Protein AF-A0A8H7XF11-F1 (afdb_monomer_lite)

Radius of gyration: 57.38 Å; chains: 1; bounding box: 82×53×162 Å

Secondary structure (DSSP, 8-state):
--HHHHHHHHHHHHHHHTTEEEPPSS-EEETTT-PEES--TT-EEE-HHHHSEEETT---SS-GGGTTSSSEEE--HHHHHHHHHHHHTT--B--STT--PBEEE-HHHHHHHTTT-HHHHHHHHHHHHHT-EEE-TTT--EEE--S-HHHHT--SSTT-SS---S-HHHHHHHHHHHHHHT-GGG-B--STTT-PBPPHHHHHHHS-HHHHHHHHHHHHHHHHHTSTTEEE-TTS-EEE-TTGGGS-EEE-TTT--EEESS-SSS-TTT-HHHHHHHHHHHHHHHHHHHHHHHHHHHHHHHHHHHHHHHHHHHHHHEEE--BTTT--EEEPPSSBSEEE-TTT--EEETTT--B-BTTB--EETT-SS--SSEE-TTTS--TTBPTTTT--TT--GGGGTT-B--TT--

pLDDT: mean 87.3, std 7.87, range [56.88, 96.12]

Structure (mmCIF, N/CA/C/O backbone):
data_AF-A0A8H7XF11-F1
#
_entry.id   AF-A0A8H7XF11-F1
#
loop_
_atom_site.group_PDB
_atom_site.id
_atom_site.type_symbol
_atom_site.label_atom_id
_atom_site.label_alt_id
_atom_site.label_comp_id
_atom_site.label_asym_id
_atom_site.label_entity_id
_atom_site.label_seq_id
_atom_site.pdbx_PDB_ins_code
_atom_site.Cartn_x
_atom_site.Cartn_y
_atom_site.Cartn_z
_atom_site.occupancy
_atom_site.B_iso_or_equiv
_atom_site.auth_seq_id
_atom_site.auth_comp_id
_atom_site.auth_asym_id
_atom_site.auth_atom_id
_atom_site.pdbx_PDB_model_num
ATOM 1 N N . MET A 1 1 ? 25.075 14.982 -43.788 1.00 59.91 1 MET A N 1
ATOM 2 C CA . MET A 1 1 ? 25.814 14.431 -42.641 1.00 59.91 1 MET A CA 1
ATOM 3 C C . MET A 1 1 ? 26.632 15.592 -42.147 1.00 59.91 1 MET A C 1
ATOM 5 O O . MET A 1 1 ? 27.357 16.147 -42.963 1.00 59.91 1 MET A O 1
ATOM 9 N N . ASP A 1 2 ? 26.379 16.054 -40.932 1.00 78.00 2 ASP A N 1
ATOM 10 C CA . ASP A 1 2 ? 27.223 17.075 -40.313 1.00 78.00 2 ASP A CA 1
ATOM 11 C C . ASP A 1 2 ? 28.585 16.467 -39.920 1.00 78.00 2 ASP A C 1
ATOM 13 O O . ASP A 1 2 ? 28.801 15.253 -40.040 1.00 78.00 2 ASP A O 1
ATOM 17 N N . ASP A 1 3 ? 29.528 17.321 -39.519 1.00 78.38 3 ASP A N 1
ATOM 18 C CA . ASP A 1 3 ? 30.896 16.906 -39.188 1.00 78.38 3 ASP A CA 1
ATOM 19 C C . ASP A 1 3 ? 30.937 15.933 -37.997 1.00 78.38 3 ASP A C 1
ATOM 21 O O . ASP A 1 3 ? 31.768 15.017 -37.963 1.00 78.38 3 ASP A O 1
ATOM 25 N N . GLU A 1 4 ? 30.005 16.072 -37.050 1.00 78.62 4 GLU A N 1
ATOM 26 C CA . GLU A 1 4 ? 29.874 15.171 -35.904 1.00 78.62 4 GLU A CA 1
ATOM 27 C C . GLU A 1 4 ? 29.391 13.781 -36.321 1.00 78.62 4 GLU A C 1
ATOM 29 O O . GLU A 1 4 ? 30.005 12.777 -35.946 1.00 78.62 4 GLU A O 1
ATOM 34 N N . ASP A 1 5 ? 28.355 13.699 -37.158 1.00 82.88 5 ASP A N 1
ATOM 35 C CA . ASP A 1 5 ? 27.864 12.438 -37.699 1.00 82.88 5 ASP A CA 1
ATOM 36 C C . ASP A 1 5 ? 28.935 11.746 -38.546 1.00 82.88 5 ASP A C 1
ATOM 38 O O . ASP A 1 5 ? 29.057 10.519 -38.503 1.00 82.88 5 ASP A O 1
ATOM 42 N N . PHE A 1 6 ? 29.738 12.499 -39.302 1.00 89.38 6 PHE A N 1
ATOM 43 C CA . PHE A 1 6 ? 30.825 11.920 -40.088 1.00 89.38 6 PHE A CA 1
ATOM 44 C C . PHE A 1 6 ? 31.952 11.366 -39.204 1.00 89.38 6 PHE A C 1
ATOM 46 O O . PHE A 1 6 ? 32.498 10.300 -39.499 1.00 89.38 6 PHE A O 1
ATOM 53 N N . SER A 1 7 ? 32.275 12.039 -38.098 1.00 91.44 7 SER A N 1
ATOM 54 C CA . SER A 1 7 ? 33.222 11.532 -37.097 1.00 91.44 7 SER A CA 1
ATOM 55 C C . SER A 1 7 ? 32.709 10.247 -36.433 1.00 91.44 7 SER A C 1
ATOM 57 O O . SER A 1 7 ? 33.403 9.227 -36.426 1.00 91.44 7 SER A O 1
ATOM 59 N N . ALA A 1 8 ? 31.447 10.246 -35.988 1.00 92.75 8 ALA A N 1
ATOM 60 C CA . ALA A 1 8 ? 30.767 9.071 -35.442 1.00 92.75 8 ALA A CA 1
ATOM 61 C C . ALA A 1 8 ? 30.764 7.895 -36.431 1.00 92.75 8 ALA A C 1
ATOM 63 O O . ALA A 1 8 ? 31.011 6.742 -36.069 1.00 92.75 8 ALA A O 1
ATOM 64 N N . TRP A 1 9 ? 30.515 8.192 -37.706 1.00 95.00 9 TRP A N 1
ATOM 65 C CA . TRP A 1 9 ? 30.547 7.210 -38.778 1.00 95.00 9 TRP A CA 1
ATOM 66 C C . TRP A 1 9 ? 31.926 6.581 -38.960 1.00 95.00 9 TRP A C 1
ATOM 68 O O . TRP A 1 9 ? 32.001 5.363 -39.094 1.00 95.00 9 TRP A O 1
ATOM 78 N N . LYS A 1 10 ? 33.011 7.368 -38.929 1.00 94.75 10 LYS A N 1
ATOM 79 C CA . LYS A 1 10 ? 34.382 6.842 -39.056 1.00 94.75 10 LYS A CA 1
ATOM 80 C C . LYS A 1 10 ? 34.708 5.840 -37.955 1.00 94.75 10 LYS A C 1
ATOM 82 O O . LYS A 1 10 ? 35.207 4.761 -38.266 1.00 94.75 10 LYS A O 1
ATOM 87 N N . ILE A 1 11 ? 34.376 6.175 -36.707 1.00 94.75 11 ILE A N 1
ATOM 88 C CA . ILE A 1 11 ? 34.598 5.302 -35.547 1.00 94.75 11 ILE A CA 1
ATOM 89 C C . ILE A 1 11 ? 33.829 3.987 -35.741 1.00 94.75 11 ILE A C 1
ATOM 91 O O . ILE A 1 11 ? 34.419 2.908 -35.711 1.00 94.75 11 ILE A O 1
ATOM 95 N N . CYS A 1 12 ? 32.525 4.063 -36.037 1.00 95.62 12 CYS A N 1
ATOM 96 C CA . CYS A 1 12 ? 31.708 2.884 -36.335 1.00 95.62 12 CYS A CA 1
ATOM 97 C C . CYS A 1 12 ? 32.270 2.070 -37.511 1.00 95.62 12 CYS A C 1
ATOM 99 O O . CYS A 1 12 ? 32.316 0.845 -37.466 1.00 95.62 12 CYS A O 1
ATOM 101 N N . TRP A 1 13 ? 32.724 2.722 -38.579 1.00 95.06 13 TRP A N 1
ATOM 102 C CA . TRP A 1 13 ? 33.257 2.027 -39.745 1.00 95.06 13 TRP A CA 1
ATOM 103 C C . TRP A 1 13 ? 34.540 1.253 -39.419 1.00 95.06 13 TRP A C 1
ATOM 105 O O . TRP A 1 13 ? 34.647 0.086 -39.791 1.00 95.06 13 TRP A O 1
ATOM 115 N N . GLN A 1 14 ? 35.473 1.855 -38.673 1.00 94.31 14 GLN A N 1
ATOM 116 C CA . GLN A 1 14 ? 36.705 1.192 -38.229 1.00 94.31 14 GLN A CA 1
ATOM 117 C C . GLN A 1 14 ? 36.411 -0.064 -37.402 1.00 94.31 14 GLN A C 1
ATOM 119 O O . GLN A 1 14 ? 36.996 -1.116 -37.657 1.00 94.31 14 GLN A O 1
ATOM 124 N N . VAL A 1 15 ? 35.454 0.015 -36.474 1.00 95.19 15 VAL A N 1
ATOM 125 C CA . VAL A 1 15 ? 35.037 -1.142 -35.669 1.00 95.19 15 VAL A CA 1
ATOM 126 C C . VAL A 1 15 ? 34.329 -2.194 -36.529 1.00 95.19 15 VAL A C 1
ATOM 128 O O . VAL A 1 15 ? 34.581 -3.388 -36.375 1.00 95.19 15 VAL A O 1
ATOM 131 N N . ASN A 1 16 ? 33.482 -1.786 -37.481 1.00 95.12 16 ASN A N 1
ATOM 132 C CA . ASN A 1 16 ? 32.748 -2.709 -38.355 1.00 95.12 16 ASN A CA 1
ATOM 133 C C . ASN A 1 16 ? 33.679 -3.586 -39.207 1.00 95.12 16 ASN A C 1
ATOM 135 O O . ASN A 1 16 ? 33.367 -4.754 -39.445 1.00 95.12 16 ASN A O 1
ATOM 139 N N . LEU A 1 17 ? 34.841 -3.067 -39.620 1.00 93.25 17 LEU A N 1
ATOM 140 C CA . LEU A 1 17 ? 35.835 -3.822 -40.394 1.00 93.25 17 LEU A CA 1
ATOM 141 C C . LEU A 1 17 ? 36.351 -5.071 -39.658 1.00 93.25 17 LEU A C 1
ATOM 143 O O . LEU A 1 17 ? 36.653 -6.071 -40.307 1.00 93.25 17 LEU A O 1
ATOM 147 N N . LEU A 1 18 ? 36.369 -5.071 -38.321 1.00 93.19 18 LEU A N 1
ATOM 148 C CA . LEU A 1 18 ? 36.795 -6.221 -37.506 1.00 93.19 18 LEU A CA 1
ATOM 149 C C . LEU A 1 18 ? 35.831 -7.417 -37.584 1.00 93.19 18 LEU A C 1
ATOM 151 O O . LEU A 1 18 ? 36.174 -8.534 -37.188 1.00 93.19 18 LEU A O 1
ATOM 155 N N . PHE A 1 19 ? 34.625 -7.191 -38.103 1.00 93.38 19 PHE A N 1
ATOM 156 C CA . PHE A 1 19 ? 33.592 -8.207 -38.273 1.00 93.38 19 PHE A CA 1
ATOM 157 C C . PHE A 1 19 ? 33.499 -8.733 -39.709 1.00 93.38 19 PHE A C 1
ATOM 159 O O . PHE A 1 19 ? 32.627 -9.548 -40.004 1.00 93.38 19 PHE A O 1
ATOM 166 N N . TYR A 1 20 ? 34.367 -8.303 -40.628 1.00 92.31 20 TYR A N 1
ATOM 167 C CA . TYR A 1 20 ? 34.318 -8.773 -42.012 1.00 92.31 20 TYR A CA 1
ATOM 168 C C . TYR A 1 20 ? 34.750 -10.241 -42.119 1.00 92.31 20 TYR A C 1
ATOM 170 O O . TYR A 1 20 ? 35.881 -10.608 -41.804 1.00 92.31 20 TYR A O 1
ATOM 178 N N . LYS A 1 21 ? 33.842 -11.090 -42.608 1.00 88.94 21 LYS A N 1
ATOM 179 C CA . LYS A 1 21 ? 34.066 -12.524 -42.844 1.00 88.94 21 LYS A CA 1
ATOM 180 C C . LYS A 1 21 ? 33.620 -12.914 -44.251 1.00 88.94 21 LYS A C 1
ATOM 182 O O . LYS A 1 21 ? 32.825 -12.215 -44.880 1.00 88.94 21 LYS A O 1
ATOM 187 N N . ARG A 1 22 ? 34.140 -14.034 -44.762 1.00 84.88 22 ARG A N 1
ATOM 188 C CA . ARG A 1 22 ? 33.701 -14.604 -46.047 1.00 84.88 22 ARG A CA 1
ATOM 189 C C . ARG A 1 22 ? 32.299 -15.200 -45.900 1.00 84.88 22 ARG A C 1
ATOM 191 O O . ARG A 1 22 ? 32.048 -15.931 -44.945 1.00 84.88 22 ARG A O 1
ATOM 198 N N . VAL A 1 23 ? 31.407 -14.892 -46.839 1.00 78.56 23 VAL A N 1
ATOM 199 C CA . VAL A 1 23 ? 30.020 -15.390 -46.843 1.00 78.56 23 VAL A CA 1
ATOM 200 C C . VAL A 1 23 ? 29.909 -16.723 -47.595 1.00 78.56 23 VAL A C 1
ATOM 202 O O . VAL A 1 23 ? 30.644 -16.961 -48.552 1.00 78.56 23 VAL A O 1
ATOM 205 N N . SER A 1 24 ? 28.991 -17.587 -47.142 1.00 68.44 24 SER A N 1
ATOM 206 C CA . SER A 1 24 ? 28.663 -18.893 -47.739 1.00 68.44 24 SER A CA 1
ATOM 207 C C . SER A 1 24 ? 28.108 -18.799 -49.167 1.00 68.44 24 SER A C 1
ATOM 209 O O . SER A 1 24 ? 27.542 -17.773 -49.531 1.00 68.44 24 SER A O 1
ATOM 211 N N . GLU A 1 25 ? 28.122 -19.917 -49.896 1.00 66.62 25 GLU A N 1
ATOM 212 C CA . GLU A 1 25 ? 27.686 -20.080 -51.302 1.00 66.62 25 GLU A CA 1
ATOM 213 C C . GLU A 1 25 ? 26.171 -19.920 -51.568 1.00 66.62 25 GLU A C 1
ATOM 215 O O . GLU A 1 25 ? 25.670 -20.226 -52.646 1.00 66.62 25 GLU A O 1
ATOM 220 N N . LYS A 1 26 ? 25.394 -19.458 -50.581 1.00 75.38 26 LYS A N 1
ATOM 221 C CA . LYS A 1 26 ? 23.954 -19.216 -50.743 1.00 75.38 26 LYS A CA 1
ATOM 222 C C . LYS A 1 26 ? 23.693 -17.765 -51.157 1.00 75.38 26 LYS A C 1
ATOM 224 O O . LYS A 1 26 ? 24.337 -16.867 -50.608 1.00 75.38 26 LYS A O 1
ATOM 229 N N . PRO A 1 27 ? 22.681 -17.498 -52.006 1.00 81.12 27 PRO A N 1
ATOM 230 C CA . PRO A 1 27 ? 22.220 -16.133 -52.261 1.00 81.12 27 PRO A CA 1
ATOM 231 C C . PRO A 1 27 ? 21.881 -15.434 -50.938 1.00 81.12 27 PRO A C 1
ATOM 233 O O . PRO A 1 27 ? 21.339 -16.064 -50.029 1.00 81.12 27 PRO A O 1
ATOM 236 N N . GLN A 1 28 ? 22.216 -14.148 -50.809 1.00 86.38 28 GLN A N 1
ATOM 237 C CA . GLN A 1 28 ? 22.034 -13.397 -49.562 1.00 86.38 28 GLN A CA 1
ATOM 238 C C . GLN A 1 28 ? 20.834 -12.448 -49.666 1.00 86.38 28 GLN A C 1
ATOM 240 O O . GLN A 1 28 ? 20.766 -11.611 -50.572 1.00 86.38 28 GLN A O 1
ATOM 245 N N . LYS A 1 29 ? 19.922 -12.512 -48.693 1.00 89.75 29 LYS A N 1
ATOM 246 C CA . LYS A 1 29 ? 18.825 -11.552 -48.517 1.00 89.75 29 LYS A CA 1
ATOM 247 C C . LYS A 1 29 ? 19.193 -10.514 -47.462 1.00 89.75 29 LYS A C 1
ATOM 249 O O . LYS A 1 29 ? 19.582 -10.853 -46.343 1.00 89.75 29 LYS A O 1
ATOM 254 N N . CYS A 1 30 ? 19.084 -9.236 -47.823 1.00 90.62 30 CYS A N 1
ATOM 255 C CA . CYS A 1 30 ? 19.426 -8.148 -46.919 1.00 90.62 30 CYS A CA 1
ATOM 256 C C . CYS A 1 30 ? 18.367 -7.960 -45.826 1.00 90.62 30 CYS A C 1
ATOM 258 O O . CYS A 1 30 ? 17.203 -7.747 -46.145 1.00 90.62 30 CYS A O 1
ATOM 260 N N . ILE A 1 31 ? 18.768 -7.937 -44.554 1.00 90.50 31 ILE A N 1
ATOM 261 C CA . ILE A 1 31 ? 17.850 -7.704 -43.424 1.00 90.50 31 ILE A CA 1
ATOM 262 C C . ILE A 1 31 ? 17.374 -6.248 -43.302 1.00 90.50 31 ILE A C 1
ATOM 264 O O . ILE A 1 31 ? 16.436 -5.977 -42.563 1.00 90.50 31 ILE A O 1
ATOM 268 N N . VAL A 1 32 ? 18.031 -5.314 -43.998 1.00 91.12 32 VAL A N 1
ATOM 269 C CA . VAL A 1 32 ? 17.736 -3.873 -43.927 1.00 91.12 32 VAL A CA 1
ATOM 270 C C . VAL A 1 32 ? 16.826 -3.451 -45.077 1.00 91.12 32 VAL A C 1
ATOM 272 O O . VAL A 1 32 ? 15.742 -2.932 -44.845 1.00 91.12 32 VAL A O 1
ATOM 275 N N . CYS A 1 33 ? 17.239 -3.694 -46.326 1.00 92.62 33 CYS A N 1
ATOM 276 C CA . CYS A 1 33 ? 16.475 -3.284 -47.509 1.00 92.62 33 CYS A CA 1
ATOM 277 C C . CYS A 1 33 ? 15.629 -4.403 -48.132 1.00 92.62 33 CYS A C 1
ATOM 279 O O . CYS A 1 33 ? 14.986 -4.177 -49.152 1.00 92.62 33 CYS A O 1
ATOM 281 N N . SER A 1 34 ? 15.653 -5.620 -47.575 1.00 90.88 34 SER A N 1
ATOM 282 C CA . SER A 1 34 ? 14.948 -6.811 -48.088 1.00 90.88 34 SER A CA 1
ATOM 283 C C . SER A 1 34 ? 15.339 -7.280 -49.498 1.00 90.88 34 SER A C 1
ATOM 285 O O . SER A 1 34 ? 14.829 -8.301 -49.964 1.00 90.88 34 SER A O 1
ATOM 287 N N . GLN A 1 35 ? 16.271 -6.597 -50.171 1.00 90.31 35 GLN A N 1
ATOM 288 C CA . GLN A 1 35 ? 16.757 -6.979 -51.494 1.00 90.31 35 GLN A CA 1
ATOM 289 C C . GLN A 1 35 ? 17.580 -8.268 -51.418 1.00 90.31 35 GLN A C 1
ATOM 291 O O . GLN A 1 35 ? 18.420 -8.436 -50.527 1.00 90.31 35 GLN A O 1
ATOM 296 N N . SER A 1 36 ? 17.354 -9.162 -52.379 1.00 84.69 36 SER A N 1
ATOM 297 C CA . SER A 1 36 ? 18.162 -10.370 -52.561 1.00 84.69 36 SER A CA 1
ATOM 298 C C . SER A 1 36 ? 19.269 -10.076 -53.564 1.00 84.69 36 SER A C 1
ATOM 300 O O . SER A 1 36 ? 19.000 -9.520 -54.628 1.00 84.69 36 SER A O 1
ATOM 302 N N . LYS A 1 37 ? 20.511 -10.426 -53.230 1.00 75.31 37 LYS A N 1
ATOM 303 C CA . LYS A 1 37 ? 21.623 -10.393 -54.184 1.00 75.31 37 LYS A CA 1
ATOM 304 C C . LYS A 1 37 ? 21.927 -11.812 -54.652 1.00 75.31 37 LYS A C 1
ATOM 306 O O . LYS A 1 37 ? 21.896 -12.746 -53.849 1.00 75.31 37 LYS A O 1
ATOM 311 N N . ALA A 1 38 ? 22.190 -11.942 -55.954 1.00 69.56 38 ALA A N 1
ATOM 312 C CA . ALA A 1 38 ? 22.685 -13.176 -56.554 1.00 69.56 38 ALA A CA 1
ATOM 313 C C . ALA A 1 38 ? 24.001 -13.606 -55.890 1.00 69.56 38 ALA A C 1
ATOM 315 O O . ALA A 1 38 ? 24.620 -12.804 -55.189 1.00 69.56 38 ALA A O 1
ATOM 316 N N . ASP A 1 39 ? 24.368 -14.869 -56.106 1.00 60.06 39 ASP A N 1
ATOM 317 C CA . ASP A 1 39 ? 25.489 -15.575 -55.487 1.00 60.06 39 ASP A CA 1
ATOM 318 C C . ASP A 1 39 ? 26.652 -14.656 -55.057 1.00 60.06 39 ASP A C 1
ATOM 320 O O . ASP A 1 39 ? 27.333 -14.028 -55.870 1.00 60.06 39 ASP A O 1
ATOM 324 N N . THR A 1 40 ? 26.829 -14.533 -53.739 1.00 63.88 40 THR A N 1
ATOM 325 C CA . THR A 1 40 ? 27.836 -13.673 -53.104 1.00 63.88 40 THR A CA 1
ATOM 326 C C . THR A 1 40 ? 29.098 -14.442 -52.707 1.00 63.88 40 THR A C 1
ATOM 328 O O . THR A 1 40 ? 29.860 -13.949 -51.864 1.00 63.88 40 THR A O 1
ATOM 331 N N . THR A 1 41 ? 29.310 -15.636 -53.276 1.00 62.16 41 THR A N 1
ATOM 332 C CA . THR A 1 41 ? 30.426 -16.534 -52.951 1.00 62.16 41 THR A CA 1
ATOM 333 C C . THR A 1 41 ? 31.761 -15.790 -52.909 1.00 62.16 41 THR A C 1
ATOM 335 O O . THR A 1 41 ? 32.142 -15.073 -53.832 1.00 62.16 41 THR A O 1
ATOM 338 N N . GLY A 1 42 ? 32.469 -15.924 -51.784 1.00 65.75 42 GLY A N 1
ATOM 339 C CA . GLY A 1 42 ? 33.802 -15.349 -51.588 1.00 65.75 42 GLY A CA 1
ATOM 340 C C . GLY A 1 42 ? 33.842 -13.851 -51.262 1.00 65.75 42 GLY A C 1
ATOM 341 O O . GLY A 1 42 ? 34.912 -13.344 -50.924 1.00 65.75 42 GLY A O 1
ATOM 342 N N . THR A 1 43 ? 32.713 -13.134 -51.287 1.00 82.00 43 THR A N 1
ATOM 343 C CA . THR A 1 43 ? 32.688 -11.721 -50.875 1.00 82.00 43 THR A CA 1
ATOM 344 C C . THR A 1 43 ? 32.794 -11.575 -49.355 1.00 82.00 43 THR A C 1
ATOM 346 O O . THR A 1 43 ? 32.236 -12.370 -48.594 1.00 82.00 43 THR A O 1
ATOM 349 N N . LEU A 1 44 ? 33.517 -10.546 -48.901 1.00 86.06 44 LEU A N 1
ATOM 350 C CA . LEU A 1 44 ? 33.567 -10.186 -47.486 1.00 86.06 44 LEU A CA 1
ATOM 351 C C . LEU A 1 44 ? 32.332 -9.361 -47.107 1.00 86.06 44 LEU A C 1
ATOM 353 O O . LEU A 1 44 ? 31.981 -8.391 -47.793 1.00 86.06 44 LEU A O 1
ATOM 357 N N . ARG A 1 45 ? 31.680 -9.737 -46.007 1.00 88.31 45 ARG A N 1
ATOM 358 C CA . ARG A 1 45 ? 30.584 -8.982 -45.389 1.00 88.31 45 ARG A CA 1
ATOM 359 C C . ARG A 1 45 ? 30.763 -8.949 -43.883 1.00 88.31 45 ARG A C 1
ATOM 361 O O . ARG A 1 45 ? 31.286 -9.897 -43.300 1.00 88.31 45 ARG A O 1
ATOM 368 N N . SER A 1 46 ? 30.296 -7.870 -43.266 1.00 91.94 46 SER A N 1
ATOM 369 C CA . SER A 1 46 ? 30.297 -7.750 -41.816 1.00 91.94 46 SER A CA 1
ATOM 370 C C . SER A 1 46 ? 29.320 -8.737 -41.172 1.00 91.94 46 SER A C 1
ATOM 372 O O . SER A 1 46 ? 28.132 -8.776 -41.510 1.00 91.94 46 SER A O 1
ATOM 374 N N . SER A 1 47 ? 29.808 -9.510 -40.204 1.00 91.88 47 SER A N 1
ATOM 375 C CA . SER A 1 47 ? 28.996 -10.322 -39.298 1.00 91.88 47 SER A CA 1
ATOM 376 C C . SER A 1 47 ? 28.581 -9.572 -38.026 1.00 91.88 47 SER A C 1
ATOM 378 O O . SER A 1 47 ? 27.944 -10.168 -37.155 1.00 91.88 47 SER A O 1
ATOM 380 N N . PHE A 1 48 ? 28.870 -8.264 -37.936 1.00 93.88 48 PHE A N 1
ATOM 381 C CA . PHE A 1 48 ? 28.555 -7.406 -36.787 1.00 93.88 48 PHE A CA 1
ATOM 382 C C . PHE A 1 48 ? 27.101 -7.563 -36.343 1.00 93.88 48 PHE A C 1
ATOM 384 O O . PHE A 1 48 ? 26.823 -7.746 -35.161 1.00 93.88 48 PHE A O 1
ATOM 391 N N . TRP A 1 49 ? 26.177 -7.566 -37.307 1.00 91.88 49 TRP A N 1
ATOM 392 C CA . TRP A 1 49 ? 24.749 -7.672 -37.038 1.00 91.88 49 TRP A CA 1
ATOM 393 C C . TRP A 1 49 ? 24.354 -8.950 -36.284 1.00 91.88 49 TRP A C 1
ATOM 395 O O . TRP A 1 49 ? 23.368 -8.912 -35.563 1.00 91.88 49 TRP A O 1
ATOM 405 N N . VAL A 1 50 ? 25.093 -10.059 -36.404 1.00 90.19 50 VAL A N 1
ATOM 406 C CA . VAL A 1 50 ? 24.815 -11.305 -35.659 1.00 90.19 50 VAL A CA 1
ATOM 407 C C . VAL A 1 50 ? 25.658 -11.405 -34.396 1.00 90.19 50 VAL A C 1
ATOM 409 O O . VAL A 1 50 ? 25.152 -11.829 -33.362 1.00 90.19 50 VAL A O 1
ATOM 412 N N . GLU A 1 51 ? 26.943 -11.065 -34.489 1.00 90.94 51 GLU A N 1
ATOM 413 C CA . GLU A 1 51 ? 27.925 -11.343 -33.434 1.00 90.94 51 GLU A CA 1
ATOM 414 C C . GLU A 1 51 ? 27.924 -10.293 -32.330 1.00 90.94 51 GLU A C 1
ATOM 416 O O . GLU A 1 51 ? 28.081 -10.631 -31.161 1.00 90.94 51 GLU A O 1
ATOM 421 N N . ALA A 1 52 ? 27.724 -9.029 -32.693 1.00 91.50 52 ALA A N 1
ATOM 422 C CA . ALA A 1 52 ? 27.911 -7.895 -31.799 1.00 91.50 52 ALA A CA 1
ATOM 423 C C . ALA A 1 52 ? 26.657 -7.023 -31.680 1.00 91.50 52 ALA A C 1
ATOM 425 O O . ALA A 1 52 ? 26.743 -5.860 -31.284 1.00 91.50 52 ALA A O 1
ATOM 426 N N . THR A 1 53 ? 25.479 -7.583 -31.970 1.00 91.31 53 THR A N 1
ATOM 427 C CA . THR A 1 53 ? 24.212 -6.933 -31.631 1.00 91.31 53 THR A CA 1
ATOM 428 C C . THR A 1 53 ? 23.323 -7.818 -30.774 1.00 91.31 53 THR A C 1
ATOM 430 O O . THR A 1 53 ? 23.283 -9.038 -30.916 1.00 91.31 53 THR A O 1
ATOM 433 N N . THR A 1 54 ? 22.593 -7.188 -29.863 1.00 88.50 54 THR A N 1
ATOM 434 C CA . THR A 1 54 ? 21.724 -7.857 -28.902 1.00 88.50 54 THR A CA 1
ATOM 435 C C . THR A 1 54 ? 20.424 -7.085 -28.716 1.00 88.50 54 THR A C 1
ATOM 437 O O . THR A 1 54 ? 20.319 -5.897 -29.014 1.00 88.50 54 THR A O 1
ATOM 440 N N . CYS A 1 55 ? 19.407 -7.784 -28.235 1.00 88.12 55 CYS A N 1
ATOM 441 C CA . CYS A 1 55 ? 18.140 -7.212 -27.816 1.00 88.12 55 CYS A CA 1
ATOM 442 C C . CYS A 1 55 ? 18.016 -7.387 -26.298 1.00 88.12 55 CYS A C 1
ATOM 444 O O . CYS A 1 55 ? 18.359 -8.451 -25.785 1.00 88.12 55 CYS A O 1
ATOM 446 N N . SER A 1 56 ? 17.461 -6.402 -25.582 1.00 84.19 56 SER A N 1
ATOM 447 C CA . SER A 1 56 ? 17.264 -6.470 -24.119 1.00 84.19 56 SER A CA 1
ATOM 448 C C . SER A 1 56 ? 16.402 -7.667 -23.667 1.00 84.19 56 SER A C 1
ATOM 450 O O . SER A 1 56 ? 16.476 -8.093 -22.519 1.00 84.19 56 SER A O 1
ATOM 452 N N . GLY A 1 57 ? 15.622 -8.261 -24.580 1.00 82.69 57 GLY A N 1
ATOM 453 C CA . GLY A 1 57 ? 14.879 -9.508 -24.362 1.00 82.69 57 GLY A CA 1
ATOM 454 C C . GLY A 1 57 ? 15.696 -10.798 -24.530 1.00 82.69 57 GLY A C 1
ATOM 455 O O . GLY A 1 57 ? 15.118 -11.878 -24.484 1.00 82.69 57 GLY A O 1
ATOM 456 N N . GLY A 1 58 ? 17.007 -10.719 -24.786 1.00 84.25 58 GLY A N 1
ATOM 457 C CA . GLY A 1 58 ? 17.877 -11.884 -24.998 1.00 84.25 58 GLY A CA 1
ATOM 458 C C . GLY A 1 58 ? 17.672 -12.592 -26.343 1.00 84.25 58 GLY A C 1
ATOM 459 O O . GLY A 1 58 ? 18.073 -13.742 -26.518 1.00 84.25 58 GLY A O 1
ATOM 460 N N . HIS A 1 59 ? 17.018 -11.934 -27.303 1.00 85.75 59 HIS A N 1
ATOM 461 C CA . HIS A 1 59 ? 16.758 -12.512 -28.619 1.00 85.75 59 HIS A CA 1
ATOM 462 C C . HIS A 1 59 ? 18.009 -12.516 -29.495 1.00 85.75 59 HIS A C 1
ATOM 464 O O . HIS A 1 59 ? 18.678 -11.493 -29.648 1.00 85.75 59 HIS A O 1
ATOM 470 N N . ARG A 1 60 ? 18.271 -13.661 -30.133 1.00 78.81 60 ARG A N 1
ATOM 471 C CA . ARG A 1 60 ? 19.246 -13.762 -31.223 1.00 78.81 60 ARG A CA 1
ATOM 472 C C . ARG A 1 60 ? 18.667 -13.126 -32.485 1.00 78.81 60 ARG A C 1
ATOM 474 O O . ARG A 1 60 ? 17.474 -13.254 -32.747 1.00 78.81 60 ARG A O 1
ATOM 481 N N . GLN A 1 61 ? 19.519 -12.481 -33.280 1.00 78.56 61 GLN A N 1
ATOM 482 C CA . GLN A 1 61 ? 19.103 -11.843 -34.538 1.00 78.56 61 GLN A CA 1
ATOM 483 C C . GLN A 1 61 ? 18.783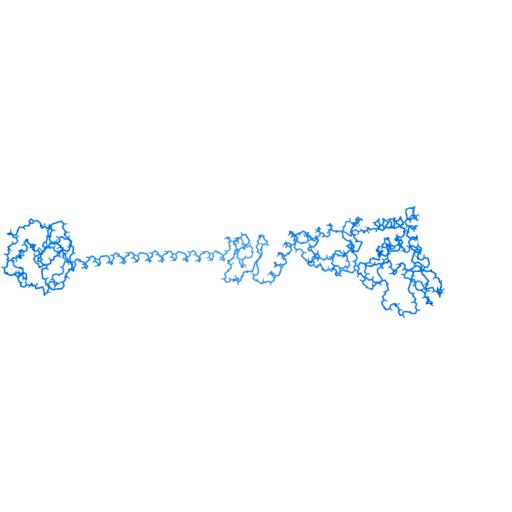 -12.839 -35.660 1.00 78.56 61 GLN A C 1
ATOM 485 O O . GLN A 1 61 ? 18.135 -12.468 -36.639 1.00 78.56 61 GLN A O 1
ATOM 490 N N . VAL A 1 62 ? 19.251 -14.082 -35.522 1.00 79.94 62 VAL A N 1
ATOM 491 C CA . VAL A 1 62 ? 18.922 -15.212 -36.396 1.00 79.94 62 VAL A CA 1
ATOM 492 C C . VAL A 1 62 ? 18.034 -16.170 -35.614 1.00 79.94 62 VAL A C 1
ATOM 494 O O . VAL A 1 62 ? 18.416 -16.622 -34.529 1.00 79.94 62 VAL A O 1
ATOM 497 N N . ILE A 1 63 ? 16.864 -16.486 -36.161 1.00 75.81 63 ILE A N 1
ATOM 498 C CA . ILE A 1 63 ? 15.915 -17.429 -35.562 1.00 75.81 63 ILE A CA 1
ATOM 499 C C . ILE A 1 63 ? 16.183 -18.830 -36.132 1.00 75.81 63 ILE A C 1
ATOM 501 O O . ILE A 1 63 ? 16.585 -18.974 -37.283 1.00 75.81 63 ILE A O 1
ATOM 505 N N . SER A 1 64 ? 15.970 -19.891 -35.345 1.00 69.19 64 SER A N 1
ATOM 506 C CA . SER A 1 64 ? 16.260 -21.278 -35.754 1.00 69.19 64 SER A CA 1
ATOM 507 C C . SER A 1 64 ? 15.549 -21.718 -37.039 1.00 69.19 64 SER A C 1
ATOM 509 O O . SER A 1 64 ? 16.072 -22.561 -37.755 1.00 69.19 64 SER A O 1
ATOM 511 N N . SER A 1 65 ? 14.383 -21.148 -37.352 1.00 69.06 65 SER A N 1
ATOM 512 C CA . SER A 1 65 ? 13.658 -21.394 -38.607 1.00 69.06 65 SER A CA 1
ATOM 513 C C . SER A 1 65 ? 14.343 -20.770 -39.829 1.00 69.06 65 SER A C 1
ATOM 515 O O . SER A 1 65 ? 14.154 -21.236 -40.948 1.00 69.06 65 SER A O 1
ATOM 517 N N . GLU A 1 66 ? 15.167 -19.740 -39.632 1.00 74.12 66 GLU A N 1
ATOM 518 C CA . GLU A 1 66 ? 15.839 -19.011 -40.708 1.00 74.12 66 GLU A CA 1
ATOM 519 C C . GLU A 1 66 ? 17.156 -19.665 -41.153 1.00 74.12 66 GLU A C 1
ATOM 521 O O . GLU A 1 66 ? 17.686 -19.331 -42.211 1.00 74.12 66 GLU A O 1
ATOM 526 N N . THR A 1 67 ? 17.689 -20.622 -40.387 1.00 68.50 67 THR A N 1
ATOM 527 C CA . THR A 1 67 ? 18.940 -21.324 -40.731 1.00 68.50 67 THR A CA 1
ATOM 528 C C . THR A 1 67 ? 18.757 -22.354 -41.850 1.00 68.50 67 THR A C 1
ATOM 530 O O . THR A 1 67 ? 19.724 -22.708 -42.528 1.00 68.50 67 THR A O 1
ATOM 533 N N . GLN A 1 68 ? 17.519 -22.801 -42.087 1.00 72.50 68 GLN A N 1
ATOM 534 C CA . GLN A 1 68 ? 17.162 -23.793 -43.109 1.00 72.50 68 GLN A CA 1
ATOM 535 C C . GLN A 1 68 ? 16.710 -23.169 -44.440 1.00 72.50 68 GLN A C 1
ATOM 537 O O . GLN A 1 68 ? 16.355 -23.889 -45.372 1.00 72.50 68 GLN A O 1
ATOM 542 N N . LEU A 1 69 ? 16.731 -21.838 -44.562 1.00 77.81 69 LEU A N 1
ATOM 543 C CA . LEU A 1 69 ? 16.288 -21.149 -45.771 1.00 77.81 69 LEU A CA 1
ATOM 544 C C . LEU A 1 69 ? 17.220 -21.421 -46.970 1.00 77.81 69 LEU A C 1
ATOM 546 O O . LEU A 1 69 ? 18.425 -21.682 -46.836 1.00 77.81 69 LEU A O 1
ATOM 550 N N . ALA A 1 70 ? 16.641 -21.322 -48.172 1.00 81.38 70 ALA A N 1
ATOM 551 C CA . ALA A 1 70 ? 17.359 -21.436 -49.447 1.00 81.38 70 ALA A CA 1
ATOM 552 C C . ALA A 1 70 ? 18.364 -20.287 -49.678 1.00 81.38 70 ALA A C 1
ATOM 554 O O . ALA A 1 70 ? 19.229 -20.378 -50.544 1.00 81.38 70 ALA A O 1
ATOM 555 N N . TYR A 1 71 ? 18.268 -19.220 -48.883 1.00 81.38 71 TYR A N 1
ATOM 556 C CA . TYR A 1 71 ? 19.146 -18.055 -48.894 1.00 81.38 71 TYR A CA 1
ATOM 557 C C . TYR A 1 71 ? 19.745 -17.815 -47.503 1.00 81.38 71 TYR A C 1
ATOM 559 O O . TYR A 1 71 ? 19.180 -18.224 -46.489 1.00 81.38 71 TYR A O 1
ATOM 567 N N . SER A 1 72 ? 20.883 -17.125 -47.452 1.00 84.88 72 SER A N 1
ATOM 568 C CA . SER A 1 72 ? 21.478 -16.625 -46.212 1.00 84.88 72 SER A CA 1
ATOM 569 C C . SER A 1 72 ? 20.935 -15.231 -45.874 1.00 84.88 72 SER A C 1
ATOM 571 O O . SER A 1 72 ? 20.556 -14.459 -46.758 1.00 84.88 72 SER A O 1
ATOM 573 N N . LEU A 1 73 ? 20.868 -14.891 -44.588 1.00 87.75 73 LEU A N 1
ATOM 574 C CA . LEU A 1 73 ? 20.527 -13.541 -44.134 1.00 87.75 73 LEU A CA 1
ATOM 575 C C . LEU A 1 73 ? 21.809 -12.746 -43.893 1.00 87.75 73 LEU A C 1
ATOM 577 O O . LEU A 1 73 ? 22.808 -13.296 -43.437 1.00 87.75 73 LEU A O 1
ATOM 581 N N . GLY A 1 74 ? 21.781 -11.448 -44.182 1.00 88.50 74 GLY A N 1
ATOM 582 C CA . GLY A 1 74 ? 22.912 -10.569 -43.899 1.00 88.50 74 GLY A CA 1
ATOM 583 C C . GLY A 1 74 ? 22.630 -9.105 -44.194 1.00 88.50 74 GLY A C 1
ATOM 584 O O . GLY A 1 74 ? 21.516 -8.730 -44.557 1.00 88.50 74 GLY A O 1
ATOM 585 N N . VAL A 1 75 ? 23.649 -8.258 -44.089 1.00 90.75 75 VAL A N 1
ATOM 586 C CA . VAL A 1 75 ? 23.574 -6.852 -44.507 1.00 90.75 75 VAL A CA 1
ATOM 587 C C . VAL A 1 75 ? 24.250 -6.715 -45.875 1.00 90.75 75 VAL A C 1
ATOM 589 O O . VAL A 1 75 ? 25.316 -7.283 -46.114 1.00 90.75 75 VAL A O 1
ATOM 592 N N . CYS A 1 76 ? 23.603 -6.042 -46.833 1.00 89.69 76 CYS A N 1
ATOM 593 C CA . CYS A 1 76 ? 24.201 -5.827 -48.151 1.00 89.69 76 CYS A CA 1
ATOM 594 C C . CYS A 1 76 ? 25.251 -4.708 -48.080 1.00 89.69 76 CYS A C 1
ATOM 596 O O . CYS A 1 76 ? 25.158 -3.838 -47.222 1.00 89.69 76 CYS A O 1
ATOM 598 N N . ALA A 1 77 ? 26.203 -4.682 -49.017 1.00 87.94 77 ALA A N 1
ATOM 599 C CA . ALA A 1 77 ? 27.294 -3.698 -49.019 1.00 87.94 77 ALA A CA 1
ATOM 600 C C . ALA A 1 77 ? 26.828 -2.230 -48.929 1.00 87.94 77 ALA A C 1
ATOM 602 O O . ALA A 1 77 ? 27.502 -1.411 -48.320 1.00 87.94 77 ALA A O 1
ATOM 603 N N . THR A 1 78 ? 25.672 -1.894 -49.510 1.00 90.88 78 THR A N 1
ATOM 604 C CA . THR A 1 78 ? 25.121 -0.531 -49.466 1.00 90.88 78 THR A CA 1
ATOM 605 C C . THR A 1 78 ? 24.552 -0.193 -48.088 1.00 90.88 78 THR A C 1
ATOM 607 O O . THR A 1 78 ? 24.812 0.885 -47.566 1.00 90.88 78 THR A O 1
ATOM 610 N N . CYS A 1 79 ? 23.797 -1.109 -47.475 1.00 93.12 79 CYS A N 1
ATOM 611 C CA . CYS A 1 79 ? 23.241 -0.903 -46.136 1.00 93.12 79 CYS A CA 1
ATOM 612 C C . CYS A 1 79 ? 24.323 -0.959 -45.049 1.00 93.12 79 CYS A C 1
ATOM 614 O O . CYS A 1 79 ? 24.223 -0.245 -44.056 1.00 93.12 79 CYS A O 1
ATOM 616 N N . ASP A 1 80 ? 25.368 -1.764 -45.249 1.00 92.88 80 ASP A N 1
ATOM 617 C CA . ASP A 1 80 ? 26.452 -1.956 -44.279 1.00 92.88 80 ASP A CA 1
ATOM 618 C C . ASP A 1 80 ? 27.226 -0.664 -44.002 1.00 92.88 80 ASP A C 1
ATOM 620 O O . ASP A 1 80 ? 27.660 -0.436 -42.877 1.00 92.88 80 ASP A O 1
ATOM 624 N N . GLN A 1 81 ? 27.298 0.240 -44.986 1.00 91.62 81 GLN A N 1
ATOM 625 C CA . GLN A 1 81 ? 27.919 1.556 -44.817 1.00 91.62 81 GLN A CA 1
ATOM 626 C C . GLN A 1 81 ? 27.326 2.344 -43.648 1.00 91.62 81 GLN A C 1
ATOM 628 O O . GLN A 1 81 ? 28.037 3.132 -43.045 1.00 91.62 81 GLN A O 1
ATOM 633 N N . LYS A 1 82 ? 26.043 2.168 -43.315 1.00 93.25 82 LYS A N 1
ATOM 634 C CA . LYS A 1 82 ? 25.381 2.920 -42.232 1.00 93.25 82 LYS A CA 1
ATOM 635 C C . LYS A 1 82 ? 24.929 2.046 -41.071 1.00 93.25 82 LYS A C 1
ATOM 637 O O . LYS A 1 82 ? 24.643 2.573 -40.002 1.00 93.25 82 LYS A O 1
ATOM 642 N N . TYR A 1 83 ? 24.917 0.728 -41.258 1.00 94.50 83 TYR A N 1
ATOM 643 C CA . TYR A 1 83 ? 24.271 -0.205 -40.345 1.00 94.50 83 TYR A CA 1
ATOM 644 C C . TYR A 1 83 ? 24.758 -0.085 -38.898 1.00 94.50 83 TYR A C 1
ATOM 646 O O . TYR A 1 83 ? 23.940 0.058 -37.996 1.00 94.50 83 TYR A O 1
ATOM 654 N N . MET A 1 84 ? 26.074 -0.093 -38.653 1.00 95.19 84 MET A N 1
ATOM 655 C CA . MET A 1 84 ? 26.586 0.001 -37.279 1.00 95.19 84 MET A CA 1
ATOM 656 C C . MET A 1 84 ? 26.204 1.328 -36.612 1.00 95.19 84 MET A C 1
ATOM 658 O O . MET A 1 84 ? 25.728 1.319 -35.479 1.00 95.19 84 MET A O 1
ATOM 662 N N . LEU A 1 85 ? 26.338 2.455 -37.318 1.00 94.06 85 LEU A N 1
ATOM 663 C CA . LEU A 1 85 ? 25.941 3.760 -36.787 1.00 94.06 85 LEU A CA 1
ATOM 664 C C . LEU A 1 85 ? 24.429 3.826 -36.529 1.00 94.06 85 LEU A C 1
ATOM 666 O O . LEU A 1 85 ? 24.001 4.367 -35.514 1.00 94.06 85 LEU A O 1
ATOM 670 N N . ASP A 1 86 ? 23.614 3.249 -37.410 1.00 94.00 86 ASP A N 1
ATOM 671 C CA . ASP A 1 86 ? 22.165 3.180 -37.228 1.00 94.00 86 ASP A CA 1
ATOM 672 C C . ASP A 1 86 ? 21.774 2.278 -36.040 1.00 94.00 86 ASP A C 1
ATOM 674 O O . ASP A 1 86 ? 20.813 2.591 -35.336 1.00 94.00 86 ASP A O 1
ATOM 678 N N . VAL A 1 87 ? 22.532 1.211 -35.752 1.00 92.69 87 VAL A N 1
ATOM 679 C CA . VAL A 1 87 ? 22.378 0.396 -34.528 1.00 92.69 87 VAL A CA 1
ATOM 680 C C . VAL A 1 87 ? 22.757 1.199 -33.280 1.00 92.69 87 VAL A C 1
ATOM 682 O O . VAL A 1 87 ? 22.006 1.185 -32.306 1.00 92.69 87 VAL A O 1
ATOM 685 N N . VAL A 1 88 ? 23.874 1.935 -33.306 1.00 91.75 88 VAL A N 1
ATOM 686 C CA . VAL A 1 88 ? 24.291 2.821 -32.201 1.00 91.75 88 VAL A CA 1
ATOM 687 C C . VAL A 1 88 ? 23.214 3.873 -31.915 1.00 91.75 88 VAL A C 1
ATOM 689 O O . VAL A 1 88 ? 22.802 4.037 -30.770 1.00 91.75 88 VAL A O 1
ATOM 692 N N . LYS A 1 89 ? 22.662 4.489 -32.968 1.00 89.94 89 LYS A N 1
ATOM 693 C CA . LYS A 1 89 ? 21.542 5.443 -32.897 1.00 89.94 89 LYS A CA 1
ATOM 694 C C . LYS A 1 89 ? 20.183 4.795 -32.578 1.00 89.94 89 LYS A C 1
ATOM 696 O O . LYS A 1 89 ? 19.179 5.496 -32.522 1.00 89.94 89 LYS A O 1
ATOM 701 N N . GLY A 1 90 ? 20.113 3.474 -32.403 1.00 89.06 90 GLY A N 1
ATOM 702 C CA . GLY A 1 90 ? 18.891 2.765 -32.017 1.00 89.06 90 GLY A CA 1
ATOM 703 C C . GLY A 1 90 ? 17.794 2.701 -33.090 1.00 89.06 90 GLY A C 1
ATOM 704 O O . GLY A 1 90 ? 16.619 2.575 -32.759 1.00 89.06 90 GLY A O 1
ATOM 705 N N . LYS A 1 91 ? 18.142 2.773 -34.379 1.00 90.81 91 LYS A N 1
ATOM 706 C CA . LYS A 1 91 ? 17.166 2.803 -35.487 1.00 90.81 91 LYS A CA 1
ATOM 707 C C . LYS A 1 91 ? 16.665 1.430 -35.935 1.00 90.81 91 LYS A C 1
ATOM 709 O O . LYS A 1 91 ? 15.739 1.344 -36.740 1.00 90.81 91 LYS A O 1
ATOM 714 N N . HIS A 1 92 ? 17.270 0.351 -35.446 1.00 90.56 92 HIS A N 1
ATOM 715 C CA . HIS A 1 92 ? 16.908 -1.011 -35.831 1.00 90.56 92 HIS A CA 1
ATOM 716 C C . HIS A 1 92 ? 16.106 -1.703 -34.732 1.00 90.56 92 HIS A C 1
ATOM 718 O O . HIS A 1 92 ? 16.529 -1.754 -33.580 1.00 90.56 92 HIS A O 1
ATOM 724 N N . ARG A 1 93 ? 14.952 -2.272 -35.096 1.00 90.31 93 ARG A N 1
ATOM 725 C CA . ARG A 1 93 ? 14.117 -3.080 -34.197 1.00 90.31 93 ARG A CA 1
ATOM 726 C C . ARG A 1 93 ? 14.507 -4.552 -34.258 1.00 90.31 93 ARG A C 1
ATOM 728 O O . ARG A 1 93 ? 15.049 -5.029 -35.254 1.00 90.31 93 ARG A O 1
ATOM 735 N N . CYS A 1 94 ? 14.223 -5.268 -33.176 1.00 90.50 94 CYS A N 1
ATOM 736 C CA . CYS A 1 94 ? 14.385 -6.711 -33.098 1.00 90.50 94 CYS A CA 1
ATOM 737 C C . CYS A 1 94 ? 13.549 -7.388 -34.189 1.00 90.50 94 CYS A C 1
ATOM 739 O O . CYS A 1 94 ? 12.416 -6.995 -34.448 1.00 90.50 94 CYS A O 1
ATOM 741 N N . ARG A 1 95 ? 14.112 -8.423 -34.815 1.00 88.25 95 ARG A N 1
ATOM 742 C CA . ARG A 1 95 ? 13.473 -9.143 -35.926 1.00 88.25 95 ARG A CA 1
ATOM 743 C C . ARG A 1 95 ? 12.502 -10.240 -35.485 1.00 88.25 95 ARG A C 1
ATOM 745 O O . ARG A 1 95 ? 11.893 -10.872 -36.337 1.00 88.25 95 ARG A O 1
ATOM 752 N N . ARG A 1 96 ? 12.392 -10.508 -34.179 1.00 86.38 96 ARG A N 1
ATOM 753 C CA . ARG A 1 96 ? 11.465 -11.514 -33.652 1.00 86.38 96 ARG A CA 1
ATOM 754 C C . ARG A 1 96 ? 10.041 -10.971 -33.673 1.00 86.38 96 ARG A C 1
ATOM 756 O O . ARG A 1 96 ? 9.819 -9.842 -33.231 1.00 86.38 96 ARG A O 1
ATOM 763 N N . ASP A 1 97 ? 9.107 -11.812 -34.101 1.00 82.44 97 ASP A N 1
ATOM 764 C CA . ASP A 1 97 ? 7.679 -11.516 -34.036 1.00 82.44 97 ASP A CA 1
ATOM 765 C C . ASP A 1 97 ? 7.281 -11.094 -32.614 1.00 82.44 97 ASP A C 1
ATOM 767 O O . ASP A 1 97 ? 7.824 -11.586 -31.617 1.00 82.44 97 ASP A O 1
ATOM 771 N N . ASP A 1 98 ? 6.391 -10.108 -32.536 1.00 85.38 98 ASP A N 1
ATOM 772 C CA . ASP A 1 98 ? 5.923 -9.474 -31.303 1.00 85.38 98 ASP A CA 1
ATOM 773 C C . ASP A 1 98 ? 6.999 -8.789 -30.441 1.00 85.38 98 ASP A C 1
ATOM 775 O O . ASP A 1 98 ? 6.701 -8.380 -29.322 1.00 85.38 98 ASP A O 1
ATOM 779 N N . CYS A 1 99 ? 8.239 -8.599 -30.908 1.00 89.75 99 CYS A N 1
ATOM 780 C CA . CYS A 1 99 ? 9.273 -7.877 -30.160 1.00 89.75 99 CYS A CA 1
ATOM 781 C C . CYS A 1 99 ? 9.472 -6.452 -30.699 1.00 89.75 99 CYS A C 1
ATOM 783 O O . CYS A 1 99 ? 10.108 -6.240 -31.726 1.00 89.75 99 CYS A O 1
ATOM 785 N N . ARG A 1 100 ? 9.002 -5.444 -29.957 1.00 90.38 100 ARG A N 1
ATOM 786 C CA . ARG A 1 100 ? 9.130 -4.012 -30.299 1.00 90.38 100 ARG A CA 1
ATOM 787 C C . ARG A 1 100 ? 10.415 -3.357 -29.768 1.00 90.38 100 ARG A C 1
ATOM 789 O O . ARG A 1 100 ? 10.549 -2.140 -29.818 1.00 90.38 100 ARG A O 1
ATOM 796 N N . ARG A 1 101 ? 11.348 -4.148 -29.235 1.00 89.88 101 ARG A N 1
ATOM 797 C CA . ARG A 1 101 ? 12.635 -3.671 -28.699 1.00 89.88 101 ARG A CA 1
ATOM 798 C C . ARG A 1 101 ? 13.603 -3.257 -29.801 1.00 89.88 101 ARG A C 1
ATOM 800 O O . ARG A 1 101 ? 13.572 -3.805 -30.901 1.00 89.88 101 ARG A O 1
ATOM 807 N N . ILE A 1 102 ? 14.507 -2.354 -29.465 1.00 89.25 102 ILE A N 1
ATOM 808 C CA . ILE A 1 102 ? 15.609 -1.880 -30.289 1.00 89.25 102 ILE A CA 1
ATOM 809 C C . ILE A 1 102 ? 16.786 -2.854 -30.166 1.00 89.25 102 ILE A C 1
ATOM 811 O O . ILE A 1 102 ? 17.070 -3.420 -29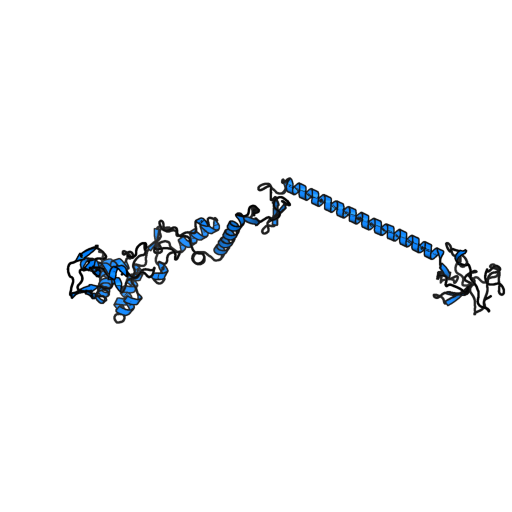.108 1.00 89.25 102 ILE A O 1
ATOM 815 N N . VAL A 1 103 ? 17.467 -3.073 -31.284 1.00 90.25 103 VAL A N 1
ATOM 816 C CA . VAL A 1 103 ? 18.726 -3.811 -31.347 1.00 90.25 103 VAL A CA 1
ATOM 817 C C . VAL A 1 103 ? 19.857 -2.861 -30.983 1.00 90.25 103 VAL A C 1
ATOM 819 O O . VAL A 1 103 ? 19.993 -1.794 -31.577 1.00 90.25 103 VAL A O 1
ATOM 822 N N . ARG A 1 104 ? 20.665 -3.252 -30.001 1.00 89.31 104 ARG A N 1
ATOM 823 C CA . ARG A 1 104 ? 21.778 -2.468 -29.461 1.00 89.31 104 ARG A CA 1
ATOM 824 C C . ARG A 1 104 ? 23.093 -3.209 -29.654 1.00 89.31 104 ARG A C 1
ATOM 826 O O . ARG A 1 104 ? 23.111 -4.411 -29.918 1.00 89.31 104 ARG A O 1
ATOM 833 N N . VAL A 1 105 ? 24.194 -2.484 -29.518 1.00 90.69 105 VAL A N 1
ATOM 834 C CA . VAL A 1 105 ? 25.538 -3.058 -29.590 1.00 90.69 105 VAL A CA 1
ATOM 835 C C . VAL A 1 105 ? 25.794 -3.945 -28.369 1.00 90.69 105 VAL A C 1
ATOM 837 O O . VAL A 1 105 ? 25.474 -3.569 -27.246 1.00 90.69 105 VAL A O 1
ATOM 840 N N . HIS A 1 106 ? 26.374 -5.126 -28.579 1.00 90.00 106 HIS A N 1
ATOM 841 C CA . HIS A 1 106 ? 26.849 -5.988 -27.501 1.00 90.00 106 HIS A CA 1
ATOM 842 C C . HIS A 1 106 ? 28.262 -5.553 -27.090 1.00 90.00 106 HIS A C 1
ATOM 844 O O . HIS A 1 106 ? 29.260 -6.017 -27.644 1.00 90.00 106 HIS A O 1
ATOM 850 N N . GLU A 1 107 ? 28.345 -4.653 -26.114 1.00 88.94 107 GLU A N 1
ATOM 851 C CA . GLU A 1 107 ? 29.595 -4.003 -25.686 1.00 88.94 107 GLU A CA 1
ATOM 852 C C . GLU A 1 107 ? 30.696 -4.998 -25.308 1.00 88.94 107 GLU A C 1
ATOM 854 O O . GLU A 1 107 ? 31.835 -4.832 -25.731 1.00 88.94 107 GLU A O 1
ATOM 859 N N . GLY A 1 108 ? 30.353 -6.102 -24.636 1.00 88.94 108 GLY A N 1
ATOM 860 C CA . GLY A 1 108 ? 31.330 -7.140 -24.292 1.00 88.94 108 GLY A CA 1
ATOM 861 C C . GLY A 1 108 ? 31.941 -7.864 -25.501 1.00 88.94 108 GLY A C 1
ATOM 862 O O . GLY A 1 108 ? 33.042 -8.390 -25.402 1.00 88.94 108 GLY A O 1
ATOM 863 N N . GLU A 1 109 ? 31.266 -7.887 -26.658 1.00 90.75 109 GLU A N 1
ATOM 864 C CA . GLU A 1 109 ? 31.850 -8.468 -27.882 1.00 90.75 109 GLU A CA 1
ATOM 865 C C . GLU A 1 109 ? 32.779 -7.461 -28.556 1.00 90.75 109 GLU A C 1
ATOM 867 O O . GLU A 1 109 ? 33.850 -7.829 -29.031 1.00 90.75 109 GLU A O 1
ATOM 872 N N . ILE A 1 110 ? 32.404 -6.180 -28.538 1.00 91.69 110 ILE A N 1
ATOM 873 C CA . ILE A 1 110 ? 33.259 -5.096 -29.021 1.00 91.69 110 ILE A CA 1
ATOM 874 C C . ILE A 1 110 ? 34.556 -5.022 -28.210 1.00 91.69 110 ILE A C 1
ATOM 876 O O . ILE A 1 110 ? 35.631 -4.987 -28.800 1.00 91.69 110 ILE A O 1
ATOM 880 N N . GLN A 1 111 ? 34.465 -5.086 -26.879 1.00 92.62 111 GLN A N 1
ATOM 881 C CA . GLN A 1 111 ? 35.624 -5.111 -25.982 1.00 92.62 111 GLN A CA 1
ATOM 882 C C . GLN A 1 111 ? 36.574 -6.269 -26.308 1.00 92.62 111 GLN A C 1
ATOM 884 O O . GLN A 1 111 ? 37.773 -6.050 -26.442 1.00 92.62 111 GLN A O 1
ATOM 889 N N . ARG A 1 112 ? 36.046 -7.484 -26.524 1.00 91.75 112 ARG A N 1
ATOM 890 C CA . ARG A 1 112 ? 36.858 -8.644 -26.936 1.00 91.75 112 ARG A CA 1
ATOM 891 C C . ARG A 1 112 ? 37.559 -8.437 -28.279 1.00 91.75 112 ARG A C 1
ATOM 893 O O . ARG A 1 112 ? 38.685 -8.881 -28.459 1.00 91.75 112 ARG A O 1
ATOM 900 N N . LYS A 1 113 ? 36.891 -7.806 -29.248 1.00 91.44 113 LYS A N 1
ATOM 901 C CA . LYS A 1 113 ? 37.441 -7.585 -30.596 1.00 91.44 113 LYS A CA 1
ATOM 902 C C . LYS A 1 113 ? 38.477 -6.465 -30.654 1.00 91.44 113 LYS A C 1
ATOM 904 O O . LYS A 1 113 ? 39.351 -6.515 -31.513 1.00 91.44 113 LYS A O 1
ATOM 909 N N . LEU A 1 114 ? 38.367 -5.480 -29.767 1.00 92.56 114 LEU A N 1
ATOM 910 C CA . LEU A 1 114 ? 39.224 -4.293 -29.705 1.00 92.56 114 LEU A CA 1
ATOM 911 C C . LEU A 1 114 ? 40.238 -4.336 -28.553 1.00 92.56 114 LEU A C 1
ATOM 913 O O . LEU A 1 114 ? 40.815 -3.308 -28.223 1.00 92.56 114 LEU A O 1
ATOM 917 N N . GLU A 1 115 ? 40.498 -5.502 -27.955 1.00 87.94 115 GLU A N 1
ATOM 918 C CA . GLU A 1 115 ? 41.437 -5.638 -26.827 1.00 87.94 115 GLU A CA 1
ATOM 919 C C . GLU A 1 115 ? 42.832 -5.053 -27.134 1.00 87.94 115 GLU A C 1
ATOM 921 O O . GLU A 1 115 ? 43.485 -4.498 -26.254 1.00 87.94 115 GLU A O 1
ATOM 926 N N . ALA A 1 116 ? 43.265 -5.115 -28.398 1.00 88.12 116 ALA A N 1
ATOM 927 C CA . ALA A 1 116 ? 44.550 -4.583 -28.854 1.00 88.12 116 ALA A CA 1
ATOM 928 C C . ALA A 1 116 ? 44.547 -3.076 -29.200 1.00 88.12 116 ALA A C 1
ATOM 930 O O . ALA A 1 116 ? 45.621 -2.506 -29.376 1.00 88.12 116 ALA A O 1
ATOM 931 N N . ASP A 1 117 ? 43.380 -2.429 -29.316 1.00 92.38 117 ASP A N 1
ATOM 932 C CA . ASP A 1 117 ? 43.240 -1.013 -29.692 1.00 92.38 117 ASP A CA 1
ATOM 933 C C . ASP A 1 117 ? 42.360 -0.268 -28.678 1.00 92.38 117 ASP A C 1
ATOM 935 O O . ASP A 1 117 ? 41.162 -0.033 -28.875 1.00 92.38 117 ASP A O 1
ATOM 939 N N . ALA A 1 118 ? 42.986 0.095 -27.557 1.00 92.12 118 ALA A N 1
ATOM 940 C CA . ALA A 1 118 ? 42.323 0.752 -26.435 1.00 92.12 118 ALA A CA 1
ATOM 941 C C . ALA A 1 118 ? 41.729 2.122 -26.804 1.00 92.12 118 ALA A C 1
ATOM 943 O O . ALA A 1 118 ? 40.666 2.481 -26.301 1.00 92.12 118 ALA A O 1
ATOM 944 N N . ILE A 1 119 ? 42.377 2.869 -27.706 1.00 94.12 119 ILE A N 1
ATOM 945 C CA . ILE A 1 119 ? 41.930 4.210 -28.109 1.00 94.12 119 ILE A CA 1
ATOM 946 C C . ILE A 1 119 ? 40.649 4.103 -28.937 1.00 94.12 119 ILE A C 1
ATOM 948 O O . ILE A 1 119 ? 39.685 4.835 -28.701 1.00 94.12 119 ILE A O 1
ATOM 952 N N . LEU A 1 120 ? 40.609 3.187 -29.911 1.00 93.75 120 LEU A N 1
ATOM 953 C CA . LEU A 1 120 ? 39.403 2.970 -30.707 1.00 93.75 120 LEU A CA 1
ATOM 954 C C . LEU A 1 120 ? 38.254 2.428 -29.846 1.00 93.75 120 LEU A C 1
ATOM 956 O O . LEU A 1 120 ? 37.109 2.844 -30.035 1.00 93.75 120 LEU A O 1
ATOM 960 N N . LEU A 1 121 ? 38.554 1.551 -28.882 1.00 93.44 121 LEU A N 1
ATOM 961 C CA . LEU A 1 121 ? 37.571 1.040 -27.928 1.00 93.44 121 LEU A CA 1
ATOM 962 C C . LEU A 1 121 ? 36.951 2.160 -27.084 1.00 93.44 121 LEU A C 1
ATOM 964 O O . LEU A 1 121 ? 35.727 2.249 -27.010 1.00 93.44 121 LEU A O 1
ATOM 968 N N . GLU A 1 122 ? 37.768 3.023 -26.480 1.00 93.69 122 GLU A N 1
ATOM 969 C CA . GLU A 1 122 ? 37.300 4.140 -25.650 1.00 93.69 122 GLU A CA 1
ATOM 970 C C . GLU A 1 122 ? 36.423 5.109 -26.455 1.00 93.69 122 GLU A C 1
ATOM 972 O O . GLU A 1 122 ? 35.295 5.415 -26.057 1.00 93.69 122 GLU A O 1
ATOM 977 N N . ASN A 1 123 ? 36.886 5.510 -27.643 1.00 94.31 123 ASN A N 1
ATOM 978 C CA . ASN A 1 123 ? 36.128 6.379 -28.542 1.00 94.31 123 ASN A CA 1
ATOM 979 C C . ASN A 1 123 ? 34.782 5.763 -28.943 1.00 94.31 123 ASN A C 1
ATOM 981 O O . ASN A 1 123 ? 33.765 6.458 -28.994 1.00 94.31 123 ASN A O 1
ATOM 985 N N . PHE A 1 124 ? 34.756 4.457 -29.226 1.00 93.56 124 PHE A N 1
ATOM 986 C CA . PHE A 1 124 ? 33.527 3.764 -29.595 1.00 93.56 124 PHE A CA 1
ATOM 987 C C . PHE A 1 124 ? 32.558 3.631 -28.415 1.00 93.56 124 PHE A C 1
ATOM 989 O O . PHE A 1 124 ? 31.364 3.865 -28.590 1.00 93.56 124 PHE A O 1
ATOM 996 N N . LEU A 1 125 ? 33.033 3.293 -27.213 1.00 90.94 125 LEU A N 1
ATOM 997 C CA . LEU A 1 125 ? 32.173 3.196 -26.030 1.00 90.94 125 LEU A CA 1
ATOM 998 C C . LEU A 1 125 ? 31.590 4.563 -25.643 1.00 90.94 125 LEU A C 1
ATOM 1000 O O . LEU A 1 125 ? 30.388 4.647 -25.392 1.00 90.94 125 LEU A O 1
ATOM 1004 N N . SER A 1 126 ? 32.386 5.636 -25.713 1.00 90.75 126 SER A N 1
ATOM 1005 C CA . SER A 1 126 ? 31.899 7.011 -25.519 1.00 90.75 126 SER A CA 1
ATOM 1006 C C . SER A 1 126 ? 30.850 7.403 -26.567 1.00 90.75 126 SER A C 1
ATOM 1008 O O . SER A 1 126 ? 29.855 8.064 -26.261 1.00 90.75 126 SER A O 1
ATOM 1010 N N . LEU A 1 127 ? 31.018 6.949 -27.815 1.00 91.75 127 LEU A N 1
ATOM 1011 C CA . LEU A 1 127 ? 30.023 7.153 -28.864 1.00 91.75 127 LEU A CA 1
ATOM 1012 C C . LEU A 1 127 ? 28.715 6.411 -28.566 1.00 91.75 127 LEU A C 1
ATOM 1014 O O . LEU A 1 127 ? 27.637 6.983 -28.725 1.00 91.75 127 LEU A O 1
ATOM 1018 N N . VAL A 1 128 ? 28.798 5.149 -28.132 1.00 89.25 128 VAL A N 1
ATOM 1019 C CA . VAL A 1 128 ? 27.626 4.364 -27.720 1.00 89.25 128 VAL A CA 1
ATOM 1020 C C . VAL A 1 128 ? 26.897 5.070 -26.584 1.00 89.25 128 VAL A C 1
ATOM 1022 O O . VAL A 1 128 ? 25.683 5.232 -26.669 1.00 89.25 128 VAL A O 1
ATOM 1025 N N . GLU A 1 129 ? 27.625 5.530 -25.568 1.00 86.38 129 GLU A N 1
ATOM 1026 C CA . GLU A 1 129 ? 27.088 6.260 -24.419 1.00 86.38 129 GLU A CA 1
ATOM 1027 C C . GLU A 1 129 ? 26.383 7.560 -24.825 1.00 86.38 129 GLU A C 1
ATOM 1029 O O . GLU A 1 129 ? 25.261 7.808 -24.393 1.00 86.38 129 GLU A O 1
ATOM 1034 N N . ARG A 1 130 ? 26.956 8.341 -25.746 1.00 87.38 130 ARG A N 1
ATOM 1035 C CA . ARG A 1 130 ? 26.327 9.570 -26.259 1.00 87.38 130 ARG A CA 1
ATOM 1036 C C . ARG A 1 130 ? 24.951 9.332 -26.885 1.00 87.38 130 ARG A C 1
ATOM 1038 O O . ARG A 1 130 ? 24.065 10.169 -26.756 1.00 87.38 130 ARG A O 1
ATOM 1045 N N . TYR A 1 131 ? 24.767 8.203 -27.569 1.00 86.25 131 TYR A N 1
ATOM 1046 C CA . TYR A 1 131 ? 23.493 7.835 -28.200 1.00 86.25 131 TYR A CA 1
ATOM 1047 C C . TYR A 1 131 ? 22.607 6.940 -27.313 1.00 86.25 131 TYR A C 1
ATOM 1049 O O . TYR A 1 131 ? 21.583 6.420 -27.775 1.00 86.25 131 TYR A O 1
ATOM 1057 N N . ARG A 1 132 ? 22.943 6.786 -26.023 1.00 81.31 132 ARG A N 1
ATOM 1058 C CA . ARG A 1 132 ? 22.056 6.215 -24.997 1.00 81.31 132 ARG A CA 1
ATOM 1059 C C . ARG A 1 132 ? 21.034 7.253 -24.532 1.00 81.31 132 ARG A C 1
ATOM 1061 O O . ARG A 1 132 ? 20.972 7.620 -23.363 1.00 81.31 132 ARG A O 1
ATOM 1068 N N . LEU A 1 133 ? 20.180 7.672 -25.461 1.00 83.88 133 LEU A N 1
ATOM 1069 C CA . LEU A 1 133 ? 19.039 8.543 -25.197 1.00 83.88 133 LEU A CA 1
ATOM 1070 C C . LEU A 1 133 ? 17.740 7.851 -25.630 1.00 83.88 133 LEU A C 1
ATOM 1072 O O . LEU A 1 133 ? 17.729 7.044 -26.566 1.00 83.88 133 LEU A O 1
ATOM 1076 N N . TYR A 1 134 ? 16.650 8.113 -24.917 1.00 85.81 134 TYR A N 1
ATOM 1077 C CA . TYR A 1 134 ? 15.294 7.903 -25.429 1.00 85.81 134 TYR A CA 1
ATOM 1078 C C . TYR A 1 134 ? 14.407 9.075 -25.027 1.00 85.81 134 TYR A C 1
ATOM 1080 O O . TYR A 1 134 ? 14.576 9.644 -23.951 1.00 85.81 134 TYR A O 1
ATOM 1088 N N . GLU A 1 135 ? 13.426 9.379 -25.865 1.00 88.69 135 GLU A N 1
ATOM 1089 C CA . GLU A 1 135 ? 12.409 10.380 -25.568 1.00 88.69 135 GLU A CA 1
ATOM 1090 C C . GLU A 1 135 ? 11.362 9.792 -24.615 1.00 88.69 135 GLU A C 1
ATOM 1092 O O . GLU A 1 135 ? 10.761 8.741 -24.879 1.00 88.69 135 GLU A O 1
ATOM 1097 N N . CYS A 1 136 ? 11.143 10.448 -23.479 1.00 90.81 136 CYS A N 1
ATOM 1098 C CA . CYS A 1 136 ? 10.117 10.021 -22.540 1.00 90.81 136 CYS A CA 1
ATOM 1099 C C . CYS A 1 136 ? 8.729 10.432 -23.029 1.00 90.81 136 CYS A C 1
ATOM 1101 O O . CYS A 1 136 ? 8.410 11.615 -23.070 1.00 90.81 136 CYS A O 1
ATOM 1103 N N . VAL A 1 137 ? 7.833 9.471 -23.259 1.00 90.94 137 VAL A N 1
ATOM 1104 C CA . VAL A 1 137 ? 6.478 9.753 -23.785 1.00 90.94 137 VAL A CA 1
ATOM 1105 C C . VAL A 1 137 ? 5.568 10.538 -22.826 1.00 90.94 137 VAL A C 1
ATOM 1107 O O . VAL A 1 137 ? 4.448 10.882 -23.189 1.00 90.94 137 VAL A O 1
ATOM 1110 N N . VAL A 1 138 ? 6.000 10.771 -21.580 1.00 90.62 138 VAL A N 1
ATOM 1111 C CA . VAL A 1 138 ? 5.216 11.507 -20.573 1.00 90.62 138 VAL A CA 1
ATOM 1112 C C . VAL A 1 138 ? 5.587 12.988 -20.529 1.00 90.62 138 VAL A C 1
ATOM 1114 O O . VAL A 1 138 ? 4.688 13.818 -20.441 1.00 90.62 138 VAL A O 1
ATOM 1117 N N . HIS A 1 139 ? 6.880 13.323 -20.567 1.00 91.94 139 HIS A N 1
ATOM 1118 C CA . HIS A 1 139 ? 7.350 14.716 -20.494 1.00 91.94 139 HIS A CA 1
ATOM 1119 C C . HIS A 1 139 ? 7.980 15.231 -21.796 1.00 91.94 139 HIS A C 1
ATOM 1121 O O . HIS A 1 139 ? 8.205 16.426 -21.904 1.00 91.94 139 HIS A O 1
ATOM 1127 N N . CYS A 1 140 ? 8.171 14.364 -22.796 1.00 91.75 140 CYS A N 1
ATOM 1128 C CA . CYS A 1 140 ? 8.688 14.678 -24.134 1.00 91.75 140 CYS A CA 1
ATOM 1129 C C . CYS A 1 140 ? 10.127 15.222 -24.171 1.00 91.75 140 CYS A C 1
ATOM 1131 O O . CYS A 1 140 ? 10.503 15.861 -25.149 1.00 91.75 140 CYS A O 1
ATOM 1133 N N . ASP A 1 141 ? 10.938 14.955 -23.141 1.00 92.06 141 ASP A N 1
ATOM 1134 C CA . ASP A 1 141 ? 12.375 15.257 -23.177 1.00 92.06 141 ASP A CA 1
ATOM 1135 C C . ASP A 1 141 ? 13.205 13.983 -23.353 1.00 92.06 141 ASP A C 1
ATOM 1137 O O . ASP A 1 141 ? 12.785 12.880 -22.971 1.00 92.06 141 ASP A O 1
ATOM 1141 N N . ASP A 1 142 ? 14.415 14.168 -23.879 1.00 88.62 142 ASP A N 1
ATOM 1142 C CA . ASP A 1 142 ? 15.436 13.133 -23.969 1.00 88.62 142 ASP A CA 1
ATOM 1143 C C . ASP A 1 142 ? 15.973 12.762 -22.586 1.00 88.62 142 ASP A C 1
ATOM 1145 O O . ASP A 1 142 ? 16.327 13.609 -21.762 1.00 88.62 142 ASP A O 1
ATOM 1149 N N . VAL A 1 143 ? 16.057 11.460 -22.339 1.00 87.31 143 VAL A N 1
ATOM 1150 C CA . VAL A 1 143 ? 16.508 10.885 -21.075 1.00 87.31 143 VAL A CA 1
ATOM 1151 C C . VAL A 1 143 ? 17.751 10.050 -21.332 1.00 87.31 143 VAL A C 1
ATOM 1153 O O . VAL A 1 143 ? 17.699 9.090 -22.104 1.00 87.31 143 VAL A O 1
ATOM 1156 N N . SER A 1 144 ? 18.849 10.398 -20.660 1.00 83.19 144 SER A N 1
ATOM 1157 C CA . SER A 1 144 ? 20.062 9.582 -20.580 1.00 83.19 144 SER A CA 1
ATOM 1158 C C . SER A 1 144 ? 20.006 8.604 -19.405 1.00 83.19 144 SER A C 1
ATOM 1160 O O . SER A 1 144 ? 19.180 8.729 -18.495 1.00 83.19 144 SER A O 1
ATOM 1162 N N . TYR A 1 145 ? 20.864 7.587 -19.432 1.00 74.38 145 TYR A N 1
ATOM 1163 C CA . TYR A 1 145 ? 20.961 6.580 -18.374 1.00 74.38 145 TYR A CA 1
ATOM 1164 C C . TYR A 1 145 ? 22.382 6.028 -18.277 1.00 74.38 145 TYR A C 1
ATOM 1166 O O . TYR A 1 145 ? 22.940 5.551 -19.263 1.00 74.38 145 TYR A O 1
ATOM 1174 N N . ASP A 1 146 ? 22.900 6.025 -17.049 1.00 63.34 146 ASP A N 1
ATOM 1175 C CA . ASP A 1 146 ? 24.266 5.595 -16.714 1.00 63.34 146 ASP A CA 1
ATOM 1176 C C . ASP A 1 146 ? 24.401 4.072 -16.539 1.00 63.34 146 ASP A C 1
ATOM 1178 O O . ASP A 1 146 ? 25.504 3.535 -16.474 1.00 63.34 146 ASP A O 1
ATOM 1182 N N . ALA A 1 147 ? 23.281 3.351 -16.419 1.00 60.53 147 ALA A N 1
ATOM 1183 C CA . ALA A 1 147 ? 23.289 1.906 -16.199 1.00 60.53 147 ALA A CA 1
ATOM 1184 C C . ALA A 1 147 ? 23.664 1.136 -17.476 1.00 60.53 147 ALA A C 1
ATOM 1186 O O . ALA A 1 147 ? 23.421 1.619 -18.585 1.00 60.53 147 ALA A O 1
ATOM 1187 N N . ASP A 1 148 ? 24.170 -0.097 -17.311 1.00 63.53 148 ASP A N 1
ATOM 1188 C CA . ASP A 1 148 ? 24.362 -1.054 -18.410 1.00 63.53 148 ASP A CA 1
ATOM 1189 C C . ASP A 1 148 ? 23.191 -0.969 -19.391 1.00 63.53 148 ASP A C 1
ATOM 1191 O O . ASP A 1 148 ? 22.023 -1.023 -18.985 1.00 63.53 148 ASP A O 1
ATOM 1195 N N . SER A 1 149 ? 23.497 -0.850 -20.684 1.00 58.09 149 SER A N 1
ATOM 1196 C CA . SER A 1 149 ? 22.508 -0.608 -21.741 1.00 58.09 149 SER A CA 1
ATOM 1197 C C . SER A 1 149 ? 21.323 -1.584 -21.672 1.00 58.09 149 SER A C 1
ATOM 1199 O O . SER A 1 149 ? 20.175 -1.212 -21.896 1.00 58.09 149 SER A O 1
ATOM 1201 N N . ILE A 1 150 ? 21.559 -2.827 -21.255 1.00 62.12 150 ILE A N 1
ATOM 1202 C CA . ILE A 1 150 ? 20.526 -3.856 -21.075 1.00 62.12 150 ILE A CA 1
ATOM 1203 C C . ILE A 1 150 ? 19.557 -3.538 -19.917 1.00 62.12 150 ILE A C 1
ATOM 1205 O O . ILE A 1 150 ? 18.362 -3.825 -20.016 1.00 62.12 150 ILE A O 1
ATOM 1209 N N . LEU A 1 151 ? 20.047 -2.958 -18.820 1.00 64.56 151 LEU A N 1
ATOM 1210 C CA . LEU A 1 151 ? 19.250 -2.623 -17.637 1.00 64.56 151 LEU A CA 1
ATOM 1211 C C . LEU A 1 151 ? 18.458 -1.332 -17.827 1.00 64.56 151 LEU A C 1
ATOM 1213 O O . LEU A 1 151 ? 17.293 -1.268 -17.433 1.00 64.56 151 LEU A O 1
ATOM 1217 N N . ALA A 1 152 ? 19.062 -0.330 -18.460 1.00 66.94 152 ALA A N 1
ATOM 1218 C CA . ALA A 1 152 ? 18.455 0.984 -18.605 1.00 66.94 152 ALA A CA 1
ATOM 1219 C C . ALA A 1 152 ? 17.182 0.986 -19.467 1.00 66.94 152 ALA A C 1
ATOM 1221 O O . ALA A 1 152 ? 16.207 1.674 -19.165 1.00 66.94 152 ALA A O 1
ATOM 1222 N N . PHE A 1 153 ? 17.156 0.148 -20.504 1.00 71.56 153 PHE A N 1
ATOM 1223 C CA . PHE A 1 153 ? 15.994 -0.022 -21.375 1.00 71.56 153 PHE A CA 1
ATOM 1224 C C . PHE A 1 153 ? 15.017 -1.087 -20.901 1.00 71.56 153 PHE A C 1
ATOM 1226 O O . PHE A 1 153 ? 14.030 -1.367 -21.588 1.00 71.56 153 PHE A O 1
ATOM 1233 N N . LYS A 1 154 ? 15.256 -1.698 -19.737 1.00 76.88 154 LYS A N 1
ATOM 1234 C CA . LYS A 1 154 ? 14.355 -2.720 -19.228 1.00 76.88 154 LYS A CA 1
ATOM 1235 C C . LYS A 1 154 ? 12.983 -2.082 -18.966 1.00 76.88 154 LYS A C 1
ATOM 1237 O O . LYS A 1 154 ? 12.886 -1.114 -18.196 1.00 76.88 154 LYS A O 1
ATOM 1242 N N . PRO A 1 155 ? 11.915 -2.594 -19.602 1.00 82.06 155 PRO A N 1
ATOM 1243 C CA . PRO A 1 155 ? 10.577 -2.072 -19.389 1.00 82.06 155 PRO A CA 1
ATOM 1244 C C . PRO A 1 155 ? 10.147 -2.257 -17.927 1.00 82.06 155 PRO A C 1
ATOM 1246 O O . PRO A 1 155 ? 10.706 -3.096 -17.213 1.00 82.06 155 PRO A O 1
ATOM 1249 N N . PRO A 1 156 ? 9.128 -1.510 -17.470 1.00 80.88 156 PRO A N 1
ATOM 1250 C CA . PRO A 1 156 ? 8.714 -1.542 -16.073 1.00 80.88 156 PRO A CA 1
ATOM 1251 C C . PRO A 1 156 ? 8.149 -2.900 -15.634 1.00 80.88 156 PRO A C 1
ATOM 1253 O O . PRO A 1 156 ? 8.112 -3.180 -14.447 1.00 80.88 156 PRO A O 1
ATOM 1256 N N . THR A 1 157 ? 7.744 -3.774 -16.555 1.00 83.25 157 THR A N 1
ATOM 1257 C CA . THR A 1 157 ? 7.377 -5.162 -16.249 1.00 83.25 157 THR A CA 1
ATOM 1258 C C . THR A 1 157 ? 8.082 -6.112 -17.209 1.00 83.25 157 THR A C 1
ATOM 1260 O O . THR A 1 157 ? 8.268 -5.794 -18.384 1.00 83.25 157 THR A O 1
ATOM 1263 N N . THR A 1 158 ? 8.478 -7.288 -16.719 1.00 82.62 158 THR A N 1
ATOM 1264 C CA . THR A 1 158 ? 9.102 -8.350 -17.529 1.00 82.62 158 THR A CA 1
ATOM 1265 C C . THR A 1 158 ? 8.174 -8.878 -18.614 1.00 82.62 158 THR A C 1
ATOM 1267 O O . THR A 1 158 ? 8.648 -9.390 -19.622 1.00 82.62 158 THR A O 1
ATOM 1270 N N . GLU A 1 159 ? 6.867 -8.683 -18.443 1.00 84.75 159 GLU A N 1
ATOM 1271 C CA . GLU A 1 159 ? 5.851 -9.059 -19.421 1.00 84.75 159 GLU A CA 1
ATOM 1272 C C . GLU A 1 159 ? 5.884 -8.176 -20.676 1.00 84.75 159 GLU A C 1
ATOM 1274 O O . GLU A 1 159 ? 5.357 -8.558 -21.720 1.00 84.75 159 GLU A O 1
ATOM 1279 N N . CYS A 1 160 ? 6.485 -6.984 -20.618 1.00 89.62 160 CYS A N 1
ATOM 1280 C CA . CYS A 1 160 ? 6.592 -6.097 -21.772 1.00 89.62 160 CYS A CA 1
ATOM 1281 C C . CYS A 1 160 ? 7.472 -6.704 -22.869 1.00 89.62 160 CYS A C 1
ATOM 1283 O O . CYS A 1 160 ? 8.502 -7.328 -22.616 1.00 89.62 160 CYS A O 1
ATOM 1285 N N . ASN A 1 161 ? 7.092 -6.453 -24.118 1.00 90.06 161 ASN A N 1
ATOM 1286 C CA . ASN A 1 161 ? 7.823 -6.866 -25.315 1.00 90.06 161 ASN A CA 1
ATOM 1287 C C . ASN A 1 161 ? 8.510 -5.690 -26.034 1.00 90.06 161 ASN A C 1
ATOM 1289 O O . ASN A 1 161 ? 8.892 -5.812 -27.194 1.00 90.06 161 ASN A O 1
ATOM 1293 N N . HIS A 1 162 ? 8.657 -4.560 -25.350 1.00 89.94 162 HIS A N 1
ATOM 1294 C CA . HIS A 1 162 ? 9.232 -3.312 -25.844 1.00 89.94 162 HIS A CA 1
ATOM 1295 C C . HIS A 1 162 ? 10.295 -2.806 -24.860 1.00 89.94 162 HIS A C 1
ATOM 1297 O O . HIS A 1 162 ? 10.368 -3.290 -23.727 1.00 89.94 162 HIS A O 1
ATOM 1303 N N . ASP A 1 163 ? 11.117 -1.855 -25.297 1.00 88.00 163 ASP A N 1
ATOM 1304 C CA . ASP A 1 163 ? 12.044 -1.158 -24.405 1.00 88.00 163 ASP A CA 1
ATOM 1305 C C . ASP A 1 163 ? 11.310 -0.099 -23.581 1.00 88.00 163 ASP A C 1
ATOM 1307 O O . ASP A 1 163 ? 10.195 0.324 -23.900 1.00 88.00 163 ASP A O 1
ATOM 1311 N N . ARG A 1 164 ? 11.944 0.329 -22.496 1.00 86.50 164 ARG A N 1
ATOM 1312 C CA . ARG A 1 164 ? 11.499 1.468 -21.704 1.00 86.50 164 ARG A CA 1
ATOM 1313 C C . ARG A 1 164 ? 11.427 2.730 -22.570 1.00 86.50 164 ARG A C 1
ATOM 1315 O O . ARG A 1 164 ? 12.389 3.076 -23.242 1.00 86.50 164 ARG A O 1
ATOM 1322 N N . ASN A 1 165 ? 10.297 3.424 -22.478 1.00 88.44 165 ASN A N 1
ATOM 1323 C CA . ASN A 1 165 ? 10.042 4.728 -23.095 1.00 88.44 165 ASN A CA 1
ATOM 1324 C C . ASN A 1 165 ? 9.468 5.750 -22.095 1.00 88.44 165 ASN A C 1
ATOM 1326 O O . ASN A 1 165 ? 8.937 6.785 -22.486 1.00 88.44 165 ASN A O 1
ATOM 1330 N N . VAL A 1 166 ? 9.553 5.450 -20.793 1.00 90.06 166 VAL A N 1
ATOM 1331 C CA . VAL A 1 166 ? 9.166 6.352 -19.702 1.00 90.06 166 VAL A CA 1
ATOM 1332 C C . VAL A 1 166 ? 10.268 6.373 -18.658 1.00 90.06 166 VAL A C 1
ATOM 1334 O O . VAL A 1 166 ? 10.718 5.312 -18.224 1.00 90.06 166 VAL A O 1
ATOM 1337 N N . CYS A 1 167 ? 10.666 7.568 -18.229 1.00 89.56 167 CYS A N 1
ATOM 1338 C CA . CYS A 1 167 ? 11.686 7.744 -17.202 1.00 89.56 167 CYS A CA 1
ATOM 1339 C C . CYS A 1 167 ? 11.217 7.314 -15.809 1.00 89.56 167 CYS A C 1
ATOM 1341 O O . CYS A 1 167 ? 10.021 7.309 -15.500 1.00 89.56 167 CYS A O 1
ATOM 1343 N N . ASP A 1 168 ? 12.177 6.998 -14.935 1.00 88.81 168 ASP A N 1
ATOM 1344 C CA . ASP A 1 168 ? 11.895 6.569 -13.561 1.00 88.81 168 ASP A CA 1
ATOM 1345 C C . ASP A 1 168 ? 11.134 7.630 -12.766 1.00 88.81 168 ASP A C 1
ATOM 1347 O O . ASP A 1 168 ? 10.228 7.296 -12.001 1.00 88.81 168 ASP A O 1
ATOM 1351 N N . ALA A 1 169 ? 11.440 8.913 -12.983 1.00 91.06 169 ALA A N 1
ATOM 1352 C CA . ALA A 1 169 ? 10.745 10.015 -12.326 1.00 91.06 169 ALA A CA 1
ATOM 1353 C C . ALA A 1 169 ? 9.248 10.039 -12.682 1.00 91.06 169 ALA A C 1
ATOM 1355 O O . ALA A 1 169 ? 8.398 10.160 -11.791 1.00 91.06 169 ALA A O 1
ATOM 1356 N N . CYS A 1 170 ? 8.905 9.856 -13.960 1.00 92.94 170 CYS A N 1
ATOM 1357 C CA . CYS A 1 170 ? 7.517 9.808 -14.414 1.00 92.94 170 CYS A CA 1
ATOM 1358 C C . CYS A 1 170 ? 6.806 8.518 -14.015 1.00 92.94 170 CYS A C 1
ATOM 1360 O O . CYS A 1 170 ? 5.652 8.589 -13.584 1.00 92.94 170 CYS A O 1
ATOM 1362 N N . LEU A 1 171 ? 7.474 7.361 -14.091 1.00 92.00 171 LEU A N 1
ATOM 1363 C CA . LEU A 1 171 ? 6.927 6.092 -13.598 1.00 92.00 171 LEU A CA 1
ATOM 1364 C C . LEU A 1 171 ? 6.579 6.202 -12.111 1.00 92.00 171 LEU A C 1
ATOM 1366 O O . LEU A 1 171 ? 5.435 5.963 -11.723 1.00 92.00 171 LEU A O 1
ATOM 1370 N N . LYS A 1 172 ? 7.533 6.654 -11.290 1.00 93.12 172 LYS A N 1
ATOM 1371 C CA . LYS A 1 172 ? 7.344 6.857 -9.852 1.00 93.12 172 LYS A CA 1
ATOM 1372 C C . LYS A 1 172 ? 6.194 7.816 -9.569 1.00 93.12 172 LYS A C 1
ATOM 1374 O O . LYS A 1 172 ? 5.276 7.466 -8.832 1.00 93.12 172 LYS A O 1
ATOM 1379 N N . THR A 1 173 ? 6.205 9.002 -10.173 1.00 95.25 173 THR A N 1
ATOM 1380 C CA . THR A 1 173 ? 5.175 10.025 -9.930 1.00 95.25 173 THR A CA 1
ATOM 1381 C C . THR A 1 173 ? 3.782 9.516 -10.302 1.00 95.25 173 THR A C 1
ATOM 1383 O O . THR A 1 173 ? 2.837 9.664 -9.524 1.00 95.25 173 THR A O 1
ATOM 1386 N N . THR A 1 174 ? 3.660 8.844 -11.448 1.00 94.50 174 THR A N 1
ATOM 1387 C CA . THR A 1 174 ? 2.384 8.307 -11.935 1.00 94.50 174 THR A CA 1
ATOM 1388 C C . THR A 1 174 ? 1.873 7.179 -11.043 1.00 94.50 174 THR A C 1
ATOM 1390 O O . THR A 1 174 ? 0.723 7.218 -10.601 1.00 94.50 174 THR A O 1
ATOM 1393 N N . PHE A 1 175 ? 2.718 6.195 -10.719 1.00 94.94 175 PHE A N 1
ATOM 1394 C CA . PHE A 1 175 ? 2.317 5.054 -9.892 1.00 94.94 175 PHE A CA 1
ATOM 1395 C C . PHE A 1 175 ? 2.015 5.467 -8.458 1.00 94.94 175 PHE A C 1
ATOM 1397 O O . PHE A 1 175 ? 0.998 5.052 -7.899 1.00 94.94 175 PHE A O 1
ATOM 1404 N N . GLU A 1 176 ? 2.838 6.328 -7.858 1.00 96.12 176 GLU A N 1
ATOM 1405 C CA . GLU A 1 176 ? 2.546 6.814 -6.518 1.00 96.12 176 GLU A CA 1
ATOM 1406 C C . GLU A 1 176 ? 1.268 7.668 -6.487 1.00 96.12 176 GLU A C 1
ATOM 1408 O O . GLU A 1 176 ? 0.476 7.551 -5.548 1.00 96.12 176 GLU A O 1
ATOM 1413 N N . GLY A 1 177 ? 1.023 8.484 -7.518 1.00 95.12 177 GLY A N 1
ATOM 1414 C CA . GLY A 1 177 ? -0.224 9.232 -7.685 1.00 95.12 177 GLY A CA 1
ATOM 1415 C C . GLY A 1 177 ? -1.448 8.319 -7.804 1.00 95.12 177 GLY A C 1
ATOM 1416 O O . GLY A 1 177 ? -2.451 8.536 -7.118 1.00 95.12 177 GLY A O 1
ATOM 1417 N N . ALA A 1 178 ? -1.360 7.254 -8.603 1.00 94.81 178 ALA A N 1
ATOM 1418 C CA . ALA A 1 178 ? -2.413 6.248 -8.742 1.00 94.81 178 ALA A CA 1
ATOM 1419 C C . ALA A 1 178 ? -2.695 5.528 -7.411 1.00 94.81 178 ALA A C 1
ATOM 1421 O O . ALA A 1 178 ? -3.853 5.422 -6.993 1.00 94.81 178 ALA A O 1
ATOM 1422 N N . ILE A 1 179 ? -1.650 5.118 -6.680 1.00 95.06 179 ILE A N 1
ATOM 1423 C CA . ILE A 1 179 ? -1.783 4.465 -5.369 1.00 95.06 179 ILE A CA 1
ATOM 1424 C C . ILE A 1 179 ? -2.426 5.407 -4.356 1.00 95.06 179 ILE A C 1
ATOM 1426 O O . ILE A 1 179 ? -3.405 5.026 -3.708 1.00 95.06 179 ILE A O 1
ATOM 1430 N N . ARG A 1 180 ? -1.934 6.646 -4.221 1.00 92.88 180 ARG A N 1
ATOM 1431 C CA . ARG A 1 180 ? -2.502 7.638 -3.291 1.00 92.88 180 ARG A CA 1
ATOM 1432 C C . ARG A 1 180 ? -3.951 7.970 -3.649 1.00 92.88 180 ARG A C 1
ATOM 1434 O O . ARG A 1 180 ? -4.797 7.960 -2.756 1.00 92.88 180 ARG A O 1
ATOM 1441 N N . GLY A 1 181 ? -4.262 8.102 -4.939 1.00 88.69 181 GLY A N 1
ATOM 1442 C CA . GLY A 1 181 ? -5.619 8.310 -5.458 1.00 88.69 181 GLY A CA 1
ATOM 1443 C C . GLY A 1 181 ? -6.539 7.084 -5.384 1.00 88.69 181 GLY A C 1
ATOM 1444 O O . GLY A 1 181 ? -7.749 7.225 -5.486 1.00 88.69 181 GLY A O 1
ATOM 1445 N N . GLY A 1 182 ? -6.002 5.880 -5.158 1.00 86.88 182 GLY A N 1
ATOM 1446 C CA . GLY A 1 182 ? -6.793 4.644 -5.044 1.00 86.88 182 GLY A CA 1
ATOM 1447 C C . GLY A 1 182 ? -7.174 4.002 -6.376 1.00 86.88 182 GLY A C 1
ATOM 1448 O O . GLY A 1 182 ? -7.980 3.077 -6.387 1.00 86.88 182 GLY A O 1
ATOM 1449 N N . ARG A 1 183 ? -6.567 4.446 -7.477 1.00 89.50 183 ARG A N 1
ATOM 1450 C CA . ARG A 1 183 ? -6.779 3.914 -8.824 1.00 89.50 183 ARG A CA 1
ATOM 1451 C C . ARG A 1 183 ? -5.816 2.759 -9.087 1.00 89.50 183 ARG A C 1
ATOM 1453 O O . ARG A 1 183 ? -4.874 2.877 -9.862 1.00 89.50 183 ARG A O 1
ATOM 1460 N N . LEU A 1 184 ? -5.998 1.651 -8.369 1.00 90.44 184 LEU A N 1
ATOM 1461 C CA . LEU A 1 184 ? -5.084 0.503 -8.457 1.00 90.44 184 LEU A CA 1
ATOM 1462 C C . LEU A 1 184 ? -5.116 -0.185 -9.830 1.00 90.44 184 LEU A C 1
ATOM 1464 O O . LEU A 1 184 ? -4.132 -0.803 -10.218 1.00 90.44 184 LEU A O 1
ATOM 1468 N N . GLN A 1 185 ? -6.220 -0.057 -10.565 1.00 89.12 185 GLN A N 1
ATOM 1469 C CA . GLN A 1 185 ? -6.365 -0.539 -11.938 1.00 89.12 185 GLN A CA 1
ATOM 1470 C C . GLN A 1 185 ? -5.476 0.211 -12.944 1.00 89.12 185 GLN A C 1
ATOM 1472 O O . GLN A 1 185 ? -5.178 -0.329 -14.003 1.00 89.12 185 GLN A O 1
ATOM 1477 N N . ASP A 1 186 ? -5.005 1.414 -12.594 1.00 91.50 186 ASP A N 1
ATOM 1478 C CA . ASP A 1 186 ? -4.133 2.229 -13.449 1.00 91.50 186 ASP A CA 1
ATOM 1479 C C . ASP A 1 186 ? -2.651 1.809 -13.327 1.00 91.50 186 ASP A C 1
ATOM 1481 O O . ASP A 1 186 ? -1.778 2.391 -13.971 1.00 91.50 186 ASP A O 1
ATOM 1485 N N . LEU A 1 187 ? -2.339 0.801 -12.500 1.00 93.06 187 LEU A N 1
ATOM 1486 C CA . LEU A 1 187 ? -0.987 0.266 -12.301 1.00 93.06 187 LEU A CA 1
ATOM 1487 C C . LEU A 1 187 ? -0.588 -0.687 -13.437 1.00 93.06 187 LEU A C 1
ATOM 1489 O O . LEU A 1 187 ? -0.385 -1.890 -13.253 1.00 93.06 187 LEU A O 1
ATOM 1493 N N . VAL A 1 188 ? -0.462 -0.110 -14.626 1.00 93.12 188 VAL A N 1
ATOM 1494 C CA . VAL A 1 188 ? -0.088 -0.780 -15.872 1.00 93.12 188 VAL A CA 1
ATOM 1495 C C . VAL A 1 188 ? 1.119 -0.100 -16.518 1.00 93.12 188 VAL A C 1
ATOM 1497 O O . VAL A 1 188 ? 1.513 1.006 -16.147 1.00 93.12 188 VAL A O 1
ATOM 1500 N N . CYS A 1 189 ? 1.712 -0.753 -17.516 1.00 92.12 189 CYS A N 1
ATOM 1501 C CA . CYS A 1 189 ? 2.710 -0.135 -18.376 1.00 92.12 189 CYS A CA 1
ATOM 1502 C C . CYS A 1 189 ? 2.136 1.125 -19.045 1.00 92.12 189 CYS A C 1
ATOM 1504 O O . CYS A 1 189 ? 1.042 1.098 -19.611 1.00 92.12 189 CYS A O 1
ATOM 1506 N N . LEU A 1 190 ? 2.888 2.225 -18.990 1.00 90.50 190 LEU A N 1
ATOM 1507 C CA . LEU A 1 190 ? 2.454 3.521 -19.514 1.00 90.50 190 LEU A CA 1
ATOM 1508 C C . LEU A 1 190 ? 2.626 3.658 -21.032 1.00 90.50 190 LEU A C 1
ATOM 1510 O O . LEU A 1 190 ? 2.039 4.569 -21.610 1.00 90.50 190 LEU A O 1
ATOM 1514 N N . ASP A 1 191 ? 3.317 2.715 -21.680 1.00 89.69 191 ASP A N 1
ATOM 1515 C CA . ASP A 1 191 ? 3.351 2.602 -23.140 1.00 89.69 191 ASP A CA 1
ATOM 1516 C C . ASP A 1 191 ? 1.926 2.585 -23.722 1.00 89.69 191 ASP A C 1
ATOM 1518 O O . ASP A 1 191 ? 0.993 2.023 -23.130 1.00 89.69 191 ASP A O 1
ATOM 1522 N N . THR A 1 192 ? 1.742 3.244 -24.864 1.00 84.75 192 THR A N 1
ATOM 1523 C CA . THR A 1 192 ? 0.427 3.455 -25.486 1.00 84.75 192 THR A CA 1
ATOM 1524 C C . THR A 1 192 ? -0.194 2.155 -25.991 1.00 84.75 192 THR A C 1
ATOM 1526 O O . THR A 1 192 ? -1.407 1.993 -25.881 1.00 84.75 192 THR A O 1
ATOM 1529 N N . GLU A 1 193 ? 0.621 1.208 -26.457 1.00 87.56 193 GLU A N 1
ATOM 1530 C CA . GLU A 1 193 ? 0.166 -0.047 -27.071 1.00 87.56 193 GLU A CA 1
ATOM 1531 C C . GLU A 1 193 ? 0.294 -1.266 -26.135 1.00 87.56 193 GLU A C 1
ATOM 1533 O O . GLU A 1 193 ? -0.272 -2.317 -26.419 1.00 87.56 193 GLU A O 1
ATOM 1538 N N . CYS A 1 194 ? 1.047 -1.174 -25.029 1.00 90.06 194 CYS A N 1
ATOM 1539 C CA . CYS A 1 194 ? 1.319 -2.328 -24.164 1.00 90.06 194 CYS A CA 1
ATOM 1540 C C . CYS A 1 194 ? 0.256 -2.556 -23.079 1.00 90.06 194 CYS A C 1
ATOM 1542 O O . CYS A 1 194 ? -0.283 -3.654 -22.976 1.00 90.06 194 CYS A O 1
ATOM 1544 N N . LYS A 1 195 ? 0.020 -1.558 -22.212 1.00 88.94 195 LYS A N 1
ATOM 1545 C CA . LYS A 1 195 ? -0.893 -1.605 -21.042 1.00 88.94 195 LYS A CA 1
ATOM 1546 C C . LYS A 1 195 ? -0.841 -2.882 -20.178 1.00 88.94 195 LYS A C 1
ATOM 1548 O O . LYS A 1 195 ? -1.776 -3.165 -19.432 1.00 88.94 195 LYS A O 1
ATOM 1553 N N . LYS A 1 196 ? 0.258 -3.642 -20.218 1.00 92.06 196 LYS A N 1
ATOM 1554 C CA . LYS A 1 196 ? 0.433 -4.853 -19.405 1.00 92.06 196 LYS A CA 1
ATOM 1555 C C . LYS A 1 196 ? 0.479 -4.504 -17.912 1.00 92.06 196 LYS A C 1
ATOM 1557 O O . LYS A 1 196 ? 1.068 -3.478 -17.562 1.00 92.06 196 LYS A O 1
ATOM 1562 N N . PRO A 1 197 ? -0.111 -5.330 -17.032 1.00 92.38 197 PRO A N 1
ATOM 1563 C CA . PRO A 1 197 ? -0.120 -5.070 -15.598 1.00 92.38 197 PRO A CA 1
ATOM 1564 C C . PRO A 1 197 ? 1.293 -5.102 -15.011 1.00 92.38 197 PRO A C 1
ATOM 1566 O O . PRO A 1 197 ? 2.158 -5.872 -15.443 1.00 92.38 197 PRO A O 1
ATOM 1569 N N . LEU A 1 198 ? 1.525 -4.263 -14.003 1.00 91.69 198 LEU A N 1
ATOM 1570 C CA . LEU A 1 198 ? 2.768 -4.286 -13.238 1.00 91.69 198 LEU A CA 1
ATOM 1571 C C . LEU A 1 198 ? 2.785 -5.481 -12.287 1.00 91.69 198 LEU A C 1
ATOM 1573 O O . LEU A 1 198 ? 1.795 -5.780 -11.619 1.00 91.69 198 LEU A O 1
ATOM 1577 N N . THR A 1 199 ? 3.941 -6.134 -12.185 1.00 88.62 199 THR A N 1
ATOM 1578 C CA . THR A 1 199 ? 4.179 -7.133 -11.141 1.00 88.62 199 THR A CA 1
ATOM 1579 C C . THR A 1 199 ? 4.421 -6.446 -9.795 1.00 88.62 199 THR A C 1
ATOM 1581 O O . THR A 1 199 ? 4.801 -5.274 -9.729 1.00 88.62 199 THR A O 1
ATOM 1584 N N . LEU A 1 200 ? 4.225 -7.177 -8.694 1.00 87.94 200 LEU A N 1
ATOM 1585 C CA . LEU A 1 200 ? 4.490 -6.655 -7.347 1.00 87.94 200 LEU A CA 1
ATOM 1586 C C . LEU A 1 200 ? 5.960 -6.261 -7.159 1.00 87.94 200 LEU A C 1
ATOM 1588 O O . LEU A 1 200 ? 6.244 -5.232 -6.546 1.00 87.94 200 LEU A O 1
ATOM 1592 N N . ASP A 1 201 ? 6.882 -7.049 -7.717 1.00 87.12 201 ASP A N 1
ATOM 1593 C CA . ASP A 1 201 ? 8.315 -6.760 -7.665 1.00 87.12 201 ASP A CA 1
ATOM 1594 C C . ASP A 1 201 ? 8.672 -5.491 -8.432 1.00 87.12 201 ASP A C 1
ATOM 1596 O O . ASP A 1 201 ? 9.390 -4.646 -7.900 1.00 87.12 201 ASP A O 1
ATOM 1600 N N . ALA A 1 202 ? 8.110 -5.314 -9.631 1.00 86.25 202 ALA A N 1
ATOM 1601 C CA . ALA A 1 202 ? 8.256 -4.078 -10.386 1.00 86.25 202 ALA A CA 1
ATOM 1602 C C . ALA A 1 202 ? 7.746 -2.877 -9.585 1.00 86.25 202 ALA A C 1
ATOM 1604 O O . ALA A 1 202 ? 8.454 -1.886 -9.421 1.00 86.25 202 ALA A O 1
ATOM 1605 N N . LEU A 1 203 ? 6.535 -2.977 -9.029 1.00 90.19 203 LEU A N 1
ATOM 1606 C CA . LEU A 1 203 ? 5.940 -1.883 -8.271 1.00 90.19 203 LEU A CA 1
ATOM 1607 C C . LEU A 1 203 ? 6.806 -1.497 -7.066 1.00 90.19 203 LEU A C 1
ATOM 1609 O O . LEU A 1 203 ? 7.041 -0.312 -6.846 1.00 90.19 203 LEU A O 1
ATOM 1613 N N . ARG A 1 204 ? 7.333 -2.487 -6.333 1.00 90.81 204 ARG A N 1
ATOM 1614 C CA . ARG A 1 204 ? 8.238 -2.282 -5.193 1.00 90.81 204 ARG A CA 1
ATOM 1615 C C . ARG A 1 204 ? 9.526 -1.545 -5.576 1.00 90.81 204 ARG A C 1
ATOM 1617 O O . ARG A 1 204 ? 10.062 -0.832 -4.736 1.00 90.81 204 ARG A O 1
ATOM 1624 N N . MET A 1 205 ? 10.017 -1.711 -6.806 1.00 87.38 205 MET A N 1
ATOM 1625 C CA . MET A 1 205 ? 11.208 -1.006 -7.294 1.00 87.38 205 MET A CA 1
ATOM 1626 C C . MET A 1 205 ? 10.932 0.457 -7.661 1.00 87.38 205 MET A C 1
ATOM 1628 O O . MET A 1 205 ? 11.798 1.302 -7.455 1.00 87.38 205 MET A O 1
ATOM 1632 N N . PHE A 1 206 ? 9.749 0.771 -8.198 1.00 89.44 206 PHE A N 1
ATOM 1633 C CA . PHE A 1 206 ? 9.447 2.120 -8.699 1.00 89.44 206 PHE A CA 1
ATOM 1634 C C . PHE A 1 206 ? 8.872 3.073 -7.649 1.00 89.44 206 PHE A C 1
ATOM 1636 O O . PHE A 1 206 ? 8.981 4.289 -7.807 1.00 89.44 206 PHE A O 1
ATOM 1643 N N . VAL A 1 207 ? 8.237 2.557 -6.594 1.00 93.75 207 VAL A N 1
ATOM 1644 C CA . VAL A 1 207 ? 7.572 3.387 -5.578 1.00 93.75 207 VAL A CA 1
ATOM 1645 C C . VAL A 1 207 ? 8.335 3.380 -4.260 1.00 93.75 207 VAL A C 1
ATOM 1647 O O . VAL A 1 207 ? 9.030 2.427 -3.919 1.00 93.75 207 VAL A O 1
ATOM 1650 N N . SER A 1 208 ? 8.178 4.442 -3.471 1.00 95.44 208 SER A N 1
ATOM 1651 C CA . SER A 1 208 ? 8.738 4.474 -2.119 1.00 95.44 208 SER A CA 1
ATOM 1652 C C . SER A 1 208 ? 8.120 3.404 -1.206 1.00 95.44 208 SER A C 1
ATOM 1654 O O . SER A 1 208 ? 6.938 3.065 -1.315 1.00 95.44 208 SER A O 1
ATOM 1656 N N . ALA A 1 209 ? 8.902 2.915 -0.237 1.00 95.12 209 ALA A N 1
ATOM 1657 C CA . ALA A 1 209 ? 8.453 1.902 0.722 1.00 95.12 209 ALA A CA 1
ATOM 1658 C C . ALA A 1 209 ? 7.178 2.318 1.479 1.00 95.12 209 ALA A C 1
ATOM 1660 O O . ALA A 1 209 ? 6.326 1.481 1.775 1.00 95.12 209 ALA A O 1
ATOM 1661 N N . GLU A 1 210 ? 7.017 3.613 1.762 1.00 95.12 210 GLU A N 1
ATOM 1662 C CA . GLU A 1 210 ? 5.824 4.133 2.430 1.00 95.12 210 GLU A CA 1
ATOM 1663 C C . GLU A 1 210 ? 4.581 4.062 1.535 1.00 95.12 210 GLU A C 1
ATOM 1665 O O . GLU A 1 210 ? 3.527 3.587 1.958 1.00 95.12 210 GLU A O 1
ATOM 1670 N N . VAL A 1 211 ? 4.703 4.431 0.258 1.00 95.38 211 VAL A N 1
ATOM 1671 C CA . VAL A 1 211 ? 3.597 4.305 -0.701 1.00 95.38 211 VAL A CA 1
ATOM 1672 C C . VAL A 1 211 ? 3.263 2.841 -0.976 1.00 95.38 211 VAL A C 1
ATOM 1674 O O . VAL A 1 211 ? 2.089 2.494 -1.107 1.00 95.38 211 VAL A O 1
ATOM 1677 N N . PHE A 1 212 ? 4.258 1.956 -0.976 1.00 95.19 212 PHE A N 1
ATOM 1678 C CA . PHE A 1 212 ? 4.026 0.521 -1.113 1.00 95.19 212 PHE A CA 1
ATOM 1679 C C . PHE A 1 212 ? 3.188 -0.054 0.047 1.00 95.19 212 PHE A C 1
ATOM 1681 O O . PHE A 1 212 ? 2.313 -0.895 -0.171 1.00 95.19 212 PHE A O 1
ATOM 1688 N N . LYS A 1 213 ? 3.352 0.444 1.284 1.00 93.75 213 LYS A N 1
ATOM 1689 C CA . LYS A 1 213 ? 2.452 0.086 2.401 1.00 93.75 213 LYS A CA 1
ATOM 1690 C C . LYS A 1 213 ? 1.019 0.552 2.151 1.00 93.75 213 LYS A C 1
ATOM 1692 O O . LYS A 1 213 ? 0.078 -0.195 2.426 1.00 93.75 213 LYS A O 1
ATOM 1697 N N . ILE A 1 214 ? 0.843 1.763 1.613 1.00 92.38 214 ILE A N 1
ATOM 1698 C CA . ILE A 1 214 ? -0.480 2.286 1.239 1.00 92.38 214 ILE A CA 1
ATOM 1699 C C . ILE A 1 214 ? -1.119 1.385 0.177 1.00 92.38 214 ILE A C 1
ATOM 1701 O O . ILE A 1 214 ? -2.291 1.036 0.314 1.00 92.38 214 ILE A O 1
ATOM 1705 N N . TYR A 1 215 ? -0.354 0.960 -0.833 1.00 94.00 215 TYR A N 1
ATOM 1706 C CA . TYR A 1 215 ? -0.808 0.004 -1.844 1.00 94.00 215 TYR A CA 1
ATOM 1707 C C . TYR A 1 215 ? -1.317 -1.295 -1.207 1.00 94.00 215 TYR A C 1
ATOM 1709 O O . TYR A 1 215 ? -2.470 -1.662 -1.430 1.00 94.00 215 TYR A O 1
ATOM 1717 N N . ASN A 1 216 ? -0.521 -1.933 -0.342 1.00 91.75 216 ASN A N 1
ATOM 1718 C CA . ASN A 1 216 ? -0.913 -3.179 0.326 1.00 91.75 216 ASN A CA 1
ATOM 1719 C C . ASN A 1 216 ? -2.183 -3.009 1.170 1.00 91.75 216 ASN A C 1
ATOM 1721 O O . ASN A 1 216 ? -3.092 -3.839 1.113 1.00 91.75 216 ASN A O 1
ATOM 1725 N N . LYS A 1 217 ? -2.291 -1.896 1.909 1.00 89.06 217 LYS A N 1
ATOM 1726 C CA . LYS A 1 217 ? -3.494 -1.562 2.680 1.00 89.06 217 LYS A CA 1
ATOM 1727 C C . LYS A 1 217 ? -4.719 -1.421 1.773 1.00 89.06 217 LYS A C 1
ATOM 1729 O O . LYS A 1 217 ? -5.778 -1.953 2.097 1.00 89.06 217 LYS A O 1
ATOM 1734 N N . LYS A 1 218 ? -4.594 -0.725 0.639 1.00 89.06 218 LYS A N 1
ATOM 1735 C CA . LYS A 1 218 ? -5.696 -0.531 -0.316 1.00 89.06 218 LYS A CA 1
ATOM 1736 C C . LYS A 1 218 ? -6.092 -1.824 -1.021 1.00 89.06 218 LYS A C 1
ATOM 1738 O O . LYS A 1 218 ? -7.284 -2.070 -1.174 1.00 89.06 218 LYS A O 1
ATOM 1743 N N . LEU A 1 219 ? -5.128 -2.661 -1.396 1.00 89.62 219 LEU A N 1
ATOM 1744 C CA . LEU A 1 219 ? -5.390 -3.971 -1.985 1.00 89.62 219 LEU A CA 1
ATOM 1745 C C . LEU A 1 219 ? -6.173 -4.860 -1.011 1.00 89.62 219 LEU A C 1
ATOM 1747 O O . LEU A 1 219 ? -7.213 -5.403 -1.377 1.00 89.62 219 LEU A O 1
ATOM 1751 N N . ALA A 1 220 ? -5.732 -4.935 0.249 1.00 87.81 220 ALA A N 1
ATOM 1752 C CA . ALA A 1 220 ? -6.438 -5.673 1.293 1.00 87.81 220 ALA A CA 1
ATOM 1753 C C . ALA A 1 220 ? -7.867 -5.142 1.501 1.00 87.81 220 ALA A C 1
ATOM 1755 O O . ALA A 1 220 ? -8.813 -5.924 1.571 1.00 87.81 220 ALA A O 1
ATOM 1756 N N . LEU A 1 221 ? -8.048 -3.817 1.541 1.00 86.31 221 LEU A N 1
ATOM 1757 C CA . LEU A 1 221 ? -9.373 -3.199 1.654 1.00 86.31 221 LEU A CA 1
ATOM 1758 C C . LEU A 1 221 ? -10.276 -3.499 0.449 1.00 86.31 221 LEU A C 1
ATOM 1760 O O . LEU A 1 221 ? -11.455 -3.760 0.654 1.00 86.31 221 LEU A O 1
ATOM 1764 N N . ASN A 1 222 ? -9.746 -3.508 -0.777 1.00 85.50 222 ASN A N 1
ATOM 1765 C CA . ASN A 1 222 ? -10.509 -3.830 -1.990 1.00 85.50 222 ASN A CA 1
ATOM 1766 C C . ASN A 1 222 ? -10.931 -5.312 -2.034 1.00 85.50 222 ASN A C 1
ATOM 1768 O O . ASN A 1 222 ? -12.013 -5.662 -2.493 1.00 85.50 222 ASN A O 1
ATOM 1772 N N . LEU A 1 223 ? -10.10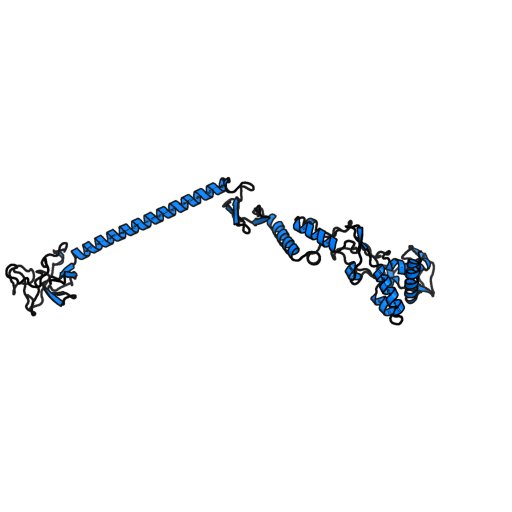5 -6.213 -1.499 1.00 86.19 223 LEU A N 1
ATOM 1773 C CA . LEU A 1 223 ? -10.501 -7.612 -1.332 1.00 86.19 223 LEU A CA 1
ATOM 1774 C C . LEU A 1 223 ? -11.593 -7.762 -0.266 1.00 86.19 223 LEU A C 1
ATOM 1776 O O . LEU A 1 223 ? -12.570 -8.477 -0.478 1.00 86.19 223 LEU A O 1
ATOM 1780 N N . MET A 1 224 ? -11.455 -7.059 0.859 1.00 86.75 224 MET A N 1
ATOM 1781 C CA . MET A 1 224 ? -12.429 -7.103 1.950 1.00 86.75 224 MET A CA 1
ATOM 1782 C C . MET A 1 224 ? -13.756 -6.420 1.601 1.00 86.75 224 MET A C 1
ATOM 1784 O O . MET A 1 224 ? -14.796 -6.864 2.085 1.00 86.75 224 MET A O 1
ATOM 1788 N N . SER A 1 225 ? -13.753 -5.388 0.752 1.00 86.50 225 SER A N 1
ATOM 1789 C CA . SER A 1 225 ? -14.961 -4.651 0.356 1.00 86.50 225 SER A CA 1
ATOM 1790 C C . SER A 1 225 ? -15.960 -5.488 -0.438 1.00 86.50 225 SER A C 1
ATOM 1792 O O . SER A 1 225 ? -17.140 -5.149 -0.468 1.00 86.50 225 SER A O 1
ATOM 1794 N N . LYS A 1 226 ? -15.519 -6.611 -1.020 1.00 88.06 226 LYS A N 1
ATOM 1795 C CA . LYS A 1 226 ? -16.397 -7.597 -1.667 1.00 88.06 226 LYS A CA 1
ATOM 1796 C C . LYS A 1 226 ? -17.299 -8.336 -0.676 1.00 88.06 226 LYS A C 1
ATOM 1798 O O . LYS A 1 226 ? -18.274 -8.955 -1.085 1.00 88.06 226 LYS A O 1
ATOM 1803 N N . ASN A 1 227 ? -16.983 -8.303 0.618 1.00 89.00 227 ASN A N 1
ATOM 1804 C CA . ASN A 1 227 ? -17.826 -8.894 1.647 1.00 89.00 227 ASN A CA 1
ATOM 1805 C C . ASN A 1 227 ? -19.057 -8.005 1.895 1.00 89.00 227 ASN A C 1
ATOM 1807 O O . ASN A 1 227 ? -18.923 -6.831 2.225 1.00 89.00 227 ASN A O 1
ATOM 1811 N N . GLU A 1 228 ? -20.261 -8.572 1.836 1.00 88.50 228 GLU A N 1
ATOM 1812 C CA . GLU A 1 228 ? -21.529 -7.851 2.061 1.00 88.50 228 GLU A CA 1
ATOM 1813 C C . GLU A 1 228 ? -21.609 -7.154 3.434 1.00 88.50 228 GLU A C 1
ATOM 1815 O O . GLU A 1 228 ? -22.277 -6.128 3.623 1.00 88.50 228 GLU A O 1
ATOM 1820 N N . LYS A 1 229 ? -20.891 -7.697 4.423 1.00 90.81 229 LYS A N 1
ATOM 1821 C CA . LYS A 1 229 ? -20.793 -7.155 5.782 1.00 90.81 229 LYS A CA 1
ATOM 1822 C C . LYS A 1 229 ? -19.694 -6.110 5.951 1.00 90.81 229 LYS A C 1
ATOM 1824 O O . LYS A 1 229 ? -19.502 -5.614 7.061 1.00 90.81 229 LYS A O 1
ATOM 1829 N N . PHE A 1 230 ? -18.985 -5.750 4.889 1.00 91.19 230 PHE A N 1
ATOM 1830 C CA . PHE A 1 230 ? -17.984 -4.696 4.921 1.00 91.19 230 PHE A CA 1
ATOM 1831 C C . PHE A 1 230 ? -18.627 -3.307 5.005 1.00 91.19 230 PHE A C 1
ATOM 1833 O O . PHE A 1 230 ? -19.648 -3.033 4.368 1.00 91.19 230 PHE A O 1
ATOM 1840 N N . ARG A 1 231 ? -18.038 -2.415 5.804 1.00 89.38 231 ARG A N 1
ATOM 1841 C CA . ARG A 1 231 ? -18.466 -1.016 5.939 1.00 89.38 231 ARG A CA 1
ATOM 1842 C C . ARG A 1 231 ? -17.263 -0.080 5.965 1.00 89.38 231 ARG A C 1
ATOM 1844 O O . ARG A 1 231 ? -16.217 -0.417 6.520 1.00 89.38 231 ARG A O 1
ATOM 1851 N N . TRP A 1 232 ? -17.448 1.103 5.381 1.00 88.62 232 TRP A N 1
ATOM 1852 C CA . TRP A 1 232 ? -16.474 2.191 5.385 1.00 88.62 232 TRP A CA 1
ATOM 1853 C C . TRP A 1 232 ? -16.721 3.141 6.556 1.00 88.62 232 TRP A C 1
ATOM 1855 O O . TRP A 1 232 ? -17.861 3.465 6.877 1.00 88.62 232 TRP A O 1
ATOM 1865 N N . CYS A 1 233 ? -15.640 3.602 7.176 1.00 88.12 233 CYS A N 1
ATOM 1866 C CA . CYS A 1 233 ? -15.640 4.736 8.089 1.00 88.12 233 CYS A CA 1
ATOM 1867 C C . CYS A 1 233 ? -15.204 6.002 7.338 1.00 88.12 233 CYS A C 1
ATOM 1869 O O . CYS A 1 233 ? -14.351 5.940 6.451 1.00 88.12 233 CYS A O 1
ATOM 1871 N N . ALA A 1 234 ? -15.716 7.160 7.760 1.00 84.19 234 ALA A N 1
ATOM 1872 C CA . ALA A 1 234 ? -15.329 8.475 7.246 1.00 84.19 234 ALA A CA 1
ATOM 1873 C C . ALA A 1 234 ? -13.816 8.763 7.352 1.00 84.19 234 ALA A C 1
ATOM 1875 O O . ALA A 1 234 ? -13.283 9.541 6.570 1.00 84.19 234 ALA A O 1
ATOM 1876 N N . CYS A 1 235 ? -13.089 8.098 8.260 1.00 85.38 235 CYS A N 1
ATOM 1877 C CA . CYS A 1 235 ? -11.628 8.217 8.351 1.00 85.38 235 CYS A CA 1
ATOM 1878 C C . CYS A 1 235 ? -10.857 7.439 7.261 1.00 85.38 235 CYS A C 1
ATOM 1880 O O . CYS A 1 235 ? -9.627 7.413 7.276 1.00 85.38 235 CYS A O 1
ATOM 1882 N N . GLY A 1 236 ? -11.554 6.750 6.350 1.00 81.25 236 GLY A N 1
ATOM 1883 C CA . GLY A 1 236 ? -10.957 5.942 5.281 1.00 81.25 236 GLY A CA 1
ATOM 1884 C C . GLY A 1 236 ? -10.550 4.522 5.697 1.00 81.25 236 GLY A C 1
ATOM 1885 O O . GLY A 1 236 ? -9.982 3.781 4.895 1.00 81.25 236 GLY A O 1
ATOM 1886 N N . HIS A 1 237 ? -10.825 4.111 6.938 1.00 86.56 237 HIS A N 1
ATOM 1887 C CA . HIS A 1 237 ? -10.701 2.714 7.361 1.00 86.56 237 HIS A CA 1
ATOM 1888 C C . HIS A 1 237 ? -11.969 1.932 7.002 1.00 86.56 237 HIS A C 1
ATOM 1890 O O . HIS A 1 237 ? -13.075 2.454 7.130 1.00 86.56 237 HIS A O 1
ATOM 1896 N N . GLY A 1 238 ? -11.821 0.674 6.593 1.00 88.62 238 GLY A N 1
ATOM 1897 C CA . GLY A 1 238 ? -12.946 -0.219 6.339 1.00 88.62 238 GLY A CA 1
ATOM 1898 C C . GLY A 1 238 ? -12.749 -1.559 7.034 1.00 88.62 238 GLY A C 1
ATOM 1899 O O . GLY A 1 238 ? -11.620 -2.035 7.162 1.00 88.62 238 GLY A O 1
ATOM 1900 N N . GLN A 1 239 ? -13.844 -2.143 7.515 1.00 91.00 239 GLN A N 1
ATOM 1901 C CA . GLN A 1 239 ? -13.826 -3.391 8.276 1.00 91.00 239 GLN A CA 1
ATOM 1902 C C . GLN A 1 239 ? -15.087 -4.218 8.027 1.00 91.00 239 GLN A C 1
ATOM 1904 O O . GLN A 1 239 ? -16.145 -3.690 7.679 1.00 91.00 239 GLN A O 1
ATOM 1909 N N . VAL A 1 240 ? -14.978 -5.528 8.241 1.00 91.44 240 VAL A N 1
ATOM 1910 C CA . VAL A 1 240 ? -16.115 -6.451 8.177 1.00 91.44 240 VAL A CA 1
ATOM 1911 C C . VAL A 1 240 ? -16.820 -6.479 9.529 1.00 91.44 240 VAL A C 1
ATOM 1913 O O . VAL A 1 240 ? -16.209 -6.780 10.553 1.00 91.44 240 VAL A O 1
ATOM 1916 N N . HIS A 1 241 ? -18.123 -6.206 9.533 1.00 91.25 241 HIS A N 1
ATOM 1917 C CA . HIS A 1 241 ? -18.957 -6.279 10.730 1.00 91.25 241 HIS A CA 1
ATOM 1918 C C . HIS A 1 241 ? -19.742 -7.593 10.775 1.00 91.25 241 HIS A C 1
ATOM 1920 O O . HIS A 1 241 ? -20.841 -7.705 10.232 1.00 91.25 241 HIS A O 1
ATOM 1926 N N . THR A 1 242 ? -19.183 -8.615 11.425 1.00 88.38 242 THR A N 1
ATOM 1927 C CA . THR A 1 242 ? -19.721 -9.991 11.405 1.00 88.38 242 THR A CA 1
ATOM 1928 C C . THR A 1 242 ? -21.150 -10.109 11.939 1.00 88.38 242 THR A C 1
ATOM 1930 O O . THR A 1 242 ? -21.925 -10.922 11.421 1.00 88.38 242 THR A O 1
ATOM 1933 N N . GLN A 1 243 ? -21.524 -9.279 12.919 1.00 88.50 243 GLN A N 1
ATOM 1934 C CA . GLN A 1 243 ? -22.859 -9.285 13.527 1.00 88.50 243 GLN A CA 1
ATOM 1935 C C . GLN A 1 243 ? -23.944 -8.689 12.613 1.00 88.50 243 GLN A C 1
ATOM 1937 O O . GLN A 1 243 ? -25.124 -8.985 12.808 1.00 88.50 243 GLN A O 1
ATOM 1942 N N . GLY A 1 244 ? -23.559 -7.909 11.594 1.00 87.94 244 GLY A N 1
ATOM 1943 C CA . GLY A 1 244 ? -24.476 -7.314 10.622 1.00 87.94 244 GLY A CA 1
ATOM 1944 C C . GLY A 1 244 ? -25.621 -6.541 11.283 1.00 87.94 244 GLY A C 1
ATOM 1945 O O . GLY A 1 244 ? -25.408 -5.744 12.196 1.00 87.94 244 GLY A O 1
ATOM 1946 N N . GLU A 1 245 ? -26.848 -6.809 10.840 1.00 88.50 245 GLU A N 1
ATOM 1947 C CA . GLU A 1 245 ? -28.063 -6.141 11.324 1.00 88.50 245 GLU A CA 1
ATOM 1948 C C . GLU A 1 245 ? -28.498 -6.576 12.728 1.00 88.50 245 GLU A C 1
ATOM 1950 O O . GLU A 1 245 ? -29.195 -5.828 13.407 1.00 88.50 245 GLU A O 1
ATOM 1955 N N . ARG A 1 246 ? -28.076 -7.761 13.201 1.00 89.19 246 ARG A N 1
ATOM 1956 C CA . ARG A 1 246 ? -28.485 -8.284 14.522 1.00 89.19 246 ARG A CA 1
ATOM 1957 C C . ARG A 1 246 ? -27.977 -7.416 15.666 1.00 89.19 246 ARG A C 1
ATOM 1959 O O . ARG A 1 246 ? -28.646 -7.262 16.683 1.00 89.19 246 ARG A O 1
ATOM 1966 N N . ASN A 1 247 ? -26.785 -6.860 15.490 1.00 90.31 247 ASN A N 1
ATOM 1967 C CA . ASN A 1 247 ? -26.219 -5.869 16.384 1.00 90.31 247 ASN A CA 1
ATOM 1968 C C . ASN A 1 247 ? -25.571 -4.789 15.524 1.00 90.31 247 ASN A C 1
ATOM 1970 O O . ASN A 1 247 ? -24.399 -4.915 15.184 1.00 90.31 247 ASN A O 1
ATOM 1974 N N . PRO A 1 248 ? -26.323 -3.757 15.124 1.00 91.19 248 PRO A N 1
ATOM 1975 C CA . PRO A 1 248 ? -25.853 -2.803 14.137 1.00 91.19 248 PRO A CA 1
ATOM 1976 C C . PRO A 1 248 ? -24.843 -1.801 14.706 1.00 91.19 248 PRO A C 1
ATOM 1978 O O . PRO A 1 248 ? -24.294 -1.013 13.948 1.00 91.19 248 PRO A O 1
ATOM 1981 N N . GLU A 1 249 ? -24.586 -1.795 16.014 1.00 91.75 249 GLU A N 1
ATOM 1982 C CA . GLU A 1 249 ? -23.542 -0.962 16.606 1.00 91.75 249 GLU A CA 1
ATOM 1983 C C . GLU A 1 249 ? -22.154 -1.531 16.290 1.00 91.75 249 GLU A C 1
ATOM 1985 O O . GLU A 1 249 ? -21.859 -2.692 16.579 1.00 91.75 249 GLU A O 1
ATOM 1990 N N . TRP A 1 250 ? -21.276 -0.688 15.749 1.00 91.50 250 TRP A N 1
ATOM 1991 C CA . TRP A 1 250 ? -19.865 -1.017 15.582 1.00 91.50 250 TRP A CA 1
ATOM 1992 C C . TRP A 1 250 ? -18.985 0.218 15.776 1.00 91.50 250 TRP A C 1
ATOM 1994 O O . TRP A 1 250 ? -19.411 1.349 15.547 1.00 91.50 250 TRP A O 1
ATOM 2004 N N . ASN A 1 251 ? -17.741 -0.006 16.202 1.00 92.06 251 ASN A N 1
ATOM 2005 C CA . ASN A 1 251 ? -16.737 1.044 16.354 1.00 92.06 251 ASN A CA 1
ATOM 2006 C C . ASN A 1 251 ? -15.618 0.817 15.341 1.00 92.06 251 ASN A C 1
ATOM 2008 O O . ASN A 1 251 ? -15.139 -0.312 15.183 1.00 92.06 251 ASN A O 1
ATOM 2012 N N . CYS A 1 252 ? -15.182 1.889 14.684 1.00 91.81 252 CYS A N 1
ATOM 2013 C CA . CYS A 1 252 ? -14.047 1.831 13.776 1.00 91.81 252 CYS A CA 1
ATOM 2014 C C . CYS A 1 252 ? -12.788 1.377 14.531 1.00 91.81 252 CYS A C 1
ATOM 2016 O O . CYS A 1 252 ? -12.400 1.990 15.526 1.00 91.81 252 CYS A O 1
ATOM 2018 N N . ILE A 1 253 ? -12.120 0.321 14.063 1.00 91.25 253 ILE A N 1
ATOM 2019 C CA . ILE A 1 253 ? -10.919 -0.225 14.718 1.00 91.25 253 ILE A CA 1
ATOM 2020 C C . ILE A 1 253 ? -9.793 0.817 14.738 1.00 91.25 253 ILE A C 1
ATOM 2022 O O . ILE A 1 253 ? -9.043 0.872 15.716 1.00 91.25 253 ILE A O 1
ATOM 2026 N N . SER A 1 254 ? -9.734 1.680 13.717 1.00 90.31 254 SER A N 1
ATOM 2027 C CA . SER A 1 254 ? -8.720 2.727 13.573 1.00 90.31 254 SER A CA 1
ATOM 2028 C C . SER A 1 254 ? -9.011 3.979 14.409 1.00 90.31 254 SER A C 1
ATOM 2030 O O . SER A 1 254 ? -8.184 4.344 15.234 1.00 90.31 254 SER A O 1
ATOM 2032 N N . CYS A 1 255 ? -10.154 4.652 14.212 1.00 92.62 255 CYS A N 1
ATOM 2033 C CA . CYS A 1 255 ? -10.436 5.951 14.855 1.00 92.62 255 CYS A CA 1
ATOM 2034 C C . CYS A 1 255 ? -11.374 5.871 16.069 1.00 92.62 255 CYS A C 1
ATOM 2036 O O . CYS A 1 255 ? -11.651 6.890 16.690 1.00 92.62 255 CYS A O 1
ATOM 2038 N N . LYS A 1 256 ? -11.897 4.682 16.397 1.00 92.94 256 LYS A N 1
ATOM 2039 C CA . LYS A 1 256 ? -12.864 4.430 17.485 1.00 92.94 256 LYS A CA 1
ATOM 2040 C C . LYS A 1 256 ? -14.212 5.148 17.359 1.00 92.94 256 LYS A C 1
ATOM 2042 O O . LYS A 1 256 ? -15.048 4.997 18.246 1.00 92.94 256 LYS A O 1
ATOM 2047 N N . GLN A 1 257 ? -14.467 5.849 16.254 1.00 90.88 257 GLN A N 1
ATOM 2048 C CA . GLN A 1 257 ? -15.768 6.454 15.986 1.00 90.88 257 GLN A CA 1
ATOM 2049 C C . GLN A 1 257 ? -16.861 5.378 15.918 1.00 90.88 257 GLN A C 1
ATOM 2051 O O . GLN A 1 257 ? -16.667 4.311 15.324 1.00 90.88 257 GLN A O 1
ATOM 2056 N N . ARG A 1 258 ? -17.995 5.666 16.560 1.00 91.06 258 ARG A N 1
ATOM 2057 C CA . ARG A 1 258 ? -19.164 4.786 16.644 1.00 91.06 258 ARG A CA 1
ATOM 2058 C C . ARG A 1 258 ? -20.060 4.983 15.427 1.00 91.06 258 ARG A C 1
ATOM 2060 O O . ARG A 1 258 ? -20.414 6.113 15.098 1.00 91.06 258 ARG A O 1
ATOM 2067 N N . HIS A 1 259 ? -20.472 3.882 14.814 1.00 90.00 259 HIS A N 1
ATOM 2068 C CA . HIS A 1 259 ? -21.284 3.854 13.603 1.00 90.00 259 HIS A CA 1
ATOM 2069 C C . HIS A 1 259 ? -22.439 2.852 13.722 1.00 90.00 259 HIS A C 1
ATOM 2071 O O . HIS A 1 259 ? -22.433 1.944 14.559 1.00 90.00 259 HIS A O 1
ATOM 2077 N N . CYS A 1 260 ? -23.436 3.021 12.853 1.00 90.75 260 CYS A N 1
ATOM 2078 C CA . CYS A 1 260 ? -24.508 2.059 12.642 1.00 90.75 260 CYS A CA 1
ATOM 2079 C C . CYS A 1 260 ? -24.224 1.246 11.368 1.00 90.75 260 CYS A C 1
ATOM 2081 O O . CYS A 1 260 ? -23.790 1.786 10.358 1.00 90.75 260 CYS A O 1
ATOM 2083 N N . TYR A 1 261 ? -24.452 -0.063 11.396 1.00 89.88 261 TYR A N 1
ATOM 2084 C CA . TYR A 1 261 ? -24.301 -0.944 10.235 1.00 89.88 261 TYR A CA 1
ATOM 2085 C C . TYR A 1 261 ? -25.417 -0.742 9.194 1.00 89.88 261 TYR A C 1
ATOM 2087 O O . TYR A 1 261 ? -25.192 -0.968 8.000 1.00 89.88 261 TYR A O 1
ATOM 2095 N N . ILE A 1 262 ? -26.602 -0.332 9.666 1.00 88.94 262 ILE A N 1
ATOM 2096 C CA . ILE A 1 262 ? -27.826 -0.150 8.874 1.00 88.94 262 ILE A CA 1
ATOM 2097 C C . ILE A 1 262 ? -27.871 1.268 8.285 1.00 88.94 262 ILE A C 1
ATOM 2099 O O . ILE A 1 262 ? -27.960 1.420 7.070 1.00 88.94 262 ILE A O 1
ATOM 2103 N N . CYS A 1 263 ? -27.748 2.305 9.124 1.00 85.06 263 CYS A N 1
ATOM 2104 C CA . CYS A 1 263 ? -27.710 3.706 8.687 1.00 85.06 263 CYS A CA 1
ATOM 2105 C C . CYS A 1 263 ? -26.297 4.050 8.196 1.00 85.06 263 CYS A C 1
ATOM 2107 O O . CYS A 1 263 ? -25.379 4.163 9.008 1.00 85.06 263 CYS A O 1
ATOM 2109 N N . ARG A 1 264 ? -26.109 4.165 6.876 1.00 70.12 264 ARG A N 1
ATOM 2110 C CA . ARG A 1 264 ? -24.784 4.341 6.253 1.00 70.12 264 ARG A CA 1
ATOM 2111 C C . ARG A 1 264 ? -24.236 5.772 6.333 1.00 70.12 264 ARG A C 1
ATOM 2113 O O . ARG A 1 264 ? -23.024 5.933 6.250 1.00 70.12 264 ARG A O 1
ATOM 2120 N N . GLU A 1 265 ? -25.096 6.776 6.512 1.00 66.06 265 GLU A N 1
ATOM 2121 C CA . GLU A 1 265 ? -24.737 8.198 6.328 1.00 66.06 265 GLU A CA 1
ATOM 2122 C C . GLU A 1 265 ? -25.198 9.127 7.464 1.00 66.06 265 GLU A C 1
ATOM 2124 O O . GLU A 1 265 ? -24.820 10.296 7.498 1.00 66.06 265 GLU A O 1
ATOM 2129 N N . ASP A 1 266 ? -25.944 8.620 8.447 1.00 56.88 266 ASP A N 1
ATOM 2130 C CA . ASP A 1 266 ? -26.458 9.457 9.531 1.00 56.88 266 ASP A CA 1
ATOM 2131 C C . ASP A 1 266 ? -25.431 9.618 10.657 1.00 56.88 266 ASP A C 1
ATOM 2133 O O . ASP A 1 266 ? -24.838 8.639 11.128 1.00 56.88 266 ASP A O 1
ATOM 2137 N N . SER A 1 267 ? -25.274 10.853 11.150 1.00 63.47 267 SER A N 1
ATOM 2138 C CA . SER A 1 267 ? -24.584 11.120 12.416 1.00 63.47 267 SER A CA 1
ATOM 2139 C C . SER A 1 267 ? -25.112 10.168 13.492 1.00 63.47 267 SER A C 1
ATOM 2141 O O . SER A 1 267 ? -26.328 10.012 13.665 1.00 63.47 267 SER A O 1
ATOM 2143 N N . SER A 1 268 ? -24.200 9.520 14.223 1.00 64.69 268 SER A N 1
ATOM 2144 C CA . SER A 1 268 ? -24.534 8.491 15.216 1.00 64.69 268 SER A CA 1
ATOM 2145 C C . SER A 1 268 ? -25.534 8.980 16.274 1.00 64.69 268 SER A C 1
ATOM 2147 O O . SER A 1 268 ? -26.268 8.173 16.844 1.00 64.69 268 SER A O 1
ATOM 2149 N N . GLU A 1 269 ? -25.624 10.296 16.477 1.00 66.38 269 GLU A N 1
ATOM 2150 C CA . GLU A 1 269 ? -26.533 10.956 17.413 1.00 66.38 269 GLU A CA 1
ATOM 2151 C C . GLU A 1 269 ? -28.003 10.976 16.962 1.00 66.38 269 GLU A C 1
ATOM 2153 O O . GLU A 1 269 ? -28.906 10.992 17.806 1.00 66.38 269 GLU A O 1
ATOM 2158 N N . LEU A 1 270 ? -28.278 10.947 15.655 1.00 76.19 270 LEU A N 1
ATOM 2159 C CA . LEU A 1 270 ? -29.637 10.971 15.090 1.00 76.19 270 LEU A CA 1
ATOM 2160 C C . LEU A 1 270 ? -30.16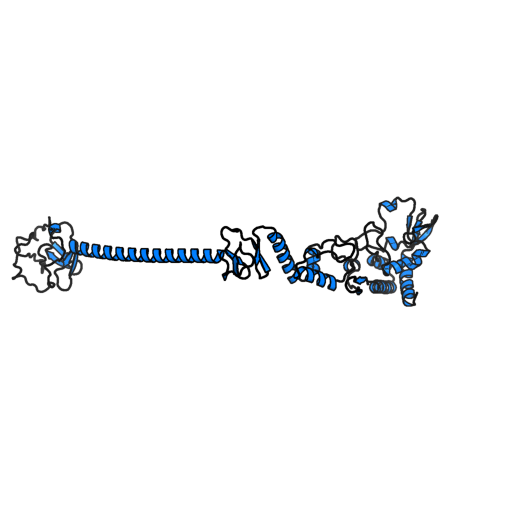5 9.573 14.739 1.00 76.19 270 LEU A C 1
ATOM 2162 O O . LEU A 1 270 ? -31.365 9.393 14.532 1.00 76.19 270 LEU A O 1
ATOM 2166 N N . CYS A 1 271 ? -29.297 8.562 14.741 1.00 87.62 271 CYS A N 1
ATOM 2167 C CA . CYS A 1 271 ? -29.661 7.198 14.384 1.00 87.62 271 CYS A CA 1
ATOM 2168 C C . CYS A 1 271 ? -30.615 6.558 15.413 1.00 87.62 271 CYS A C 1
ATOM 2170 O O . CYS A 1 271 ? -30.238 6.270 16.554 1.00 87.62 271 CYS A O 1
ATOM 2172 N N . GLN A 1 272 ? -31.846 6.245 14.991 1.00 88.50 272 GLN A N 1
ATOM 2173 C CA . GLN A 1 272 ? -32.846 5.583 15.841 1.00 88.50 272 GLN A CA 1
ATOM 2174 C C . GLN A 1 272 ? -32.385 4.199 16.337 1.00 88.50 272 GLN A C 1
ATOM 2176 O O . GLN A 1 272 ? -32.656 3.837 17.485 1.00 88.50 272 GLN A O 1
ATOM 2181 N N . HIS A 1 273 ? -31.634 3.443 15.525 1.00 90.38 273 HIS A N 1
ATOM 2182 C CA . HIS A 1 273 ? -31.097 2.135 15.919 1.00 90.38 273 HIS A CA 1
ATOM 2183 C C . HIS A 1 273 ? -30.124 2.247 17.099 1.00 90.38 273 HIS A C 1
ATOM 2185 O O . HIS A 1 273 ? -30.266 1.525 18.087 1.00 90.38 273 HIS A O 1
ATOM 2191 N N . LEU A 1 274 ? -29.165 3.178 17.025 1.00 90.12 274 LEU A N 1
ATOM 2192 C CA . LEU A 1 274 ? -28.196 3.394 18.103 1.00 90.12 274 LEU A CA 1
ATOM 2193 C C . LEU A 1 274 ? -28.883 3.920 19.368 1.00 90.12 274 LEU A C 1
ATOM 2195 O O . LEU A 1 274 ? -28.602 3.425 20.458 1.00 90.12 274 LEU A O 1
ATOM 2199 N N . ARG A 1 275 ? -29.867 4.819 19.229 1.00 89.50 275 ARG A N 1
ATOM 2200 C CA . ARG A 1 275 ? -30.692 5.290 20.356 1.00 89.50 275 ARG A CA 1
ATOM 2201 C C . ARG A 1 275 ? -31.450 4.154 21.045 1.00 89.50 275 ARG A C 1
ATOM 2203 O O . ARG A 1 275 ? -31.488 4.099 22.272 1.00 89.50 275 ARG A O 1
ATOM 2210 N N . SER A 1 276 ? -32.026 3.228 20.278 1.00 90.75 276 SER A N 1
ATOM 2211 C CA . SER A 1 276 ? -32.718 2.049 20.820 1.00 90.75 276 SER A CA 1
ATOM 2212 C C . SER A 1 276 ? -31.761 1.128 21.587 1.00 90.75 276 SER A C 1
ATOM 2214 O O . SER A 1 276 ? -32.088 0.652 22.678 1.00 90.75 276 SER A O 1
ATOM 2216 N N . ILE A 1 277 ? -30.545 0.925 21.068 1.00 91.19 277 ILE A N 1
ATOM 2217 C CA . ILE A 1 277 ? -29.487 0.176 21.762 1.00 91.19 277 ILE A CA 1
ATOM 2218 C C . ILE A 1 277 ? -29.098 0.878 23.069 1.00 91.19 277 ILE A C 1
ATOM 2220 O O . ILE A 1 277 ? -29.034 0.228 24.115 1.00 91.19 277 ILE A O 1
ATOM 2224 N N . ASP A 1 278 ? -28.902 2.196 23.041 1.00 91.94 278 ASP A N 1
ATOM 2225 C CA . ASP A 1 278 ? -28.544 2.986 24.222 1.00 91.94 278 ASP A CA 1
ATOM 2226 C C . ASP A 1 278 ? -29.640 2.932 25.291 1.00 91.94 278 ASP A C 1
ATOM 2228 O O . ASP A 1 278 ? -29.348 2.743 26.474 1.00 91.94 278 ASP A O 1
ATOM 2232 N N . TYR A 1 279 ? -30.908 3.018 24.882 1.00 92.12 279 TYR A N 1
ATOM 2233 C CA . TYR A 1 279 ? -32.053 2.851 25.773 1.00 92.12 279 TYR A CA 1
ATOM 2234 C C . TYR A 1 279 ? -32.054 1.471 26.447 1.00 92.12 279 TYR A C 1
ATOM 2236 O O . TYR A 1 279 ? -32.163 1.385 27.673 1.00 92.12 279 TYR A O 1
ATOM 2244 N N . LYS A 1 280 ? -31.863 0.387 25.678 1.00 93.50 280 LYS A N 1
ATOM 2245 C CA . LYS A 1 280 ? -31.797 -0.984 26.216 1.00 93.50 280 LYS A CA 1
ATOM 2246 C C . LYS A 1 280 ? -30.640 -1.152 27.207 1.00 93.50 280 LYS A C 1
ATOM 2248 O O . LYS A 1 280 ? -30.862 -1.665 28.304 1.00 93.50 280 LYS A O 1
ATOM 2253 N N . LYS A 1 281 ? -29.440 -0.658 26.873 1.00 93.88 281 LYS A N 1
ATOM 2254 C CA . LYS A 1 281 ? -28.260 -0.689 27.760 1.00 93.88 281 LYS A CA 1
ATOM 2255 C C . LYS A 1 281 ? -28.511 0.070 29.068 1.00 93.88 281 LYS A C 1
ATOM 2257 O O . LYS A 1 281 ? -28.201 -0.441 30.143 1.00 93.88 281 LYS A O 1
ATOM 2262 N N . ARG A 1 282 ? -29.116 1.264 29.002 1.00 94.44 282 ARG A N 1
ATOM 2263 C CA . ARG A 1 282 ? -29.484 2.057 30.192 1.00 94.44 282 ARG A CA 1
ATOM 2264 C C . ARG A 1 282 ? -30.507 1.330 31.063 1.00 94.44 282 ARG A C 1
ATOM 2266 O O . ARG A 1 282 ? -30.319 1.251 32.275 1.00 94.44 282 ARG A O 1
ATOM 2273 N N . LYS A 1 283 ? -31.551 0.755 30.456 1.00 95.50 283 LYS A N 1
ATOM 2274 C CA . LYS A 1 283 ? -32.578 -0.019 31.170 1.00 95.50 283 LYS A CA 1
ATOM 2275 C C . LYS A 1 283 ? -31.969 -1.222 31.894 1.00 95.50 283 LYS A C 1
ATOM 2277 O O . LYS A 1 283 ? -32.216 -1.389 33.084 1.00 95.50 283 LYS A O 1
ATOM 2282 N N . GLN A 1 284 ? -31.128 -2.001 31.214 1.00 95.12 284 GLN A N 1
ATOM 2283 C CA . GLN A 1 284 ? -30.453 -3.161 31.803 1.00 95.12 284 GLN A CA 1
ATOM 2284 C C . GLN A 1 284 ? -29.528 -2.758 32.960 1.00 95.12 284 GLN A C 1
ATOM 2286 O O . GLN A 1 284 ? -29.573 -3.373 34.022 1.00 95.12 284 GLN A O 1
ATOM 2291 N N . LYS A 1 285 ? -28.738 -1.688 32.798 1.00 95.06 285 LYS A N 1
ATOM 2292 C CA . LYS A 1 285 ? -27.861 -1.173 33.861 1.00 95.06 285 LYS A CA 1
ATOM 2293 C C . LYS A 1 285 ? -28.654 -0.720 35.092 1.00 95.06 285 LYS A C 1
ATOM 2295 O O . LYS A 1 285 ? -28.251 -1.001 36.218 1.00 95.06 285 LYS A O 1
ATOM 2300 N N . ASN A 1 286 ? -29.791 -0.054 34.889 1.00 95.12 286 ASN A N 1
ATOM 2301 C CA . ASN A 1 286 ? -30.669 0.361 35.985 1.00 95.12 286 ASN A CA 1
ATOM 2302 C C . ASN A 1 286 ? -31.289 -0.842 36.708 1.00 95.12 286 ASN A C 1
ATOM 2304 O O . ASN A 1 286 ? -31.302 -0.859 37.935 1.00 95.12 286 ASN A O 1
ATOM 2308 N N . GLN A 1 287 ? -31.731 -1.864 35.968 1.00 94.75 287 GLN A N 1
ATOM 2309 C CA . GLN A 1 287 ? -32.240 -3.114 36.544 1.00 94.75 287 GLN A CA 1
ATOM 2310 C C . GLN A 1 287 ? -31.167 -3.846 37.358 1.00 94.75 287 GLN A C 1
ATOM 2312 O O . GLN A 1 287 ? -31.429 -4.248 38.486 1.00 94.75 287 GLN A O 1
ATOM 2317 N N . GLN A 1 288 ? -29.941 -3.960 36.836 1.00 94.44 288 GLN A N 1
ATOM 2318 C CA . GLN A 1 288 ? -28.815 -4.560 37.561 1.00 94.44 288 GLN A CA 1
ATOM 2319 C C . GLN A 1 288 ? -28.491 -3.790 38.845 1.00 94.44 288 GLN A C 1
ATOM 2321 O O . GLN A 1 288 ? -28.280 -4.396 39.893 1.00 94.44 288 GLN A O 1
ATOM 2326 N N . ARG A 1 289 ? -28.499 -2.453 38.788 1.00 94.75 289 ARG A N 1
ATOM 2327 C CA . ARG A 1 289 ? -28.283 -1.607 39.968 1.00 94.75 289 ARG A CA 1
ATOM 2328 C C . ARG A 1 289 ? -29.377 -1.807 41.018 1.00 94.75 289 ARG A C 1
ATOM 2330 O O . ARG A 1 289 ? -29.055 -1.926 42.194 1.00 94.75 289 ARG A O 1
ATOM 2337 N N . GLN A 1 290 ? -30.644 -1.862 40.609 1.00 94.69 290 GLN A N 1
ATOM 2338 C CA . GLN A 1 290 ? -31.763 -2.117 41.522 1.00 94.69 290 GLN A CA 1
ATOM 2339 C C . GLN A 1 290 ? -31.682 -3.513 42.149 1.00 94.69 290 GLN A C 1
ATOM 2341 O O . GLN A 1 290 ? -31.816 -3.634 43.362 1.00 94.69 290 GLN A O 1
ATOM 2346 N N . ALA A 1 291 ? -31.384 -4.545 41.356 1.00 95.12 291 ALA A N 1
ATOM 2347 C CA . ALA A 1 291 ? -31.207 -5.905 41.858 1.00 95.12 291 ALA A CA 1
ATOM 2348 C C . ALA A 1 291 ? -30.052 -6.001 42.872 1.00 95.12 291 ALA A C 1
ATOM 2350 O O . ALA A 1 291 ? -30.183 -6.665 43.900 1.00 95.12 291 ALA A O 1
ATOM 2351 N N . ALA A 1 292 ? -28.941 -5.297 42.628 1.00 94.88 292 ALA A N 1
ATOM 2352 C CA . ALA A 1 292 ? -27.818 -5.242 43.561 1.00 94.88 292 ALA A CA 1
ATOM 2353 C C . ALA A 1 292 ? -28.199 -4.572 44.895 1.00 94.88 292 ALA A C 1
ATOM 2355 O O . ALA A 1 292 ? -27.852 -5.094 45.953 1.00 94.88 292 ALA A O 1
ATOM 2356 N N . ILE A 1 293 ? -28.954 -3.465 44.854 1.00 95.50 293 ILE A N 1
ATOM 2357 C CA . ILE A 1 293 ? -29.451 -2.778 46.060 1.00 95.50 293 ILE A CA 1
ATOM 2358 C C . ILE A 1 293 ? -30.380 -3.698 46.858 1.00 95.50 293 ILE A C 1
ATOM 2360 O O . ILE A 1 293 ? -30.149 -3.908 48.044 1.00 95.50 293 ILE A O 1
ATOM 2364 N N . GLN A 1 294 ? -31.362 -4.321 46.200 1.00 95.19 294 GLN A N 1
ATOM 2365 C CA . GLN A 1 294 ? -32.298 -5.244 46.852 1.00 95.19 294 GLN A CA 1
ATOM 2366 C C . GLN A 1 294 ? -31.579 -6.432 47.500 1.00 95.19 294 GLN A C 1
ATOM 2368 O O . GLN A 1 294 ? -31.904 -6.832 48.616 1.00 95.19 294 GLN A O 1
ATOM 2373 N N . THR A 1 295 ? -30.571 -6.983 46.821 1.00 95.88 295 THR A N 1
ATOM 2374 C CA . THR A 1 295 ? -29.777 -8.100 47.352 1.00 95.88 295 THR A CA 1
ATOM 2375 C C . THR A 1 295 ? -28.990 -7.675 48.593 1.00 95.88 295 THR A C 1
ATOM 2377 O O . THR A 1 295 ? -28.952 -8.407 49.583 1.00 95.88 295 THR A O 1
ATOM 2380 N N . PHE A 1 296 ? -28.393 -6.481 48.567 1.00 94.88 296 PHE A N 1
ATOM 2381 C CA . PHE A 1 296 ? -27.665 -5.930 49.707 1.00 94.88 296 PHE A CA 1
ATOM 2382 C C . PHE A 1 296 ? -28.589 -5.669 50.905 1.00 94.88 296 PHE A C 1
ATOM 2384 O O . PHE A 1 296 ? -28.285 -6.094 52.018 1.00 94.88 296 PHE A O 1
ATOM 2391 N N . GLU A 1 297 ? -29.742 -5.039 50.678 1.00 95.12 297 GLU A N 1
ATOM 2392 C CA . GLU A 1 297 ? -30.741 -4.765 51.718 1.00 95.12 297 GLU A CA 1
ATOM 2393 C C . GLU A 1 297 ? -31.279 -6.055 52.346 1.00 95.12 297 GLU A C 1
ATOM 2395 O O . GLU A 1 297 ? -31.328 -6.170 53.572 1.00 95.12 297 GLU A O 1
ATOM 2400 N N . ALA A 1 298 ? -31.608 -7.061 51.529 1.00 94.50 298 ALA A N 1
ATOM 2401 C CA . ALA A 1 298 ? -32.055 -8.365 52.013 1.00 94.50 298 ALA A CA 1
ATOM 2402 C C . ALA A 1 298 ? -30.975 -9.069 52.851 1.00 94.50 298 ALA A C 1
ATOM 2404 O O . ALA A 1 298 ? -31.279 -9.662 53.887 1.00 94.50 298 ALA A O 1
ATOM 2405 N N . SER A 1 299 ? -29.705 -8.980 52.441 1.00 94.81 299 SER A N 1
ATOM 2406 C CA . SER A 1 299 ? -28.584 -9.526 53.211 1.00 94.81 299 SER A CA 1
ATOM 2407 C C . SER A 1 299 ? -28.406 -8.807 54.550 1.00 94.81 299 SER A C 1
ATOM 2409 O O . SER A 1 299 ? -28.216 -9.461 55.576 1.00 94.81 299 SER A O 1
ATOM 2411 N N . ALA A 1 300 ? -28.486 -7.474 54.564 1.00 94.69 300 ALA A N 1
ATOM 2412 C CA . ALA A 1 300 ? -28.383 -6.681 55.786 1.00 94.69 300 ALA A CA 1
ATOM 2413 C C . ALA A 1 300 ? -29.538 -6.981 56.754 1.00 94.69 300 ALA A C 1
ATOM 2415 O O . ALA A 1 300 ? -29.326 -7.101 57.960 1.00 94.69 300 ALA A O 1
ATOM 2416 N N . GLN A 1 301 ? -30.754 -7.157 56.229 1.00 94.00 301 GLN A N 1
ATOM 2417 C CA . GLN A 1 301 ? -31.918 -7.519 57.029 1.00 94.00 301 GLN A CA 1
ATOM 2418 C C . GLN A 1 301 ? -31.763 -8.902 57.670 1.00 94.00 301 GLN A C 1
ATOM 2420 O O . GLN A 1 301 ? -31.908 -9.023 58.884 1.00 94.00 301 GLN A O 1
ATOM 2425 N N . ARG A 1 302 ? -31.363 -9.913 56.889 1.00 93.81 302 ARG A N 1
ATOM 2426 C CA . ARG A 1 302 ? -31.082 -11.262 57.407 1.00 93.81 302 ARG A CA 1
ATOM 2427 C C . ARG A 1 302 ? -29.989 -11.259 58.472 1.00 93.81 302 ARG A C 1
ATOM 2429 O O . ARG A 1 302 ? -30.106 -11.967 59.463 1.00 93.81 302 ARG A O 1
ATOM 2436 N N . ALA A 1 303 ? -28.937 -10.456 58.299 1.00 93.38 303 ALA A N 1
ATOM 2437 C CA . ALA A 1 303 ? -27.880 -10.334 59.302 1.00 93.38 303 ALA A CA 1
ATOM 2438 C C . ALA A 1 303 ? -28.415 -9.776 60.633 1.00 93.38 303 ALA A C 1
ATOM 2440 O O . ALA A 1 303 ? -28.108 -10.329 61.687 1.00 93.38 303 ALA A O 1
ATOM 2441 N N . ARG A 1 304 ? -29.269 -8.741 60.587 1.00 93.94 304 ARG A N 1
ATOM 2442 C CA . ARG A 1 304 ? -29.922 -8.178 61.783 1.00 93.94 304 ARG A CA 1
ATOM 2443 C C . ARG A 1 304 ? -30.852 -9.181 62.464 1.00 93.94 304 ARG A C 1
ATOM 2445 O O . ARG A 1 304 ? -3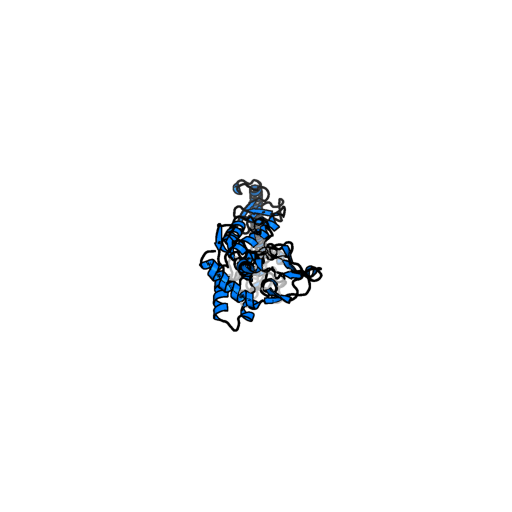0.824 -9.296 63.686 1.00 93.94 304 ARG A O 1
ATOM 2452 N N . GLU A 1 305 ? -31.651 -9.909 61.688 1.00 93.12 305 GLU A N 1
ATOM 2453 C CA . GLU A 1 305 ? -32.554 -10.949 62.199 1.00 93.12 305 GLU A CA 1
ATOM 2454 C C . GLU A 1 305 ? -31.775 -12.090 62.859 1.00 93.12 305 GLU A C 1
ATOM 2456 O O . GLU A 1 305 ? -32.087 -12.475 63.985 1.00 93.12 305 GLU A O 1
ATOM 2461 N N . ASN A 1 306 ? -30.708 -12.567 62.215 1.00 93.00 306 ASN A N 1
ATOM 2462 C CA . ASN A 1 306 ? -29.835 -13.602 62.764 1.00 93.00 306 ASN A CA 1
ATOM 2463 C C . ASN A 1 306 ? -29.130 -13.139 64.042 1.00 93.00 306 ASN A C 1
ATOM 2465 O O . ASN A 1 306 ? -29.046 -13.903 65.002 1.00 93.00 306 ASN A O 1
ATOM 2469 N N . GLU A 1 307 ? -28.640 -11.897 64.091 1.00 94.00 307 GLU A N 1
ATOM 2470 C CA . GLU A 1 307 ? -28.018 -11.336 65.294 1.00 94.00 307 GLU A CA 1
ATOM 2471 C C . GLU A 1 307 ? -29.032 -11.231 66.443 1.00 94.00 307 GLU A C 1
ATOM 2473 O O . GLU A 1 307 ? -28.726 -11.611 67.576 1.00 94.00 307 GLU A O 1
ATOM 2478 N N . ALA A 1 308 ? -30.253 -10.763 66.164 1.00 92.94 308 ALA A N 1
ATOM 2479 C CA . ALA A 1 308 ? -31.324 -10.684 67.153 1.00 92.94 308 ALA A CA 1
ATOM 2480 C C . ALA A 1 308 ? -31.727 -12.074 67.671 1.00 92.94 308 ALA A C 1
ATOM 2482 O O . ALA A 1 308 ? -31.790 -12.277 68.885 1.00 92.94 308 ALA A O 1
ATOM 2483 N N . ALA A 1 309 ? -31.922 -13.042 66.772 1.00 92.69 309 ALA A N 1
ATOM 2484 C CA . ALA A 1 309 ? -32.227 -14.425 67.124 1.00 92.69 309 ALA A CA 1
ATOM 2485 C C . ALA A 1 309 ? -31.102 -15.055 67.961 1.00 92.69 309 ALA A C 1
ATOM 2487 O O . ALA A 1 309 ? -31.366 -15.663 68.996 1.00 92.69 309 ALA A O 1
ATOM 2488 N N . THR A 1 310 ? -29.842 -14.824 67.583 1.00 92.12 310 THR A N 1
ATOM 2489 C CA . THR A 1 310 ? -28.669 -15.303 68.332 1.00 92.12 310 THR A CA 1
ATOM 2490 C C . THR A 1 310 ? -28.624 -14.702 69.740 1.00 92.12 310 THR A C 1
ATOM 2492 O O . THR A 1 310 ? -28.399 -15.415 70.716 1.00 92.12 310 THR A O 1
ATOM 2495 N N . LYS A 1 311 ? -28.875 -13.392 69.884 1.00 91.38 311 LYS A N 1
ATOM 2496 C CA . LYS A 1 311 ? -28.916 -12.719 71.195 1.00 91.38 311 LYS A CA 1
ATOM 2497 C C . LYS A 1 311 ? -30.016 -13.273 72.100 1.00 91.38 311 LYS A C 1
ATOM 2499 O O . LYS A 1 311 ? -29.765 -13.441 73.295 1.00 91.38 311 LYS A O 1
ATOM 2504 N N . LEU A 1 312 ? -31.201 -13.537 71.544 1.00 91.00 312 LEU A N 1
ATOM 2505 C CA . LEU A 1 312 ? -32.320 -14.143 72.269 1.00 91.00 312 LEU A CA 1
ATOM 2506 C C . LEU A 1 312 ? -31.982 -15.563 72.718 1.00 91.00 312 LEU A C 1
ATOM 2508 O O . LEU A 1 312 ? -32.182 -15.881 73.885 1.00 91.00 312 LEU A O 1
ATOM 2512 N N . GLU A 1 313 ? -31.401 -16.377 71.837 1.00 90.94 313 GLU A N 1
ATOM 2513 C CA . GLU A 1 313 ? -31.032 -17.750 72.178 1.00 90.94 313 GLU A CA 1
ATOM 2514 C C . GLU A 1 313 ? -29.969 -17.791 73.281 1.00 90.94 313 GLU A C 1
ATOM 2516 O O . GLU A 1 313 ? -30.139 -18.498 74.271 1.00 90.94 313 GLU A O 1
ATOM 2521 N N . ILE A 1 314 ? -28.940 -16.938 73.200 1.00 89.88 314 ILE A N 1
ATOM 2522 C CA . ILE A 1 314 ? -27.947 -16.792 74.274 1.00 89.88 314 ILE A CA 1
ATOM 2523 C C . ILE A 1 314 ? -28.626 -16.390 75.594 1.00 89.88 314 ILE A C 1
ATOM 2525 O O . ILE A 1 314 ? -28.254 -16.893 76.651 1.00 89.88 314 ILE A O 1
ATOM 2529 N N . ALA A 1 315 ? -29.591 -15.465 75.581 1.00 90.19 315 ALA A N 1
ATOM 2530 C CA . ALA A 1 315 ? -30.310 -15.080 76.799 1.00 90.19 315 ALA A CA 1
ATOM 2531 C C . ALA A 1 315 ? -31.161 -16.231 77.364 1.00 90.19 315 ALA A C 1
ATOM 2533 O O . ALA A 1 315 ? -31.221 -16.391 78.580 1.00 90.19 315 ALA A O 1
ATOM 2534 N N . ARG A 1 316 ? -31.759 -17.048 76.490 1.00 92.25 316 ARG A N 1
ATOM 2535 C CA . ARG A 1 316 ? -32.592 -18.200 76.847 1.00 92.25 316 ARG A CA 1
ATOM 2536 C C . ARG A 1 316 ? -31.800 -19.323 77.511 1.00 92.25 316 ARG A C 1
ATOM 2538 O O . ARG A 1 316 ? -32.305 -19.929 78.453 1.00 92.25 316 ARG A O 1
ATOM 2545 N N . THR A 1 317 ? -30.579 -19.594 77.047 1.00 90.62 317 THR A N 1
ATOM 2546 C CA . THR A 1 317 ? -29.804 -20.788 77.437 1.00 90.62 317 THR A CA 1
ATOM 2547 C C . THR A 1 317 ? -28.657 -20.527 78.411 1.00 90.62 317 THR A C 1
ATOM 2549 O O . THR A 1 317 ? -28.127 -21.476 78.997 1.00 90.62 317 THR A O 1
ATOM 2552 N N . THR A 1 318 ? -28.274 -19.266 78.637 1.00 91.81 318 THR A N 1
ATOM 2553 C CA . THR A 1 318 ? -27.131 -18.920 79.497 1.00 91.81 318 THR A CA 1
ATOM 2554 C C . THR A 1 318 ? -27.540 -18.149 80.745 1.00 91.81 318 THR A C 1
ATOM 2556 O O . THR A 1 318 ? -28.465 -17.341 80.735 1.00 91.81 318 THR A O 1
ATOM 2559 N N . LYS A 1 319 ? -26.791 -18.353 81.829 1.00 92.00 319 LYS A N 1
ATOM 2560 C CA . LYS A 1 319 ? -26.909 -17.578 83.066 1.00 92.00 319 LYS A CA 1
ATOM 2561 C C . LYS A 1 319 ? -25.630 -16.785 83.323 1.00 92.00 319 LYS A C 1
ATOM 2563 O O . LYS A 1 319 ? -24.534 -17.236 82.999 1.00 92.00 319 LYS A O 1
ATOM 2568 N N . LYS A 1 320 ? -25.728 -15.610 83.939 1.00 93.06 320 LYS A N 1
ATOM 2569 C CA . LYS A 1 320 ? -24.578 -14.746 84.246 1.00 93.06 320 LYS A CA 1
ATOM 2570 C C . LYS A 1 320 ? -23.832 -15.214 85.488 1.00 93.06 320 LYS A C 1
ATOM 2572 O O . LYS A 1 320 ? -24.430 -15.688 86.448 1.00 93.06 320 LYS A O 1
ATOM 2577 N N . CYS A 1 321 ? -22.521 -15.030 85.531 1.00 93.31 321 CYS A N 1
ATOM 2578 C CA . CYS A 1 321 ? -21.760 -15.244 86.753 1.00 93.31 321 CYS A CA 1
ATOM 2579 C C . CYS A 1 321 ? -22.222 -14.252 87.844 1.00 93.31 321 CYS A C 1
ATOM 2581 O O . CYS A 1 321 ? -22.216 -13.046 87.590 1.00 93.31 321 CYS A O 1
ATOM 2583 N N . PRO A 1 322 ? -22.571 -14.724 89.056 1.00 93.31 322 PRO A N 1
ATOM 2584 C CA . PRO A 1 322 ? -23.084 -13.868 90.126 1.00 93.31 322 PRO A CA 1
ATOM 2585 C C . PRO A 1 322 ? -22.018 -12.960 90.762 1.00 93.31 322 PRO A C 1
ATOM 2587 O O . PRO A 1 322 ? -22.372 -12.053 91.512 1.00 93.31 322 PRO A O 1
ATOM 2590 N N . LYS A 1 323 ? -20.722 -13.171 90.481 1.00 93.31 323 LYS A N 1
ATOM 2591 C CA . LYS A 1 323 ? -19.618 -12.388 91.060 1.00 93.31 323 LYS A CA 1
ATOM 2592 C C . LYS A 1 323 ? -19.592 -10.955 90.520 1.00 93.31 323 LYS A C 1
ATOM 2594 O O . LYS A 1 323 ? -19.623 -10.738 89.305 1.00 93.31 323 LYS A O 1
ATOM 2599 N N . ALA A 1 324 ? -19.441 -9.993 91.427 1.00 91.94 324 ALA A N 1
ATOM 2600 C CA . ALA A 1 324 ? -19.196 -8.589 91.120 1.00 91.94 324 ALA A CA 1
ATOM 2601 C C . ALA A 1 324 ? -18.013 -8.437 90.151 1.00 91.94 324 ALA A C 1
ATOM 2603 O O . ALA A 1 324 ? -16.984 -9.095 90.303 1.00 91.94 324 ALA A O 1
ATOM 2604 N N . GLY A 1 325 ? -18.177 -7.589 89.135 1.00 88.19 325 GLY A N 1
ATOM 2605 C CA . GLY A 1 325 ? -17.153 -7.329 88.119 1.00 88.19 325 GLY A CA 1
ATOM 2606 C C . GLY A 1 325 ? -16.934 -8.446 87.089 1.00 88.19 325 GLY A C 1
ATOM 2607 O O . GLY A 1 325 ? -16.175 -8.232 86.153 1.00 88.19 325 GLY A O 1
ATOM 2608 N N . CYS A 1 326 ? -17.587 -9.614 87.208 1.00 91.62 326 CYS A N 1
ATOM 2609 C CA . CYS A 1 326 ? -17.471 -10.685 86.212 1.00 91.62 326 CYS A CA 1
ATOM 2610 C C . CYS A 1 326 ? -18.641 -10.686 85.222 1.00 91.62 326 CYS A C 1
ATOM 2612 O O . CYS A 1 326 ? -18.440 -10.429 84.041 1.00 91.62 326 CYS A O 1
ATOM 2614 N N . GLY A 1 327 ? -19.853 -11.031 85.676 1.00 87.50 327 GLY A N 1
ATOM 2615 C CA . GLY A 1 327 ? -21.059 -11.053 84.834 1.00 87.50 327 GLY A CA 1
ATOM 2616 C C . GLY A 1 327 ? -21.011 -11.972 83.600 1.00 87.50 327 GLY A C 1
ATOM 2617 O O . GLY A 1 327 ? -21.922 -11.910 82.776 1.00 87.50 327 GLY A O 1
ATOM 2618 N N . ASN A 1 328 ? -19.976 -12.812 83.457 1.00 91.50 328 ASN A N 1
ATOM 2619 C CA . ASN A 1 328 ? -19.769 -13.646 82.274 1.00 91.50 328 ASN A CA 1
ATOM 2620 C C . ASN A 1 328 ? -20.969 -14.572 82.042 1.00 91.50 328 ASN A C 1
ATOM 2622 O O . ASN A 1 328 ? -21.432 -15.205 82.992 1.00 91.50 328 ASN A O 1
ATOM 2626 N N . LYS A 1 329 ? -21.456 -14.668 80.802 1.00 91.88 329 LYS A N 1
ATOM 2627 C CA . LYS A 1 329 ? -22.532 -15.599 80.443 1.00 91.88 329 LYS A CA 1
ATOM 2628 C C . LYS A 1 329 ? -21.969 -17.014 80.388 1.00 91.88 329 LYS A C 1
ATOM 2630 O O . LYS A 1 329 ? -20.947 -17.256 79.752 1.00 91.88 329 LYS A O 1
ATOM 2635 N N . ILE A 1 330 ? -22.615 -17.927 81.090 1.00 90.19 330 ILE A N 1
ATOM 2636 C CA . ILE A 1 330 ? -22.209 -19.320 81.209 1.00 90.19 330 ILE A CA 1
ATOM 2637 C C . ILE A 1 330 ? -23.350 -20.150 80.640 1.00 90.19 330 ILE A C 1
ATOM 2639 O O . ILE A 1 330 ? -24.500 -19.957 81.026 1.00 90.19 330 ILE A O 1
ATOM 2643 N N . GLU A 1 331 ? -23.037 -21.027 79.696 1.00 88.81 331 GLU A N 1
ATOM 2644 C CA . GLU A 1 331 ? -23.977 -22.005 79.158 1.00 88.81 331 GLU A CA 1
ATOM 2645 C C . GLU A 1 331 ? -24.087 -23.200 80.105 1.00 88.81 331 GLU A C 1
ATOM 2647 O O . GLU A 1 331 ? -23.121 -23.558 80.788 1.00 88.81 331 GLU A O 1
ATOM 2652 N N . ARG A 1 332 ? -25.275 -23.803 80.173 1.00 80.88 332 ARG A N 1
ATOM 2653 C CA . ARG A 1 332 ? -25.503 -24.987 81.001 1.00 80.88 332 ARG A CA 1
ATOM 2654 C C . ARG A 1 332 ? -24.653 -26.151 80.475 1.00 80.88 332 ARG A C 1
ATOM 2656 O O . ARG A 1 332 ? -24.795 -26.537 79.322 1.00 80.88 332 ARG A O 1
ATOM 2663 N N . ASN A 1 333 ? -23.838 -26.760 81.333 1.00 70.81 333 ASN A N 1
ATOM 2664 C CA . ASN A 1 333 ? -23.327 -28.109 81.101 1.00 70.81 333 ASN A CA 1
ATOM 2665 C C . ASN A 1 333 ? -24.339 -29.133 81.651 1.00 70.81 333 ASN A C 1
ATOM 2667 O O . ASN A 1 333 ? -25.002 -28.898 82.663 1.00 70.81 333 ASN A O 1
ATOM 2671 N N . GLU A 1 334 ? -24.530 -30.253 80.957 1.00 64.81 334 GLU A N 1
ATOM 2672 C CA . GLU A 1 334 ? -25.449 -31.298 81.415 1.00 64.81 334 GLU A CA 1
ATOM 2673 C C . GLU A 1 334 ? -24.960 -31.888 82.754 1.00 64.81 334 GLU A C 1
ATOM 2675 O O . GLU A 1 334 ? -23.789 -32.244 82.892 1.00 64.81 334 GLU A O 1
ATOM 2680 N N . GLY A 1 335 ? -25.847 -31.978 83.756 1.00 73.56 335 GLY A N 1
ATOM 2681 C CA . GLY A 1 335 ? -25.575 -32.663 85.026 1.00 73.56 335 GLY A CA 1
ATOM 2682 C C . GLY A 1 335 ? -25.684 -31.809 86.301 1.00 73.56 335 GLY A C 1
ATOM 2683 O O . GLY A 1 335 ? -26.787 -31.453 86.724 1.00 73.56 335 GLY A O 1
ATOM 2684 N N . CYS A 1 336 ? -24.542 -31.581 86.962 1.00 83.25 336 CYS A N 1
ATOM 2685 C CA . CYS A 1 336 ? -24.433 -31.092 88.343 1.00 83.25 336 CYS A CA 1
ATOM 2686 C C . CYS A 1 336 ? -24.706 -29.580 88.479 1.00 83.25 336 CYS A C 1
ATOM 2688 O O . CYS A 1 336 ? -24.277 -28.777 87.660 1.00 83.25 336 CYS A O 1
ATOM 2690 N N . GLY A 1 337 ? -25.369 -29.163 89.558 1.00 85.38 337 GLY A N 1
ATOM 2691 C CA . GLY A 1 337 ? -25.657 -27.759 89.860 1.00 85.38 337 GLY A CA 1
ATOM 2692 C C . GLY A 1 337 ? -24.503 -26.966 90.478 1.00 85.38 337 GLY A C 1
ATOM 2693 O O . GLY A 1 337 ? -24.703 -25.806 90.840 1.00 85.38 337 GLY A O 1
ATOM 2694 N N . HIS A 1 338 ? -23.314 -27.559 90.602 1.00 89.25 338 HIS A N 1
ATOM 2695 C CA . HIS A 1 338 ? -22.070 -26.856 90.925 1.00 89.25 338 HIS A CA 1
ATOM 2696 C C . HIS A 1 338 ? -21.466 -26.279 89.647 1.00 89.25 338 HIS A C 1
ATOM 2698 O O . HIS A 1 338 ? -21.099 -27.024 88.743 1.00 89.25 338 HIS A O 1
ATOM 2704 N N . PHE A 1 339 ? -21.341 -24.955 89.578 1.00 90.44 339 PHE A N 1
ATOM 2705 C CA . PHE A 1 339 ? -20.709 -24.281 88.451 1.00 90.44 339 PHE A CA 1
ATOM 2706 C C . PHE A 1 339 ? -19.488 -23.493 88.893 1.00 90.44 339 PHE A C 1
ATOM 2708 O O . PHE A 1 339 ? -19.553 -22.701 89.831 1.00 90.44 339 PHE A O 1
ATOM 2715 N N . THR A 1 340 ? -18.405 -23.640 88.135 1.00 90.75 340 THR A N 1
ATOM 2716 C CA . THR A 1 340 ? -17.202 -22.815 88.250 1.00 90.75 340 THR A CA 1
ATOM 2717 C C . THR A 1 340 ? -17.142 -21.864 87.062 1.00 90.75 340 THR A C 1
ATOM 2719 O O . THR A 1 340 ? -17.061 -22.284 85.904 1.00 90.75 340 THR A O 1
ATOM 2722 N N . CYS A 1 341 ? -17.174 -20.557 87.319 1.00 91.88 341 CYS A N 1
ATOM 2723 C CA . CYS A 1 341 ? -17.032 -19.572 86.250 1.00 91.88 341 CYS A CA 1
ATOM 2724 C C . CYS A 1 341 ? -15.609 -19.605 85.683 1.00 91.88 341 CYS A C 1
ATOM 2726 O O . CYS A 1 341 ? -14.673 -19.214 86.372 1.00 91.88 341 CYS A O 1
ATOM 2728 N N . ARG A 1 342 ? -15.440 -19.976 84.409 1.00 90.81 342 ARG A N 1
ATOM 2729 C CA . ARG A 1 342 ? -14.115 -20.044 83.758 1.00 90.81 342 ARG A CA 1
ATOM 2730 C C . ARG A 1 342 ? -13.364 -18.706 83.705 1.00 90.81 342 ARG A C 1
ATOM 2732 O O . ARG A 1 342 ? -12.147 -18.710 83.613 1.00 90.81 342 ARG A O 1
ATOM 2739 N N . ASN A 1 343 ? -14.072 -17.576 83.772 1.00 92.56 343 ASN A N 1
ATOM 2740 C CA . ASN A 1 343 ? -13.460 -16.246 83.692 1.00 92.56 343 ASN A CA 1
ATOM 2741 C C . ASN A 1 343 ? -12.917 -15.737 85.042 1.00 92.56 343 ASN A C 1
ATOM 2743 O O . ASN A 1 343 ? -11.939 -15.005 85.081 1.00 92.56 343 ASN A O 1
ATOM 2747 N N . CYS A 1 344 ? -13.557 -16.084 86.163 1.00 92.69 344 CYS A N 1
ATOM 2748 C CA . CYS A 1 344 ? -13.183 -15.558 87.489 1.00 92.69 344 CYS A CA 1
ATOM 2749 C C . CYS A 1 344 ? -12.980 -16.641 88.557 1.00 92.69 344 CYS A C 1
ATOM 2751 O O . CYS A 1 344 ? -12.907 -16.321 89.750 1.00 92.69 344 CYS A O 1
ATOM 2753 N N . SER A 1 345 ? -12.975 -17.902 88.124 1.00 91.44 345 SER A N 1
ATOM 2754 C CA . SER A 1 345 ? -12.791 -19.130 88.908 1.00 91.44 345 SER A CA 1
ATOM 2755 C C . SER A 1 345 ? -13.680 -19.230 90.145 1.00 91.44 345 SER A C 1
ATOM 2757 O O . SER A 1 345 ? -13.298 -19.807 91.154 1.00 91.44 345 SER A O 1
ATOM 2759 N N . THR A 1 346 ? -14.858 -18.609 90.098 1.00 91.75 346 THR A N 1
ATOM 2760 C CA . THR A 1 346 ? -15.772 -18.561 91.243 1.00 91.75 346 THR A CA 1
ATOM 2761 C C . THR A 1 346 ? -16.756 -19.709 91.158 1.00 91.75 346 THR A C 1
ATOM 2763 O O . THR A 1 346 ? -17.449 -19.841 90.147 1.00 91.75 346 THR A O 1
ATOM 2766 N N . ASP A 1 347 ? -16.803 -20.502 92.223 1.00 92.00 347 ASP A N 1
ATOM 2767 C CA . ASP A 1 347 ? -17.756 -21.587 92.408 1.00 92.00 347 ASP A CA 1
ATOM 2768 C C . ASP A 1 347 ? -19.079 -21.044 92.935 1.00 92.00 347 ASP A C 1
ATOM 2770 O O . ASP A 1 347 ? -19.109 -20.230 93.861 1.00 92.00 347 ASP A O 1
ATOM 2774 N N . PHE A 1 348 ? -20.184 -21.472 92.339 1.00 92.12 348 PHE A N 1
ATOM 2775 C CA . PHE A 1 348 ? -21.518 -21.087 92.769 1.00 92.12 348 PHE A CA 1
ATOM 2776 C C . PHE A 1 348 ? -22.548 -22.159 92.410 1.00 92.12 348 PHE A C 1
ATOM 2778 O O . PHE A 1 348 ? -22.342 -22.993 91.526 1.00 92.12 348 PHE A O 1
ATOM 2785 N N . CYS A 1 349 ? -23.689 -22.117 93.089 1.00 90.88 349 CYS A N 1
ATOM 2786 C CA . CYS A 1 349 ? -24.834 -22.951 92.754 1.00 90.88 349 CYS A CA 1
ATOM 2787 C C . CYS A 1 349 ? -25.572 -22.391 91.531 1.00 90.88 349 CYS A C 1
ATOM 2789 O O . CYS A 1 349 ? -26.017 -21.245 91.540 1.00 90.88 349 CYS A O 1
ATOM 2791 N N . TRP A 1 350 ? -25.778 -23.200 90.494 1.00 90.88 350 TRP A N 1
ATOM 2792 C CA . TRP A 1 350 ? -26.500 -22.803 89.281 1.00 90.88 350 TRP A CA 1
ATOM 2793 C C . TRP A 1 350 ? -27.963 -22.428 89.525 1.00 90.88 350 TRP A C 1
ATOM 2795 O O . TRP A 1 350 ? -28.493 -21.525 88.874 1.00 90.88 350 TRP A O 1
ATOM 2805 N N . SER A 1 351 ? -28.621 -23.128 90.455 1.00 88.81 351 SER A N 1
ATOM 2806 C CA . SER A 1 351 ? -30.046 -22.939 90.739 1.00 88.81 351 SER A CA 1
ATOM 2807 C C . SER A 1 351 ? -30.291 -21.661 91.538 1.00 88.81 351 SER A C 1
ATOM 2809 O O . SER A 1 351 ? -31.054 -20.808 91.099 1.00 88.81 351 SER A O 1
ATOM 2811 N N . CYS A 1 352 ? -29.622 -21.500 92.685 1.00 89.19 352 CYS A N 1
ATOM 2812 C CA . CYS A 1 352 ? -29.862 -20.370 93.586 1.00 89.19 352 CYS A CA 1
ATOM 2813 C C . CYS A 1 352 ? -28.826 -19.245 93.476 1.00 89.19 352 CYS A C 1
ATOM 2815 O O . CYS A 1 352 ? -28.912 -18.278 94.226 1.00 89.19 352 CYS A O 1
ATOM 2817 N N . LYS A 1 353 ? -27.841 -19.379 92.579 1.00 91.94 353 LYS A N 1
ATOM 2818 C CA . LYS A 1 353 ? -26.811 -18.377 92.247 1.00 91.94 353 LYS A CA 1
ATOM 2819 C C . LYS A 1 353 ? -25.845 -18.018 93.384 1.00 91.94 353 LYS A C 1
ATOM 2821 O O . LYS A 1 353 ? -25.049 -17.095 93.237 1.00 91.94 353 LYS A O 1
ATOM 2826 N N . VAL A 1 354 ? -25.892 -18.734 94.508 1.00 92.00 354 VAL A N 1
ATOM 2827 C CA . VAL A 1 354 ? -25.060 -18.455 95.691 1.00 92.00 354 VAL A CA 1
ATOM 2828 C C . VAL A 1 354 ? -23.621 -18.890 95.438 1.00 92.00 354 VAL A C 1
ATOM 2830 O O . VAL A 1 354 ? -23.377 -20.042 95.090 1.00 92.00 354 VAL A O 1
ATOM 2833 N N . ILE A 1 355 ? -22.686 -17.962 95.630 1.00 92.56 355 ILE A N 1
ATOM 2834 C CA . ILE A 1 355 ? -21.234 -18.150 95.577 1.00 92.56 355 ILE A CA 1
ATOM 2835 C C . ILE A 1 355 ? -20.758 -18.943 96.795 1.00 92.56 355 ILE A C 1
ATOM 2837 O O . ILE A 1 355 ? -21.088 -18.617 97.937 1.00 92.56 355 ILE A O 1
ATOM 2841 N N . TRP A 1 356 ? -19.921 -19.943 96.548 1.00 90.44 356 TRP A N 1
ATOM 2842 C CA . TRP A 1 356 ? -19.279 -20.767 97.563 1.00 90.44 356 TRP A CA 1
ATOM 2843 C C . TRP A 1 356 ? -17.935 -20.147 97.953 1.00 90.44 356 TRP A C 1
ATOM 2845 O O . TRP A 1 356 ? -17.021 -20.027 97.138 1.00 90.44 356 TRP A O 1
ATOM 2855 N N . LYS A 1 357 ? -17.808 -19.712 99.211 1.00 84.00 357 LYS A N 1
ATOM 2856 C CA . LYS A 1 357 ? -16.583 -19.081 99.736 1.00 84.00 357 LYS A CA 1
ATOM 2857 C C . LYS A 1 357 ? -15.732 -20.128 100.458 1.00 84.00 357 LYS A C 1
ATOM 2859 O O . LYS A 1 357 ? -16.261 -20.916 101.234 1.00 84.00 357 LYS A O 1
ATOM 2864 N N . ASN A 1 358 ? -14.415 -20.132 100.236 1.00 80.75 358 ASN A N 1
ATOM 2865 C CA . ASN A 1 358 ? -13.459 -21.034 100.904 1.00 80.75 358 ASN A CA 1
ATOM 2866 C C . ASN A 1 358 ? -13.842 -22.525 100.822 1.00 80.75 358 ASN A C 1
ATOM 2868 O O . ASN A 1 358 ? -13.720 -23.250 101.808 1.00 80.75 358 ASN A O 1
ATOM 2872 N N . LYS A 1 359 ? -14.351 -22.969 99.663 1.00 74.81 359 LYS A N 1
ATOM 2873 C CA . LYS A 1 359 ? -14.874 -24.331 99.435 1.00 74.81 359 LYS A CA 1
ATOM 2874 C C . LYS A 1 359 ? -16.038 -24.734 100.357 1.00 74.81 359 LYS A C 1
ATOM 2876 O O . LYS A 1 359 ? -16.371 -25.910 100.443 1.00 74.81 359 LYS A O 1
ATOM 2881 N N . ARG A 1 360 ? -16.677 -23.775 101.039 1.00 84.00 360 ARG A N 1
ATOM 2882 C CA . ARG A 1 360 ? -17.904 -24.013 101.802 1.00 84.00 360 ARG A CA 1
ATOM 2883 C C . ARG A 1 360 ? -19.108 -23.889 100.884 1.00 84.00 360 ARG A C 1
ATOM 2885 O O . ARG A 1 360 ? -19.364 -22.828 100.313 1.00 84.00 360 ARG A O 1
ATOM 2892 N N . VAL A 1 361 ? -19.838 -24.988 100.786 1.00 86.75 361 VAL A N 1
ATOM 2893 C CA . VAL A 1 361 ? -21.079 -25.102 100.027 1.00 86.75 361 VAL A CA 1
ATOM 2894 C C . VAL A 1 361 ? -22.186 -24.370 100.775 1.00 86.75 361 VAL A C 1
ATOM 2896 O O . VAL A 1 361 ? -22.389 -24.585 101.969 1.00 86.75 361 VAL A O 1
ATOM 2899 N N . LEU A 1 36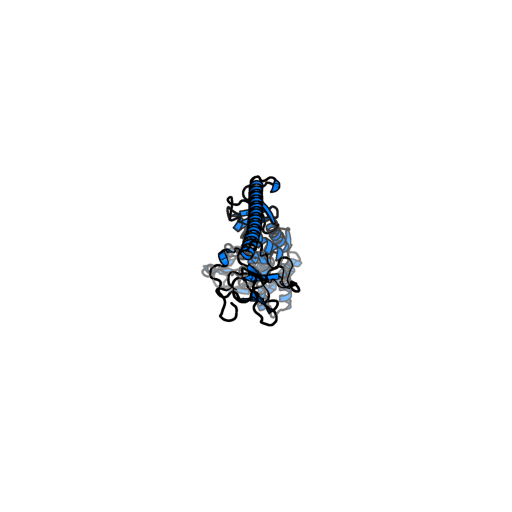2 ? -22.899 -23.495 100.071 1.00 88.56 362 LEU A N 1
ATOM 2900 C CA . LEU A 1 362 ? -24.018 -22.742 100.625 1.00 88.56 362 LEU A CA 1
ATOM 2901 C C . LEU A 1 362 ? -25.091 -22.529 99.558 1.00 88.56 362 LEU A C 1
ATOM 2903 O O . LEU A 1 362 ? -24.782 -22.241 98.400 1.00 88.56 362 LEU A O 1
ATOM 2907 N N . HIS A 1 363 ? -26.352 -22.637 99.968 1.00 90.19 363 HIS A N 1
ATOM 2908 C CA . HIS A 1 363 ? -27.525 -22.477 99.111 1.00 90.19 363 HIS A CA 1
ATOM 2909 C C . HIS A 1 363 ? -28.544 -21.511 99.727 1.00 90.19 363 HIS A C 1
ATOM 2911 O O . HIS A 1 363 ? -28.489 -21.224 100.921 1.00 90.19 363 HIS A O 1
ATOM 2917 N N . LEU A 1 364 ? -29.491 -20.996 98.934 1.00 89.62 364 LEU A N 1
ATOM 2918 C CA . LEU A 1 364 ? -30.637 -20.260 99.487 1.00 89.62 364 LEU A CA 1
ATOM 2919 C C . LEU A 1 364 ? -31.664 -21.225 100.095 1.00 89.62 364 LEU A C 1
ATOM 2921 O O . LEU A 1 364 ? -31.872 -22.316 99.569 1.00 89.62 364 LEU A O 1
ATOM 2925 N N . ALA A 1 365 ? -32.352 -20.800 101.153 1.00 83.50 365 ALA A N 1
ATOM 2926 C CA . ALA A 1 365 ? -33.542 -21.465 101.671 1.00 83.50 365 ALA A CA 1
ATOM 2927 C C . ALA A 1 365 ? -34.606 -21.504 100.556 1.00 83.50 365 ALA A C 1
ATOM 2929 O O . ALA A 1 365 ? -35.080 -20.456 100.117 1.00 83.50 365 ALA A O 1
ATOM 2930 N N . GLY A 1 366 ? -34.903 -22.702 100.043 1.00 82.00 366 GLY A N 1
ATOM 2931 C CA . GLY A 1 366 ? -35.739 -22.909 98.850 1.00 82.00 366 GLY A CA 1
ATOM 2932 C C . GLY A 1 366 ? -34.970 -23.210 97.554 1.00 82.00 366 GLY A C 1
ATOM 2933 O O . GLY A 1 366 ? -35.574 -23.255 96.482 1.00 82.00 366 GLY A O 1
ATOM 2934 N N . CYS A 1 367 ? -33.651 -23.423 97.615 1.00 86.19 367 CYS A N 1
ATOM 2935 C CA . CYS A 1 367 ? -32.883 -23.955 96.490 1.00 86.19 367 CYS A CA 1
ATOM 2936 C C . CYS A 1 367 ? -33.425 -25.333 96.081 1.00 86.19 367 CYS A C 1
ATOM 2938 O O . CYS A 1 367 ? -33.628 -26.201 96.925 1.00 86.19 367 CYS A O 1
ATOM 2940 N N . ARG A 1 368 ? -33.623 -25.558 94.775 1.00 81.12 368 ARG A N 1
ATOM 2941 C CA . ARG A 1 368 ? -34.209 -26.812 94.262 1.00 81.12 368 ARG A CA 1
ATOM 2942 C C . ARG A 1 368 ? -33.311 -28.037 94.444 1.00 81.12 368 ARG A C 1
ATOM 2944 O O . ARG A 1 368 ? -33.793 -29.155 94.326 1.00 81.12 368 ARG A O 1
ATOM 2951 N N . ILE A 1 369 ? -32.018 -27.817 94.670 1.00 83.38 369 ILE A N 1
ATOM 2952 C CA . ILE A 1 369 ? -30.995 -28.870 94.678 1.00 83.38 369 ILE A CA 1
ATOM 2953 C C . ILE A 1 369 ? -30.161 -28.922 95.959 1.00 83.38 369 ILE A C 1
ATOM 2955 O O . ILE A 1 369 ? -29.585 -29.965 96.244 1.00 83.38 369 ILE A O 1
ATOM 2959 N N . GLY A 1 370 ? -30.092 -27.829 96.723 1.00 80.56 370 GLY A N 1
ATOM 2960 C CA . GLY A 1 370 ? -29.337 -27.757 97.973 1.00 80.56 370 GLY A CA 1
ATOM 2961 C C . GLY A 1 370 ? -30.276 -27.681 99.168 1.00 80.56 370 GLY A C 1
ATOM 2962 O O . GLY A 1 370 ? -31.001 -26.697 99.307 1.00 80.56 370 GLY A O 1
ATOM 2963 N N . LEU A 1 371 ? -30.262 -28.712 100.011 1.00 75.56 371 LEU A N 1
ATOM 2964 C CA . LEU A 1 371 ? -31.215 -28.898 101.112 1.00 75.56 371 LEU A CA 1
ATOM 2965 C C . LEU A 1 371 ? -30.548 -28.944 102.490 1.00 75.56 371 LEU A C 1
ATOM 2967 O O . LEU A 1 371 ? -31.241 -28.766 103.487 1.00 75.56 371 LEU A O 1
ATOM 2971 N N . ARG A 1 372 ? -29.230 -29.180 102.574 1.00 79.88 372 ARG A N 1
ATOM 2972 C CA . ARG A 1 372 ? -28.549 -29.349 103.871 1.00 79.88 372 ARG A CA 1
ATOM 2973 C C . ARG A 1 372 ? -27.961 -28.039 104.393 1.00 79.88 372 ARG A C 1
ATOM 2975 O O . ARG A 1 372 ? -28.232 -27.647 105.522 1.00 79.88 372 ARG A O 1
ATOM 2982 N N . SER A 1 373 ? -27.179 -27.342 103.566 1.00 83.12 373 SER A N 1
ATOM 2983 C CA . SER A 1 373 ? -26.492 -26.095 103.949 1.00 83.12 373 SER A CA 1
ATOM 2984 C C . SER A 1 373 ? -27.166 -24.870 103.327 1.00 83.12 373 SER A C 1
ATOM 2986 O O . SER A 1 373 ? -26.802 -24.440 102.229 1.00 83.12 373 SER A O 1
ATOM 2988 N N . THR A 1 374 ? -28.159 -24.300 104.019 1.00 86.44 374 THR A N 1
ATOM 2989 C CA . THR A 1 374 ? -28.995 -23.204 103.491 1.00 86.44 374 THR A CA 1
ATOM 2990 C C . THR A 1 374 ? -28.910 -21.908 104.300 1.00 86.44 374 THR A C 1
ATOM 2992 O O . THR A 1 374 ? -28.777 -21.937 105.519 1.00 86.44 374 THR A O 1
ATOM 2995 N N . THR A 1 375 ? -29.070 -20.763 103.632 1.00 87.00 375 THR A N 1
ATOM 2996 C CA . THR A 1 375 ? -29.229 -19.431 104.241 1.00 87.00 375 THR A CA 1
ATOM 2997 C C . THR A 1 375 ? -30.384 -18.665 103.598 1.00 87.00 375 THR A C 1
ATOM 2999 O O . THR A 1 375 ? -30.783 -18.954 102.472 1.00 87.00 375 THR A O 1
ATOM 3002 N N . THR A 1 376 ? -30.934 -17.654 104.265 1.00 88.81 376 THR A N 1
ATOM 3003 C CA . THR A 1 376 ? -31.926 -16.774 103.630 1.00 88.81 376 THR A CA 1
ATOM 3004 C C . THR A 1 376 ? -31.234 -15.704 102.782 1.00 88.81 376 THR A C 1
ATOM 3006 O O . THR A 1 376 ? -30.107 -15.290 103.057 1.00 88.81 376 THR A O 1
ATOM 3009 N N . LYS A 1 377 ? -31.922 -15.179 101.762 1.00 85.00 377 LYS A N 1
ATOM 3010 C CA . LYS A 1 377 ? -31.389 -14.085 100.926 1.00 85.00 377 LYS A CA 1
ATOM 3011 C C . LYS A 1 377 ? -31.129 -12.794 101.723 1.00 85.00 377 LYS A C 1
ATOM 3013 O O . LYS A 1 377 ? -30.317 -11.969 101.301 1.00 85.00 377 LYS A O 1
ATOM 3018 N N . ALA A 1 378 ? -31.829 -12.599 102.844 1.00 85.44 378 ALA A N 1
ATOM 3019 C CA . ALA A 1 378 ? -31.627 -11.464 103.743 1.00 85.44 378 ALA A CA 1
ATOM 3020 C C . ALA A 1 378 ? -30.339 -11.614 104.568 1.00 85.44 378 ALA A C 1
ATOM 3022 O O . ALA A 1 378 ? -29.622 -10.638 104.751 1.00 85.44 378 ALA A O 1
ATOM 3023 N N . SER A 1 379 ? -30.026 -12.840 104.995 1.00 86.19 379 SER A N 1
ATOM 3024 C CA . SER A 1 379 ? -28.851 -13.165 105.815 1.00 86.19 379 SER A CA 1
ATOM 3025 C C . SER A 1 379 ? -27.585 -13.466 105.003 1.00 86.19 379 SER A C 1
ATOM 3027 O O . SER A 1 379 ? -26.512 -13.631 105.577 1.00 86.19 379 SER A O 1
ATOM 3029 N N . LEU A 1 380 ? -27.689 -13.575 103.676 1.00 86.56 380 LEU A N 1
ATOM 3030 C CA . LEU A 1 380 ? -26.547 -13.810 102.795 1.00 86.56 380 LEU A CA 1
ATOM 3031 C C . LEU A 1 380 ? -25.652 -12.563 102.715 1.00 86.56 380 LEU A C 1
ATOM 3033 O O . LEU A 1 380 ? -26.116 -11.485 102.341 1.00 86.56 380 LEU A O 1
ATOM 3037 N N . ASP A 1 381 ? -24.355 -12.734 102.978 1.00 86.31 381 ASP A N 1
ATOM 3038 C CA . ASP A 1 381 ? -23.340 -11.712 102.720 1.00 86.31 381 ASP A CA 1
ATOM 3039 C C . ASP A 1 381 ? -23.207 -11.462 101.209 1.00 86.31 381 ASP A C 1
ATOM 3041 O O . ASP A 1 381 ? -22.643 -12.270 100.464 1.00 86.31 381 ASP A O 1
ATOM 3045 N N . LYS A 1 382 ? -23.745 -10.325 100.761 1.00 86.62 382 LYS A N 1
ATOM 3046 C CA . LYS A 1 382 ? -23.762 -9.907 99.352 1.00 86.62 382 LYS A CA 1
ATOM 3047 C C . LYS A 1 382 ? -22.468 -9.214 98.922 1.00 86.62 382 LYS A C 1
ATOM 3049 O O . LYS A 1 382 ? -22.349 -8.846 97.752 1.00 86.62 382 LYS A O 1
ATOM 3054 N N . ASN A 1 383 ? -21.483 -9.067 99.812 1.00 86.12 383 ASN A N 1
ATOM 3055 C CA . ASN A 1 383 ? -20.181 -8.536 99.428 1.00 86.12 383 ASN A CA 1
ATOM 3056 C C . ASN A 1 383 ? -19.524 -9.467 98.402 1.00 86.12 383 ASN A C 1
ATOM 3058 O O . ASN A 1 383 ? -19.274 -10.650 98.666 1.00 86.12 383 ASN A O 1
ATOM 3062 N N . GLY A 1 384 ? -19.266 -8.915 97.214 1.00 85.31 384 GLY A N 1
ATOM 3063 C CA . GLY A 1 384 ? -18.705 -9.638 96.073 1.00 85.31 384 GLY A CA 1
ATOM 3064 C C . GLY A 1 384 ? -19.728 -10.153 95.056 1.00 85.31 384 GLY A C 1
ATOM 3065 O O . GLY A 1 384 ? -19.310 -10.809 94.103 1.00 85.31 384 GLY A O 1
ATOM 3066 N N . TYR A 1 385 ? -21.024 -9.850 95.201 1.00 91.94 385 TYR A N 1
ATOM 3067 C CA . TYR A 1 385 ? -22.044 -10.146 94.186 1.00 91.94 385 TYR A CA 1
ATOM 3068 C C . TYR A 1 385 ? -22.293 -8.967 93.241 1.00 91.94 385 TYR A C 1
ATOM 3070 O O . TYR A 1 385 ? -22.231 -7.804 93.636 1.00 91.94 385 TYR A O 1
ATOM 3078 N N . ALA A 1 386 ? -22.601 -9.270 91.982 1.00 90.25 386 ALA A N 1
ATOM 3079 C CA . ALA A 1 386 ? -23.020 -8.276 91.004 1.00 90.25 386 ALA A CA 1
ATOM 3080 C C . ALA A 1 386 ? -24.437 -7.742 91.316 1.00 90.25 386 ALA A C 1
ATOM 3082 O O . ALA A 1 386 ? -25.256 -8.461 91.899 1.00 90.25 386 ALA A O 1
ATOM 3083 N N . PRO A 1 387 ? -24.780 -6.509 90.902 1.00 88.31 387 PRO A N 1
ATOM 3084 C CA . PRO A 1 387 ? -26.163 -6.039 90.939 1.00 88.31 387 PRO A CA 1
ATOM 3085 C C . PRO A 1 387 ? -27.079 -6.992 90.156 1.00 88.31 387 PRO A C 1
ATOM 3087 O O . PRO A 1 387 ? -26.771 -7.348 89.020 1.00 88.31 387 PRO A O 1
ATOM 3090 N N . GLY A 1 388 ? -28.181 -7.434 90.771 1.00 87.81 388 GLY A N 1
ATOM 3091 C CA . GLY A 1 388 ? -29.106 -8.395 90.155 1.00 87.81 388 GLY A CA 1
ATOM 3092 C C . GLY A 1 388 ? -28.510 -9.788 89.908 1.00 87.81 388 GLY A C 1
ATOM 3093 O O . GLY A 1 388 ? -28.949 -10.475 88.995 1.00 87.81 388 GLY A O 1
ATOM 3094 N N . TRP A 1 389 ? -27.506 -10.211 90.685 1.00 88.56 389 TRP A N 1
ATOM 3095 C CA . TRP A 1 389 ? -26.837 -11.521 90.564 1.00 88.56 389 TRP A CA 1
ATOM 3096 C C . TRP A 1 389 ? -27.773 -12.740 90.566 1.00 88.56 389 TRP A C 1
ATOM 3098 O O . TRP A 1 389 ? -27.397 -13.811 90.088 1.00 88.56 389 TRP A O 1
ATOM 3108 N N . ASP A 1 390 ? -28.959 -12.585 91.147 1.00 86.44 390 ASP A N 1
ATOM 3109 C CA . ASP A 1 390 ? -29.993 -13.604 91.266 1.00 86.44 390 ASP A CA 1
ATOM 3110 C C . ASP A 1 390 ? -31.007 -13.575 90.111 1.00 86.44 390 ASP A C 1
ATOM 3112 O O . ASP A 1 390 ? -31.961 -14.349 90.119 1.00 86.44 390 ASP A O 1
ATOM 3116 N N . GLN A 1 391 ? -30.814 -12.693 89.125 1.00 87.31 391 GLN A N 1
ATOM 3117 C CA . GLN A 1 391 ? -31.709 -12.515 87.987 1.00 87.31 391 GLN A CA 1
ATOM 3118 C C . GLN A 1 391 ? -30.983 -12.742 86.660 1.00 87.31 391 GLN A C 1
ATOM 3120 O O . GLN A 1 391 ? -30.042 -12.038 86.297 1.00 87.31 391 GLN A O 1
ATOM 3125 N N . ASP A 1 392 ? -31.507 -13.684 85.884 1.00 89.06 392 ASP A N 1
ATOM 3126 C CA . ASP A 1 392 ? -31.075 -13.974 84.521 1.00 89.06 392 ASP A CA 1
ATOM 3127 C C . ASP A 1 392 ? -32.264 -13.720 83.575 1.00 89.06 392 ASP A C 1
ATOM 3129 O O . ASP A 1 392 ? -33.010 -14.627 83.218 1.00 89.06 392 ASP A O 1
ATOM 3133 N N . ILE A 1 393 ? -32.505 -12.444 83.236 1.00 87.00 393 ILE A N 1
ATOM 3134 C CA . ILE A 1 393 ? -33.654 -12.030 82.407 1.00 87.00 393 ILE A CA 1
ATOM 3135 C C . ILE A 1 393 ? -33.603 -12.732 81.046 1.00 87.00 393 ILE A C 1
ATOM 3137 O O . ILE A 1 393 ? -32.606 -12.633 80.330 1.00 87.00 393 ILE A O 1
ATOM 3141 N N . GLY A 1 394 ? -34.709 -13.382 80.681 1.00 86.94 394 GLY A N 1
ATOM 3142 C CA . GLY A 1 394 ? -34.846 -14.125 79.429 1.00 86.94 394 GLY A CA 1
ATOM 3143 C C . GLY A 1 394 ? -34.407 -15.586 79.516 1.00 86.94 394 GLY A C 1
ATOM 3144 O O . GLY A 1 394 ? -34.689 -16.322 78.578 1.00 86.94 394 GLY A O 1
ATOM 3145 N N . TYR A 1 395 ? -33.788 -16.016 80.622 1.00 90.75 395 TYR A N 1
ATOM 3146 C CA . TYR A 1 395 ? -33.409 -17.412 80.826 1.00 90.75 395 TYR A CA 1
ATOM 3147 C C . TYR A 1 395 ? -34.637 -18.308 80.988 1.00 90.75 395 TYR A C 1
ATOM 3149 O O . TYR A 1 395 ? -35.544 -18.023 81.776 1.00 90.75 395 TYR A O 1
ATOM 3157 N N . ASP A 1 396 ? -34.641 -19.430 80.278 1.00 88.81 396 ASP A N 1
ATOM 3158 C CA . ASP A 1 396 ? -35.699 -20.424 80.371 1.00 88.81 396 ASP A CA 1
ATOM 3159 C C . ASP A 1 396 ? -35.459 -21.353 81.568 1.00 88.81 396 ASP A C 1
ATOM 3161 O O . ASP A 1 396 ? -34.661 -22.287 81.523 1.00 88.81 396 ASP A O 1
ATOM 3165 N N . ILE A 1 397 ? -36.192 -21.114 82.657 1.00 85.38 397 ILE A N 1
ATOM 3166 C CA . ILE A 1 397 ? -36.091 -21.890 83.904 1.00 85.38 397 ILE A CA 1
ATOM 3167 C C . ILE A 1 397 ? -36.473 -23.369 83.695 1.00 85.38 397 ILE A C 1
ATOM 3169 O O . ILE A 1 397 ? -36.084 -24.219 84.497 1.00 85.38 397 ILE A O 1
ATOM 3173 N N . SER A 1 398 ? -37.204 -23.731 82.633 1.00 84.31 398 SER A N 1
ATOM 3174 C CA . SER A 1 398 ? -37.480 -25.145 82.335 1.00 84.31 398 SER A CA 1
ATOM 3175 C C . SER A 1 398 ? -36.199 -25.918 81.991 1.00 84.31 398 SER A C 1
ATOM 3177 O O . SER A 1 398 ? -36.103 -27.114 82.289 1.00 84.31 398 SER A O 1
ATOM 3179 N N . LEU A 1 399 ? -35.168 -25.217 81.499 1.00 85.81 399 LEU A N 1
ATOM 3180 C CA . LEU A 1 399 ? -33.829 -25.755 81.274 1.00 85.81 399 LEU A CA 1
ATOM 3181 C C . LEU A 1 399 ? -33.080 -26.066 82.570 1.00 85.81 399 LEU A C 1
ATOM 3183 O O . LEU A 1 399 ? -31.969 -26.563 82.491 1.00 85.81 399 LEU A O 1
ATOM 3187 N N . ASP A 1 400 ? -33.643 -25.831 83.753 1.00 84.75 400 ASP A N 1
ATOM 3188 C CA . ASP A 1 400 ? -33.069 -26.294 85.022 1.00 84.75 400 ASP A CA 1
ATOM 3189 C C . ASP A 1 400 ? -33.576 -27.700 85.419 1.00 84.75 400 ASP A C 1
ATOM 3191 O O . ASP A 1 400 ? -33.184 -28.249 86.452 1.00 84.75 400 ASP A O 1
ATOM 3195 N N . LYS A 1 401 ? -34.455 -28.327 84.622 1.00 80.06 401 LYS A N 1
ATOM 3196 C CA . LYS A 1 401 ? -34.969 -29.673 84.918 1.00 80.06 401 LYS A CA 1
ATOM 3197 C C . LYS A 1 401 ? -33.825 -30.701 84.956 1.00 80.06 401 LYS A C 1
ATOM 3199 O O . LYS A 1 401 ? -32.953 -30.721 84.083 1.00 80.06 401 LYS A O 1
ATOM 3204 N N . GLY A 1 402 ? -33.835 -31.556 85.982 1.00 75.19 402 GLY A N 1
ATOM 3205 C CA . GLY A 1 402 ? -32.848 -32.628 86.163 1.00 75.19 402 GLY A CA 1
ATOM 3206 C C . GLY A 1 402 ? -31.491 -32.194 86.731 1.00 75.19 402 GLY A C 1
ATOM 3207 O O . GLY A 1 402 ? -30.556 -32.985 86.687 1.00 75.19 402 GLY A O 1
ATOM 3208 N N . LEU A 1 403 ? -31.355 -30.966 87.249 1.00 81.94 403 LEU A N 1
ATOM 3209 C CA . LEU A 1 403 ? -30.183 -30.573 88.045 1.00 81.94 403 LEU A CA 1
ATOM 3210 C C . LEU A 1 403 ? -30.074 -31.434 89.311 1.00 81.94 403 LEU A C 1
ATOM 3212 O O . LEU A 1 403 ? -31.052 -31.608 90.036 1.00 81.94 403 LEU A O 1
ATOM 3216 N N . TRP A 1 404 ? -28.867 -31.908 89.600 1.00 79.81 404 TRP A N 1
ATOM 3217 C CA . TRP A 1 404 ? -28.530 -32.680 90.800 1.00 79.81 404 TRP A CA 1
ATOM 3218 C C . TRP A 1 404 ? -27.225 -32.157 91.421 1.00 79.81 404 TRP A C 1
ATOM 3220 O O . TRP A 1 404 ? -26.556 -31.315 90.827 1.00 79.81 404 TRP A O 1
ATOM 3230 N N . LEU A 1 405 ? -26.850 -32.605 92.620 1.00 79.19 405 LEU A N 1
ATOM 3231 C CA . LEU A 1 405 ? -25.568 -32.262 93.255 1.00 79.19 405 LEU A CA 1
ATOM 3232 C C . LEU A 1 405 ? -24.839 -33.529 93.701 1.00 79.19 405 LEU A C 1
ATOM 3234 O O . LEU A 1 405 ? -25.467 -34.458 94.213 1.00 79.19 405 LEU A O 1
ATOM 3238 N N . ILE A 1 406 ? -23.516 -33.545 93.517 1.00 77.69 406 ILE A N 1
ATOM 3239 C CA . ILE A 1 406 ? -22.627 -34.604 94.018 1.00 77.69 406 ILE A CA 1
ATOM 3240 C C . ILE A 1 406 ? -22.674 -34.618 95.554 1.00 77.69 406 ILE A C 1
ATOM 3242 O O . ILE A 1 406 ? -22.848 -33.580 96.200 1.00 77.69 406 ILE A O 1
ATOM 3246 N N . GLU A 1 407 ? -22.531 -35.802 96.142 1.00 66.19 407 GLU A N 1
ATOM 3247 C CA . GLU A 1 407 ? -22.506 -35.997 97.589 1.00 66.19 407 GLU A CA 1
ATOM 3248 C C . GLU A 1 407 ? -21.360 -35.184 98.227 1.00 66.19 407 GLU A C 1
ATOM 3250 O O . GLU A 1 407 ? -20.204 -35.294 97.827 1.00 66.19 407 GLU A O 1
ATOM 3255 N N . GLY A 1 408 ? -21.703 -34.285 99.158 1.00 64.81 408 GLY A N 1
ATOM 3256 C CA . GLY A 1 408 ? -20.802 -33.255 99.706 1.00 64.81 408 GLY A CA 1
ATOM 3257 C C . GLY A 1 408 ? -21.125 -31.821 99.258 1.00 64.81 408 GLY A C 1
ATOM 3258 O O . GLY A 1 408 ? -20.719 -30.875 99.927 1.00 64.81 408 GLY A O 1
ATOM 3259 N N . HIS A 1 409 ? -21.908 -31.649 98.186 1.00 69.50 409 HIS A N 1
ATOM 3260 C CA . HIS A 1 409 ? -22.409 -30.350 97.712 1.00 69.50 409 HIS A CA 1
ATOM 3261 C C . HIS A 1 409 ? -23.921 -30.124 97.958 1.00 69.50 409 HIS A C 1
ATOM 3263 O O . HIS A 1 409 ? -24.431 -29.053 97.620 1.00 69.50 409 HIS A O 1
ATOM 3269 N N . GLN A 1 410 ? -24.629 -31.110 98.530 1.00 62.47 410 GLN A N 1
ATOM 3270 C CA . GLN A 1 410 ? -26.078 -31.092 98.824 1.00 62.47 410 GLN A CA 1
ATOM 3271 C C . GLN A 1 410 ? -26.486 -30.208 100.009 1.00 62.47 410 GLN A C 1
ATOM 3273 O O . GLN A 1 410 ? -25.669 -30.025 100.938 1.00 62.47 410 GLN A O 1
#

Foldseek 3Di:
DDPVLVVLLVLLVVLQVLQWDFDDQAFEQEPPPRDTDPGSGRDIAGPQQQQWKAWLLRDGLDDPVQVPDSGHYHHDPVRSSCVRVCQLLQVAFRPDPPAAETIHTNLVSSCVSCVVPVPSNVVNVVSSQVSQWAQAPPPRDIDHDPDDSSVQQPFLAPPDRYTDRHDLVRLAVVLLVCLVVLVQQQQAGPDPPGRHHGDLVSSPVSYDPVSNVSNVQSVVLVVQVVDPQWAADPVGDIDGDPCAPVQQWDAGPPPRDIDGNPDRDDDCVPDPSNVVVVVVVVVVVVVVVVVVVVVVVVVVVVVVVVVVVVVLVLLAFWAFQFFAPGRDTDGDDPEAQWDQDPVPRWTAGNQQNHTAPPVHAEHDPPRPADDPHYDHPVPDDCVGGHVPSRDSPSYDCVVCPRHYHDPVND

Sequence (410 aa):
MDDEDFSAWKICWQVNLLFYKRVSEKPQKCIVCSQSKADTTGTLRSSFWVEATTCSGGHRQVISSETQLAYSLGVCATCDQKYMLDVVKGKHRCRRDDCRRIVRVHEGEIQRKLEADAILLENFLSLVERYRLYECVVHCDDVSYDADSILAFKPPTTECNHDRNVCDACLKTTFEGAIRGGRLQDLVCLDTECKKPLTLDALRMFVSAEVFKIYNKKLALNLMSKNEKFRWCACGHGQVHTQGERNPEWNCISCKQRHCYICREDSSELCQHLRSIDYKKRKQKNQQRQAAIQTFEASAQRARENEAATKLEIARTTKKCPKAGCGNKIERNEGCGHFTCRNCSTDFCWSCKVIWKNKRVLHLAGCRIGLRSTTTKASLDKNGYAPGWDQDIGYDISLDKGLWLIEGHQ